Protein AF-A0A1G5HVB2-F1 (afdb_monomer)

Organism: NCBI:txid419481

Secondary structure (DSSP, 8-state):
-HHHHHHHHHHHHHHHHHHHHHHHHHHHHHHHHHHHHHHHHHHHHHHHHHHHHTT------------------THHHHHHHHHHHHHHHHHHHHHHHHHHHHHHHHHHHHHHH--TT-TTHHHHHHHHHHHHHHHHHHHHTTTS-TT-GGGHHHHHHHHHHHHHHGGGS-TTBSHHHHHHIIIIIHHHHTTTPPPSTTTT--S--HHHHHHHHHHHHHHHHHHHSB-S-HHIIIIIIIHHHHHHHHHHHHHGGGGGT--SS-HHHHTT-HHHHHHHHHHHHHHHHHHHHHHH-HHHHHHHHH-THHHHHHHHHHHHHHHHHHHHHHHTT---TTSHHHHHHHHHHHHHHH-TT-HHHH---HHHHHHHHHHHHSHHHHHHHTTSSHHHHH-PPPPHHHHHHHHHHHHHHHHHHHHHHTTT-

Foldseek 3Di:
DVVVVVVVVVVVVVVVVVVVVLVLLVVVVVVVVVVVVVVVVVVVVVVVVVVVVVPDPDDDDDDDDDDDDDDDDPVVVVVVVVVVVVVCVVNVVVVVVLVVLLVVQLVVQCVVQPDPPHPLNQLSNLVSNLVSLLVVLLVCCVPDPNPPPSCVVSLVVSVVSLVVSCVSPDPQALLNLLSLCSRPQVSCLVPVDDDVQLVDDPFLDPVLLVSLVSLLVSLCSNQRGDHPDPCCNLVRPLQCVLSSLLSSLVRVLSVVRDPDDCLPVSLVDPVSLVSLVVLLVVLVVSVVVLVVDPSSVVVCLVPLVSVLSSLLSNLSSLVSVQVSCVVVVNHDCPDPSNVSNVVSVCQQQVNCPHSLVSPPDPVVSLVSVCSSCPVVNCCVQVDHDCCPRPVDDRDVSSVVCCVVSVVVVVVVVVVVVVVVD

Structure (mmCIF, N/CA/C/O backbone):
data_AF-A0A1G5HVB2-F1
#
_entry.id   AF-A0A1G5HVB2-F1
#
loop_
_atom_site.group_PDB
_atom_site.id
_atom_site.type_symbol
_atom_site.label_atom_id
_atom_site.label_alt_id
_atom_site.label_comp_id
_atom_site.label_asym_id
_atom_site.label_entity_id
_atom_site.label_seq_id
_atom_site.pdbx_PDB_ins_code
_atom_site.Cartn_x
_atom_site.Cartn_y
_atom_site.Cartn_z
_atom_site.occupancy
_atom_site.B_iso_or_equiv
_atom_site.auth_seq_id
_atom_site.auth_comp_id
_atom_site.auth_asym_id
_atom_site.auth_atom_id
_atom_site.pdbx_PDB_model_num
ATOM 1 N N . MET A 1 1 ? 0.121 48.148 -3.373 1.00 43.88 1 MET A N 1
ATOM 2 C CA . MET A 1 1 ? -0.102 47.829 -4.805 1.00 43.88 1 MET A CA 1
ATOM 3 C C . MET A 1 1 ? 1.101 47.177 -5.497 1.00 43.88 1 MET A C 1
ATOM 5 O O . MET A 1 1 ? 0.890 46.213 -6.218 1.00 43.88 1 MET A O 1
ATOM 9 N N . HIS A 1 2 ? 2.351 47.596 -5.259 1.00 36.81 2 HIS A N 1
ATOM 10 C CA . HIS A 1 2 ? 3.519 47.035 -5.970 1.00 36.81 2 HIS A CA 1
ATOM 11 C C . HIS A 1 2 ? 3.866 45.558 -5.664 1.00 36.81 2 HIS A C 1
ATOM 13 O O . HIS A 1 2 ? 4.388 44.875 -6.540 1.00 36.81 2 HIS A O 1
ATOM 19 N N . LEU A 1 3 ? 3.501 45.013 -4.493 1.00 35.56 3 LEU A N 1
ATOM 20 C CA . LEU A 1 3 ? 3.734 43.590 -4.168 1.00 35.56 3 LEU A CA 1
ATOM 21 C C . LEU A 1 3 ? 2.814 42.611 -4.928 1.00 35.56 3 LEU A C 1
ATOM 23 O O . LEU A 1 3 ? 3.213 41.486 -5.218 1.00 35.56 3 LEU A O 1
ATOM 27 N N . LEU A 1 4 ? 1.602 43.041 -5.296 1.00 40.16 4 LEU A N 1
ATOM 28 C CA . LEU A 1 4 ? 0.638 42.209 -6.030 1.00 40.16 4 LEU A CA 1
ATOM 29 C C . LEU A 1 4 ? 1.004 42.072 -7.517 1.00 40.16 4 LEU A C 1
ATOM 31 O O . LEU A 1 4 ? 0.774 41.020 -8.109 1.00 40.16 4 LEU A O 1
ATOM 35 N N . CYS A 1 5 ? 1.654 43.086 -8.097 1.00 39.06 5 CYS A N 1
ATOM 36 C CA . CYS A 1 5 ? 2.127 43.048 -9.484 1.00 39.06 5 CYS A CA 1
ATOM 37 C C . CYS A 1 5 ? 3.338 42.102 -9.653 1.00 39.06 5 CYS A C 1
ATOM 39 O O . CYS A 1 5 ? 3.418 41.34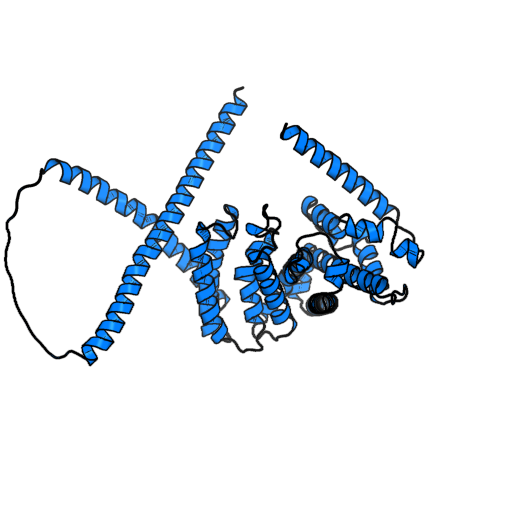6 -10.619 1.00 39.06 5 CYS A O 1
ATOM 41 N N . GLY A 1 6 ? 4.234 42.051 -8.656 1.00 43.34 6 GLY A N 1
ATOM 42 C CA . GLY A 1 6 ? 5.381 41.133 -8.648 1.00 43.34 6 GLY A CA 1
ATOM 43 C C . GLY A 1 6 ? 4.989 39.653 -8.538 1.00 43.34 6 GLY A C 1
ATOM 44 O O . GLY A 1 6 ? 5.556 38.810 -9.231 1.00 43.34 6 GLY A O 1
ATOM 45 N N . MET A 1 7 ? 3.971 39.327 -7.732 1.00 42.47 7 MET A N 1
ATOM 46 C CA . MET A 1 7 ? 3.463 37.953 -7.630 1.00 42.47 7 MET A CA 1
ATOM 47 C C . MET A 1 7 ? 2.747 37.484 -8.905 1.00 42.47 7 MET A C 1
ATOM 49 O O . MET A 1 7 ? 2.910 36.328 -9.293 1.00 42.47 7 MET A O 1
ATOM 53 N N . PHE A 1 8 ? 2.020 38.364 -9.603 1.00 48.19 8 PHE A N 1
ATOM 54 C CA . PHE A 1 8 ? 1.364 38.015 -10.870 1.00 48.19 8 PHE A CA 1
ATOM 55 C C . PHE A 1 8 ? 2.367 37.711 -11.999 1.00 48.19 8 PHE A C 1
ATOM 57 O O . PHE A 1 8 ? 2.144 36.787 -12.786 1.00 48.19 8 PHE A O 1
ATOM 64 N N . CYS A 1 9 ? 3.512 38.402 -12.048 1.00 47.22 9 CYS A N 1
ATOM 65 C CA . CYS A 1 9 ? 4.585 38.100 -13.007 1.00 47.22 9 CYS A CA 1
ATOM 66 C C . CYS A 1 9 ? 5.286 36.761 -12.718 1.00 47.22 9 CYS A C 1
ATOM 68 O O . CYS A 1 9 ? 5.574 36.003 -13.640 1.00 47.22 9 CYS A O 1
ATOM 70 N N . VAL A 1 10 ? 5.517 36.413 -11.449 1.00 50.91 10 VAL A N 1
ATOM 71 C CA . VAL A 1 10 ? 6.164 35.132 -11.104 1.00 50.91 10 VAL A CA 1
ATOM 72 C C . VAL A 1 10 ? 5.221 33.948 -11.346 1.00 50.91 10 VAL A C 1
ATOM 74 O O . VAL A 1 10 ? 5.641 32.923 -11.883 1.00 50.91 10 VAL A O 1
ATOM 77 N N . VAL A 1 11 ? 3.931 34.094 -11.031 1.00 53.88 11 VAL A N 1
ATOM 78 C CA . VAL A 1 11 ? 2.931 33.042 -11.276 1.00 53.88 11 VAL A CA 1
ATOM 79 C C . VAL A 1 11 ? 2.697 32.830 -12.773 1.00 53.88 11 VAL A C 1
ATOM 81 O O . VAL A 1 11 ? 2.615 31.683 -13.205 1.00 53.88 11 VAL A O 1
ATOM 84 N N . SER A 1 12 ? 2.665 33.889 -13.588 1.00 52.12 12 SER A N 1
ATOM 85 C CA . SER A 1 12 ? 2.487 33.763 -15.044 1.00 52.12 12 SER A CA 1
ATOM 86 C C . SER A 1 12 ? 3.691 33.123 -15.742 1.00 52.12 12 SER A C 1
ATOM 88 O O . SER A 1 12 ? 3.496 32.266 -16.602 1.00 52.12 12 SER A O 1
ATOM 90 N N . VAL A 1 13 ? 4.927 33.434 -15.332 1.00 56.81 13 VAL A N 1
ATOM 91 C CA . VAL A 1 13 ? 6.138 32.787 -15.877 1.00 56.81 13 VAL A CA 1
ATOM 92 C C . VAL A 1 13 ? 6.196 31.306 -15.502 1.00 56.81 13 VAL A C 1
ATOM 94 O O . VAL A 1 13 ? 6.447 30.463 -16.363 1.00 56.81 13 VAL A O 1
ATOM 97 N N . ILE A 1 14 ? 5.879 30.966 -14.248 1.00 55.44 14 ILE A N 1
ATOM 98 C CA . ILE A 1 14 ? 5.794 29.569 -13.806 1.00 55.44 14 ILE A CA 1
ATOM 99 C C . ILE A 1 14 ? 4.692 28.842 -14.590 1.00 55.44 14 ILE A C 1
ATOM 101 O O . ILE A 1 14 ? 4.931 27.754 -15.106 1.00 55.44 14 ILE A O 1
ATOM 105 N N . PHE A 1 15 ? 3.519 29.450 -14.769 1.00 55.16 15 PHE A N 1
ATOM 106 C CA . PHE A 1 15 ? 2.399 28.851 -15.500 1.00 55.16 15 PHE A CA 1
ATOM 107 C C . PHE A 1 15 ? 2.704 28.631 -16.992 1.00 55.16 15 PHE A C 1
ATOM 109 O O . PHE A 1 15 ? 2.406 27.564 -17.528 1.00 55.16 15 PHE A O 1
ATOM 116 N N . ILE A 1 16 ? 3.377 29.578 -17.653 1.00 62.47 16 ILE A N 1
ATOM 117 C CA . ILE A 1 16 ? 3.831 29.438 -19.047 1.00 62.47 16 ILE A CA 1
ATOM 118 C C . ILE A 1 16 ? 4.882 28.327 -19.168 1.00 62.47 16 ILE A C 1
ATOM 120 O O . ILE A 1 16 ? 4.819 27.519 -20.095 1.00 62.47 16 ILE A O 1
ATOM 124 N N . GLN A 1 17 ? 5.808 28.222 -18.213 1.00 60.09 17 GLN A N 1
ATOM 125 C CA . GLN A 1 17 ? 6.822 27.166 -18.196 1.00 60.09 17 GLN A CA 1
ATOM 126 C C . GLN A 1 17 ? 6.209 25.780 -17.928 1.00 60.09 17 GLN A C 1
ATOM 128 O O . GLN A 1 17 ? 6.627 24.791 -18.531 1.00 60.09 17 GLN A O 1
ATOM 133 N N . TRP A 1 18 ? 5.156 25.714 -17.109 1.00 61.66 18 TRP A N 1
ATOM 134 C CA . TRP A 1 18 ? 4.343 24.515 -16.892 1.00 61.66 18 TRP A CA 1
ATOM 135 C C . TRP A 1 18 ? 3.583 24.084 -18.145 1.00 61.66 18 TRP A C 1
ATOM 137 O O . TRP A 1 18 ? 3.641 22.912 -18.518 1.00 61.66 18 TRP A O 1
ATOM 147 N N . ILE A 1 19 ? 2.926 25.020 -18.834 1.00 62.97 19 ILE A N 1
ATOM 148 C CA . ILE A 1 19 ? 2.249 24.752 -20.109 1.00 62.97 19 ILE A CA 1
ATOM 149 C C . ILE A 1 19 ? 3.264 24.287 -21.155 1.00 62.97 19 ILE A C 1
ATOM 151 O O . ILE A 1 19 ? 3.003 23.317 -21.860 1.00 62.97 19 ILE A O 1
ATOM 155 N N . TYR A 1 20 ? 4.445 24.903 -21.219 1.00 64.44 20 TYR A N 1
ATOM 156 C CA . TYR A 1 20 ? 5.492 24.516 -22.162 1.00 64.44 20 TYR A CA 1
ATOM 157 C C . TYR A 1 20 ? 6.020 23.101 -21.893 1.00 64.44 20 TYR A C 1
ATOM 159 O O . TYR A 1 20 ? 6.136 22.304 -22.819 1.00 64.44 20 TYR A O 1
ATOM 167 N N . LEU A 1 21 ? 6.274 22.738 -20.632 1.00 62.38 21 LEU A N 1
ATOM 168 C CA . LEU A 1 21 ? 6.696 21.382 -20.259 1.00 62.38 21 LEU A CA 1
ATOM 169 C C . LEU A 1 21 ? 5.602 20.336 -20.506 1.00 62.38 21 LEU A C 1
ATOM 171 O O . LEU A 1 21 ? 5.906 19.211 -20.898 1.00 62.38 21 LEU A O 1
ATOM 175 N N . LEU A 1 22 ? 4.335 20.704 -20.327 1.00 59.03 22 LEU A N 1
ATOM 176 C CA . LEU A 1 22 ? 3.191 19.824 -20.554 1.00 59.03 22 LEU A CA 1
ATOM 177 C C . LEU A 1 22 ? 2.926 19.622 -22.055 1.00 59.03 22 LEU A C 1
ATOM 179 O O . LEU A 1 22 ? 2.712 18.492 -22.488 1.00 59.03 22 LEU A O 1
ATOM 183 N N . VAL A 1 23 ? 3.036 20.681 -22.863 1.00 68.31 23 VAL A N 1
ATOM 184 C CA . VAL A 1 23 ? 2.957 20.626 -24.332 1.00 68.31 23 VAL A CA 1
ATOM 185 C C . VAL A 1 23 ? 4.150 19.868 -24.914 1.00 68.31 23 VAL A C 1
ATOM 187 O O . VAL A 1 23 ? 3.959 19.022 -25.781 1.00 68.31 23 VAL A O 1
ATOM 190 N N . MET A 1 24 ? 5.365 20.077 -24.399 1.00 69.69 24 MET A N 1
ATOM 191 C CA . MET A 1 24 ? 6.548 19.313 -24.813 1.00 69.69 24 MET A CA 1
ATOM 192 C C . MET A 1 24 ? 6.468 17.851 -24.370 1.00 69.69 24 MET A C 1
ATOM 194 O O . MET A 1 24 ? 6.832 16.972 -25.140 1.00 69.69 24 MET A O 1
ATOM 198 N N . GLY A 1 25 ? 5.927 17.556 -23.186 1.00 70.06 25 GLY A N 1
ATOM 199 C CA . GLY A 1 25 ? 5.663 16.187 -22.737 1.00 70.06 25 GLY A CA 1
ATOM 200 C C . GLY A 1 25 ? 4.611 15.473 -23.593 1.00 70.06 25 GLY A C 1
ATOM 201 O O . GLY A 1 25 ? 4.799 14.312 -23.950 1.00 70.06 25 GLY A O 1
ATOM 202 N N . LEU A 1 26 ? 3.543 16.176 -23.991 1.00 61.84 26 LEU A N 1
ATOM 203 C CA . LEU A 1 26 ? 2.542 15.690 -24.948 1.00 61.84 26 LEU A CA 1
ATOM 204 C C . LEU A 1 26 ? 3.142 15.451 -26.329 1.00 61.84 26 LEU A C 1
ATOM 206 O O . LEU A 1 26 ? 2.884 14.416 -26.933 1.00 61.84 26 LEU A O 1
ATOM 210 N N . LEU A 1 27 ? 3.955 16.385 -26.820 1.00 65.31 27 LEU A N 1
ATOM 211 C CA . LEU A 1 27 ? 4.612 16.280 -28.117 1.00 65.31 27 LEU A CA 1
ATOM 212 C C . LEU A 1 27 ? 5.657 15.169 -28.128 1.00 65.31 27 LEU A C 1
ATOM 214 O O . LEU A 1 27 ? 5.726 14.452 -29.114 1.00 65.31 27 LEU A O 1
ATOM 218 N N . VAL A 1 28 ? 6.409 14.967 -27.043 1.00 68.12 28 VAL A N 1
ATOM 219 C CA . VAL A 1 28 ? 7.346 13.844 -26.879 1.00 68.12 28 VAL A CA 1
ATOM 220 C C . VAL A 1 28 ? 6.591 12.525 -26.743 1.00 68.12 28 VAL A C 1
ATOM 222 O O . VAL A 1 28 ? 6.996 11.547 -27.353 1.00 68.12 28 VAL A O 1
ATOM 225 N N . GLY A 1 29 ? 5.462 12.483 -26.033 1.00 66.75 29 GLY A N 1
ATOM 226 C CA . GLY A 1 29 ? 4.589 11.307 -25.992 1.00 66.75 29 GLY A CA 1
ATOM 227 C C . GLY A 1 29 ? 4.021 10.955 -27.371 1.00 66.75 29 GLY A C 1
ATOM 228 O O . GLY A 1 29 ? 4.097 9.804 -27.794 1.00 66.75 29 GLY A O 1
ATOM 229 N N . LEU A 1 30 ? 3.533 11.953 -28.111 1.00 63.62 30 LEU A N 1
ATOM 230 C CA . LEU A 1 30 ? 3.063 11.809 -29.491 1.00 63.62 30 LEU A CA 1
ATOM 231 C C . LEU A 1 30 ? 4.201 11.449 -30.452 1.00 63.62 30 LEU A C 1
ATOM 233 O O . LEU A 1 30 ? 3.974 10.658 -31.359 1.00 63.62 30 LEU A O 1
ATOM 237 N N . LEU A 1 31 ? 5.424 11.949 -30.240 1.00 57.78 31 LEU A N 1
ATOM 238 C CA . LEU A 1 31 ? 6.615 11.566 -31.005 1.00 57.78 31 LEU A CA 1
ATOM 239 C C . LEU A 1 31 ? 7.064 10.144 -30.681 1.00 57.78 31 LEU A C 1
ATOM 241 O O . LEU A 1 31 ? 7.406 9.408 -31.592 1.00 57.78 31 LEU A O 1
ATOM 245 N N . CYS A 1 32 ? 7.028 9.724 -29.419 1.00 63.19 32 CYS A N 1
ATOM 246 C CA . CYS A 1 32 ? 7.303 8.347 -29.031 1.00 63.19 32 CYS A CA 1
ATOM 247 C C . CYS A 1 32 ? 6.277 7.413 -29.673 1.00 63.19 32 CYS A C 1
ATOM 249 O O . CYS A 1 32 ? 6.676 6.426 -30.277 1.00 63.19 32 CYS A O 1
ATOM 251 N N . VAL A 1 33 ? 4.985 7.757 -29.668 1.00 61.28 33 VAL A N 1
ATOM 252 C CA . VAL A 1 33 ? 3.952 7.009 -30.405 1.00 61.28 33 VAL A CA 1
ATOM 253 C C . VAL A 1 33 ? 4.205 7.053 -31.917 1.00 61.28 33 VAL A C 1
ATOM 255 O O . VAL A 1 33 ? 4.123 6.020 -32.569 1.00 61.28 33 VAL A O 1
ATOM 258 N N . ALA A 1 34 ? 4.584 8.197 -32.487 1.00 57.34 34 ALA A N 1
ATOM 259 C CA . ALA A 1 34 ? 4.852 8.358 -33.918 1.00 57.34 34 ALA A CA 1
ATOM 260 C C . ALA A 1 34 ? 6.193 7.764 -34.387 1.00 57.34 34 ALA A C 1
ATOM 262 O O . ALA A 1 34 ? 6.358 7.566 -35.583 1.00 57.34 34 ALA A O 1
ATOM 263 N N . ILE A 1 35 ? 7.133 7.462 -33.486 1.00 61.34 35 ILE A N 1
ATOM 264 C CA . ILE A 1 35 ? 8.391 6.741 -33.753 1.00 61.34 35 ILE A CA 1
ATOM 265 C C . ILE A 1 35 ? 8.192 5.236 -33.517 1.00 61.34 35 ILE A C 1
ATOM 267 O O . ILE A 1 35 ? 8.650 4.415 -34.315 1.00 61.34 35 ILE A O 1
ATOM 271 N N . PHE A 1 36 ? 7.445 4.852 -32.478 1.00 56.25 36 PHE A N 1
ATOM 272 C CA . PHE A 1 36 ? 7.100 3.455 -32.219 1.00 56.25 36 PHE A CA 1
ATOM 273 C C . PHE A 1 36 ? 6.068 2.905 -33.207 1.00 56.25 36 PHE A C 1
ATOM 275 O O . PHE A 1 36 ? 6.139 1.727 -33.525 1.00 56.25 36 PHE A O 1
ATOM 282 N N . MET A 1 37 ? 5.160 3.713 -33.763 1.00 52.31 37 MET A N 1
ATOM 283 C CA . MET A 1 37 ? 4.204 3.283 -34.799 1.00 52.31 37 MET A CA 1
ATOM 284 C C . MET A 1 37 ? 4.869 2.834 -36.112 1.00 52.31 37 MET A C 1
ATOM 286 O O . MET A 1 37 ? 4.488 1.782 -36.613 1.00 52.31 37 MET A O 1
ATOM 290 N N . PRO A 1 38 ? 5.882 3.521 -36.678 1.00 53.88 38 PRO A N 1
ATOM 291 C CA . PRO A 1 38 ? 6.655 3.011 -37.806 1.00 53.88 38 PRO A CA 1
ATOM 292 C C . PRO A 1 38 ? 7.531 1.814 -37.429 1.00 53.88 38 PRO A C 1
ATOM 294 O O . PRO A 1 38 ? 7.773 0.968 -38.285 1.00 53.88 38 PRO A O 1
ATOM 297 N N . PHE A 1 39 ? 7.965 1.688 -36.168 1.00 52.66 39 PHE A N 1
ATOM 298 C CA . PHE A 1 39 ? 8.652 0.485 -35.682 1.00 52.66 39 PHE A CA 1
ATOM 299 C C . PHE A 1 39 ? 7.690 -0.710 -35.571 1.00 52.66 39 PHE A C 1
ATOM 301 O O . PHE A 1 39 ? 8.005 -1.800 -36.033 1.00 52.66 39 PHE A O 1
ATOM 308 N N . TYR A 1 40 ? 6.468 -0.492 -35.083 1.00 56.56 40 TYR A N 1
ATOM 309 C CA . TYR A 1 40 ? 5.373 -1.462 -35.052 1.00 56.56 40 TYR A CA 1
ATOM 310 C C . TYR A 1 40 ? 4.885 -1.810 -36.464 1.00 56.56 40 TYR A C 1
ATOM 312 O O . TYR A 1 40 ? 4.652 -2.975 -36.765 1.00 56.56 40 TYR A O 1
ATOM 320 N N . ALA A 1 41 ? 4.817 -0.834 -37.373 1.00 55.84 41 ALA A N 1
ATOM 321 C CA . ALA A 1 41 ? 4.514 -1.046 -38.785 1.00 55.84 41 ALA A CA 1
ATOM 322 C C . ALA A 1 41 ? 5.652 -1.774 -39.514 1.00 55.84 41 ALA A C 1
ATOM 324 O O . ALA A 1 41 ? 5.369 -2.556 -40.415 1.00 55.84 41 ALA A O 1
ATOM 325 N N . ARG A 1 42 ? 6.919 -1.576 -39.113 1.00 60.56 42 ARG A N 1
ATOM 326 C CA . ARG A 1 42 ? 8.066 -2.375 -39.572 1.00 60.56 42 ARG A CA 1
ATOM 327 C C . ARG A 1 42 ? 8.031 -3.787 -39.013 1.00 60.56 42 ARG A C 1
ATOM 329 O O . ARG A 1 42 ? 8.258 -4.695 -39.785 1.00 60.56 42 ARG A O 1
ATOM 336 N N . ILE A 1 43 ? 7.679 -3.997 -37.746 1.00 60.12 43 ILE A N 1
ATOM 337 C CA . ILE A 1 43 ? 7.489 -5.340 -37.174 1.00 60.12 43 ILE A CA 1
ATOM 338 C C . ILE A 1 43 ? 6.319 -6.046 -37.870 1.00 60.12 43 ILE A C 1
ATOM 340 O O . ILE A 1 43 ? 6.464 -7.187 -38.290 1.00 60.12 43 ILE A O 1
ATOM 344 N N . LYS A 1 44 ? 5.197 -5.353 -38.101 1.00 63.69 44 LYS A N 1
ATOM 345 C CA . LYS A 1 44 ? 4.057 -5.868 -38.872 1.00 63.69 44 LYS A CA 1
ATOM 346 C C . LYS A 1 44 ? 4.441 -6.151 -40.327 1.00 63.69 44 LYS A C 1
ATOM 348 O O . LYS A 1 44 ? 4.082 -7.206 -40.825 1.00 63.69 44 LYS A O 1
ATOM 353 N N . ARG A 1 45 ? 5.216 -5.278 -40.990 1.00 61.41 45 ARG A N 1
ATOM 354 C CA . ARG A 1 45 ? 5.781 -5.534 -42.330 1.00 61.41 45 ARG A CA 1
ATOM 355 C C . ARG A 1 45 ? 6.774 -6.682 -42.330 1.00 61.41 45 ARG A C 1
ATOM 357 O O . ARG A 1 45 ? 6.738 -7.444 -43.269 1.00 61.41 45 ARG A O 1
ATOM 364 N N . SER A 1 46 ? 7.621 -6.840 -41.322 1.00 62.50 46 SER A N 1
ATOM 365 C CA . SER A 1 46 ? 8.572 -7.951 -41.241 1.00 62.50 46 SER A CA 1
ATOM 366 C C . SER A 1 46 ? 7.853 -9.274 -40.986 1.00 62.50 46 SER A C 1
ATOM 368 O O . SER A 1 46 ? 8.224 -10.274 -41.582 1.00 62.50 46 SER A O 1
ATOM 370 N N . ILE A 1 47 ? 6.774 -9.278 -40.194 1.00 62.00 47 ILE A N 1
ATOM 371 C CA . ILE A 1 47 ? 5.892 -10.441 -40.009 1.00 62.00 47 ILE A CA 1
ATOM 372 C C . ILE A 1 47 ? 5.107 -10.731 -41.298 1.00 62.00 47 ILE A C 1
ATOM 374 O O . ILE A 1 47 ? 5.061 -11.876 -41.734 1.00 62.00 47 ILE A O 1
ATOM 378 N N . SER A 1 48 ? 4.549 -9.715 -41.967 1.00 65.31 48 SER A N 1
ATOM 379 C CA . SER A 1 48 ? 3.879 -9.880 -43.263 1.00 65.31 48 SER A CA 1
ATOM 380 C C . SER A 1 48 ? 4.846 -10.290 -44.373 1.00 65.31 48 SER A C 1
ATOM 382 O O . SER A 1 48 ? 4.481 -11.124 -45.180 1.00 65.31 48 SER A O 1
ATOM 384 N N . CYS A 1 49 ? 6.078 -9.784 -44.411 1.00 57.56 49 CYS A N 1
ATOM 385 C CA . CYS A 1 49 ? 7.103 -10.176 -45.379 1.00 57.56 49 CYS A CA 1
ATOM 386 C C . CYS A 1 49 ? 7.678 -11.559 -45.070 1.00 57.56 49 CYS A C 1
ATOM 388 O O . CYS A 1 49 ? 8.016 -12.269 -46.003 1.00 57.56 49 CYS A O 1
ATOM 390 N N . ALA A 1 50 ? 7.741 -11.987 -43.806 1.00 60.22 50 ALA A N 1
ATOM 391 C CA . ALA A 1 50 ? 8.054 -13.374 -43.462 1.00 60.22 50 ALA A CA 1
ATOM 392 C C . ALA A 1 50 ? 6.922 -14.330 -43.890 1.00 60.22 50 ALA A C 1
ATOM 394 O O . ALA A 1 50 ? 7.191 -15.417 -44.390 1.00 60.22 50 ALA A O 1
ATOM 395 N N . LEU A 1 51 ? 5.658 -13.903 -43.776 1.00 55.97 51 LEU A N 1
ATOM 396 C CA . LEU A 1 51 ? 4.494 -14.656 -44.263 1.00 55.97 51 LEU A CA 1
ATOM 397 C C . LEU A 1 51 ? 4.370 -14.640 -45.801 1.00 55.97 51 LEU A C 1
ATOM 399 O O . LEU A 1 51 ? 3.954 -15.634 -46.385 1.00 55.97 51 LEU A O 1
ATOM 403 N N . ILE A 1 52 ? 4.761 -13.545 -46.464 1.00 55.03 52 ILE A N 1
ATOM 404 C CA . ILE A 1 52 ? 4.705 -13.368 -47.926 1.00 55.03 52 ILE A CA 1
ATOM 405 C C . ILE A 1 52 ? 5.925 -13.982 -48.620 1.00 55.03 52 ILE A C 1
ATOM 407 O O . ILE A 1 52 ? 5.754 -14.578 -49.673 1.00 55.03 52 ILE A O 1
ATOM 411 N N . ASN A 1 53 ? 7.133 -13.938 -48.054 1.00 53.59 53 ASN A N 1
ATOM 412 C CA . ASN A 1 53 ? 8.294 -14.623 -48.644 1.00 53.59 53 ASN A CA 1
ATOM 413 C C . ASN A 1 53 ? 8.200 -16.149 -48.518 1.00 53.59 53 ASN A C 1
ATOM 415 O O . ASN A 1 53 ? 8.769 -16.852 -49.345 1.00 53.59 53 ASN A O 1
ATOM 419 N N . ASN A 1 54 ? 7.408 -16.660 -47.570 1.00 50.78 54 ASN A N 1
ATOM 420 C CA . ASN A 1 54 ? 6.986 -18.062 -47.577 1.00 50.78 54 ASN A CA 1
ATOM 421 C C . ASN A 1 54 ? 5.840 -18.347 -48.575 1.00 50.78 54 ASN A C 1
ATOM 423 O O . ASN A 1 54 ? 5.532 -19.510 -48.812 1.00 50.78 54 ASN A O 1
ATOM 427 N N . GLY A 1 55 ? 5.205 -17.325 -49.166 1.00 52.91 55 GLY A N 1
ATOM 428 C CA . GLY A 1 55 ? 4.014 -17.471 -50.017 1.00 52.91 55 GLY A CA 1
ATOM 429 C C . GLY A 1 55 ? 4.120 -16.958 -51.462 1.00 52.91 55 GLY A C 1
ATOM 430 O O . GLY A 1 55 ? 3.279 -17.315 -52.282 1.00 52.91 55 GLY A O 1
ATOM 431 N N . VAL A 1 56 ? 5.103 -16.120 -51.811 1.00 44.91 56 VAL A N 1
ATOM 432 C CA . VAL A 1 56 ? 5.106 -15.344 -53.068 1.00 44.91 56 VAL A CA 1
ATOM 433 C C . VAL A 1 56 ? 6.525 -15.177 -53.627 1.00 44.91 56 VAL A C 1
ATOM 435 O O . VAL A 1 56 ? 6.962 -14.095 -54.000 1.00 44.91 56 VAL A O 1
ATOM 438 N N . ALA A 1 57 ? 7.232 -16.292 -53.800 1.00 48.53 57 ALA A N 1
ATOM 439 C CA . ALA A 1 57 ? 8.191 -16.437 -54.899 1.00 48.53 57 ALA A CA 1
ATOM 440 C C . ALA A 1 57 ? 7.434 -16.720 -56.220 1.00 48.53 57 ALA A C 1
ATOM 442 O O . ALA A 1 57 ? 7.684 -17.706 -56.910 1.00 48.53 57 ALA A O 1
ATOM 443 N N . ARG A 1 58 ? 6.436 -15.886 -56.550 1.00 47.31 58 ARG A N 1
ATOM 444 C CA . ARG A 1 58 ? 5.699 -15.911 -57.823 1.00 47.31 58 ARG A CA 1
ATOM 445 C C . ARG A 1 58 ? 5.356 -14.481 -58.253 1.00 47.31 58 ARG A C 1
ATOM 447 O O . ARG A 1 58 ? 4.518 -13.855 -57.615 1.00 47.31 58 ARG A O 1
ATOM 454 N N . ARG A 1 59 ? 5.917 -14.090 -59.408 1.00 41.16 59 ARG A N 1
ATOM 455 C CA . ARG A 1 59 ? 5.570 -12.953 -60.300 1.00 41.16 59 ARG A CA 1
ATOM 456 C C . ARG A 1 59 ? 6.091 -11.578 -59.857 1.00 41.16 59 ARG A C 1
ATOM 458 O O . ARG A 1 59 ? 5.696 -11.078 -58.813 1.00 41.16 59 ARG A O 1
ATOM 465 N N . SER A 1 60 ? 7.134 -11.036 -60.499 1.00 36.06 60 SER A N 1
ATOM 466 C CA . SER A 1 60 ? 7.209 -10.423 -61.855 1.00 36.06 60 SER A CA 1
ATOM 467 C C . SER A 1 60 ? 6.441 -9.087 -61.913 1.00 36.06 60 SER A C 1
ATOM 469 O O . SER A 1 60 ? 5.237 -9.060 -61.694 1.00 36.06 60 SER A O 1
ATOM 471 N N . GLU A 1 61 ? 7.131 -7.942 -61.969 1.00 39.22 61 GLU A N 1
ATOM 472 C CA . GLU A 1 61 ? 7.621 -7.293 -63.207 1.00 39.22 61 GLU A CA 1
ATOM 473 C C . GLU A 1 61 ? 6.508 -6.479 -63.893 1.00 39.22 61 GLU A C 1
ATOM 475 O O . GLU A 1 61 ? 5.609 -7.078 -64.470 1.00 39.22 61 GLU A O 1
ATOM 480 N N . TYR A 1 62 ? 6.551 -5.137 -63.797 1.00 39.03 62 TYR A N 1
ATOM 481 C CA . TYR A 1 62 ? 6.395 -4.213 -64.940 1.00 39.03 62 TYR A CA 1
ATOM 482 C C . TYR A 1 62 ? 6.534 -2.723 -64.561 1.00 39.03 62 TYR A C 1
ATOM 484 O O . TYR A 1 62 ? 6.273 -2.309 -63.433 1.00 39.03 62 TYR A O 1
ATOM 492 N N . GLN A 1 63 ? 6.977 -1.965 -65.563 1.00 37.34 63 GLN A N 1
ATOM 493 C CA . GLN A 1 63 ? 7.572 -0.627 -65.599 1.00 37.34 63 GLN A CA 1
ATOM 494 C C . GLN A 1 63 ? 6.613 0.578 -65.698 1.00 37.34 63 GLN A C 1
ATOM 496 O O . GLN A 1 63 ? 5.475 0.443 -66.133 1.00 37.34 63 GLN A O 1
ATOM 501 N N . ASP A 1 64 ? 7.195 1.741 -65.355 1.00 39.34 64 ASP A N 1
ATOM 502 C CA . ASP A 1 64 ? 7.149 3.098 -65.950 1.00 39.34 64 ASP A CA 1
ATOM 503 C C . ASP A 1 64 ? 5.834 3.752 -66.436 1.00 39.34 64 ASP A C 1
ATOM 505 O O . ASP A 1 64 ? 5.038 3.168 -67.160 1.00 39.34 64 ASP A O 1
ATOM 509 N N . ILE A 1 65 ? 5.690 5.065 -66.158 1.00 39.94 65 ILE A N 1
ATOM 510 C CA . ILE A 1 65 ? 5.823 6.160 -67.157 1.00 39.94 65 ILE A CA 1
ATOM 511 C C . ILE A 1 65 ? 5.542 7.557 -66.532 1.00 39.94 65 ILE A C 1
ATOM 513 O O . ILE A 1 65 ? 4.506 7.823 -65.926 1.00 39.94 65 ILE A O 1
ATOM 517 N N . ASN A 1 66 ? 6.520 8.445 -66.752 1.00 39.88 66 ASN A N 1
ATOM 518 C CA . ASN A 1 66 ? 6.589 9.920 -66.825 1.00 39.88 66 ASN A CA 1
ATOM 519 C C . ASN A 1 66 ? 5.333 10.812 -66.671 1.00 39.88 66 ASN A C 1
ATOM 521 O O . ASN A 1 66 ? 4.383 10.674 -67.438 1.00 39.88 66 ASN A O 1
ATOM 525 N N . LYS A 1 67 ? 5.451 11.900 -65.872 1.00 35.28 67 LYS A N 1
ATOM 526 C CA . LYS A 1 67 ? 4.778 13.210 -66.100 1.00 35.28 67 LYS A CA 1
ATOM 527 C C . LYS A 1 67 ? 5.595 14.432 -65.599 1.00 35.28 67 LYS A C 1
ATOM 529 O O . LYS A 1 67 ? 6.393 14.280 -64.675 1.00 35.28 67 LYS A O 1
ATOM 534 N N . PRO A 1 68 ? 5.412 15.629 -66.209 1.00 41.91 68 PRO A N 1
ATOM 535 C CA . PRO A 1 68 ? 6.369 16.741 -66.180 1.00 41.91 68 PRO A CA 1
ATOM 536 C C . PRO A 1 68 ? 6.184 17.753 -65.033 1.00 41.91 68 PRO A C 1
ATOM 538 O O . PRO A 1 68 ? 5.126 17.877 -64.418 1.00 41.91 68 PRO A O 1
ATOM 541 N N . SER A 1 69 ? 7.272 18.491 -64.793 1.00 38.69 69 SER A N 1
ATOM 542 C CA . SER A 1 69 ? 7.535 19.443 -63.708 1.00 38.69 69 SER A CA 1
ATOM 543 C C . SER A 1 69 ? 7.042 20.862 -64.032 1.00 38.69 69 SER A C 1
ATOM 545 O O . SER A 1 69 ? 7.471 21.445 -65.025 1.00 38.69 69 SER A O 1
ATOM 547 N N . TYR A 1 70 ? 6.201 21.440 -63.166 1.00 41.38 70 TYR A N 1
ATOM 548 C CA . TYR A 1 70 ? 5.854 22.868 -63.169 1.00 41.38 70 TYR A CA 1
ATOM 549 C C . TYR A 1 70 ? 6.502 23.589 -61.979 1.00 41.38 70 TYR A C 1
ATOM 551 O O . TYR A 1 70 ? 6.466 23.121 -60.836 1.00 41.38 70 TYR A O 1
ATOM 559 N N . GLY A 1 71 ? 7.111 24.739 -62.278 1.00 49.72 71 GLY A N 1
ATOM 560 C CA . GLY A 1 71 ? 7.926 25.543 -61.373 1.00 49.72 71 GLY A CA 1
ATOM 561 C C . GLY A 1 71 ? 7.177 26.074 -60.149 1.00 49.72 71 GLY A C 1
ATOM 562 O O . GLY A 1 71 ? 6.036 26.524 -60.225 1.00 49.72 71 GLY A O 1
ATOM 563 N N . ARG A 1 72 ? 7.866 26.043 -59.003 1.00 49.50 72 ARG A N 1
ATOM 564 C CA . ARG A 1 72 ? 7.439 26.649 -57.734 1.00 49.50 72 ARG A CA 1
ATOM 565 C C . ARG A 1 72 ? 8.418 27.743 -57.288 1.00 49.50 72 ARG A C 1
ATOM 567 O O . ARG A 1 72 ? 9.615 27.625 -57.554 1.00 49.50 72 ARG A O 1
ATOM 574 N N . PRO A 1 73 ? 7.928 28.762 -56.559 1.00 47.56 73 PRO A N 1
ATOM 575 C CA . PRO A 1 73 ? 8.662 29.983 -56.243 1.00 47.56 73 PRO A CA 1
ATOM 576 C C . PRO A 1 73 ? 9.825 29.717 -55.280 1.00 47.56 73 PRO A C 1
ATOM 578 O O . PRO A 1 73 ? 9.675 29.083 -54.235 1.00 47.56 73 PRO A O 1
ATOM 581 N N . ILE A 1 74 ? 11.002 30.225 -55.642 1.00 55.03 74 ILE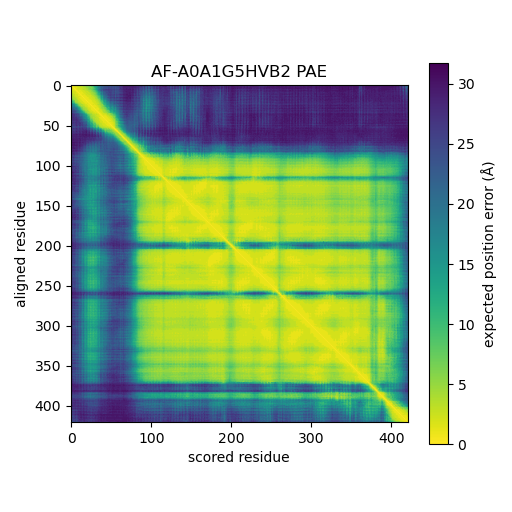 A N 1
ATOM 582 C CA . ILE A 1 74 ? 12.292 29.939 -54.997 1.00 55.03 74 ILE A CA 1
ATOM 583 C C . ILE A 1 74 ? 12.475 30.689 -53.657 1.00 55.03 74 ILE A C 1
ATOM 585 O O . ILE A 1 74 ? 13.310 30.299 -52.845 1.00 55.03 74 ILE A O 1
ATOM 589 N N . ILE A 1 75 ? 11.631 31.676 -53.333 1.00 50.97 75 ILE A N 1
ATOM 590 C CA . ILE A 1 75 ? 11.836 32.562 -52.167 1.00 50.97 75 ILE A CA 1
ATOM 591 C C . ILE A 1 75 ? 11.284 31.978 -50.843 1.00 50.97 75 ILE A C 1
ATOM 593 O O . ILE A 1 75 ? 11.770 32.309 -49.766 1.00 50.97 75 ILE A O 1
ATOM 597 N N . LEU A 1 76 ? 10.375 30.995 -50.884 1.00 48.06 76 LEU A N 1
ATOM 598 C CA . LEU A 1 76 ? 9.898 30.284 -49.679 1.00 48.06 76 LEU A CA 1
ATOM 599 C C . LEU A 1 76 ? 10.841 29.159 -49.210 1.00 48.06 76 LEU A C 1
ATOM 601 O O . LEU A 1 76 ? 10.752 28.711 -48.067 1.00 48.06 76 LEU A O 1
ATOM 605 N N . LYS A 1 77 ? 11.769 28.695 -50.062 1.00 48.25 77 LYS A N 1
ATOM 606 C CA . LYS A 1 77 ? 12.644 27.553 -49.741 1.00 48.25 77 LYS A CA 1
ATOM 607 C C . LYS A 1 77 ? 13.742 27.901 -48.735 1.00 48.25 77 LYS A C 1
ATOM 609 O O . LYS A 1 77 ? 14.047 27.072 -47.885 1.00 48.25 77 LYS A O 1
ATOM 614 N N . GLN A 1 78 ? 14.311 29.105 -48.768 1.00 51.97 78 GLN A N 1
ATOM 615 C CA . GLN A 1 78 ? 15.443 29.440 -47.892 1.00 51.97 78 GLN A CA 1
ATOM 616 C C . GLN A 1 78 ? 15.017 29.712 -46.434 1.00 51.97 78 GLN A C 1
ATOM 618 O O . GLN A 1 78 ? 15.684 29.241 -45.512 1.00 51.97 78 GLN A O 1
ATOM 623 N N . GLY A 1 79 ? 13.851 30.333 -46.205 1.00 48.22 79 GLY A N 1
ATOM 624 C CA . GLY A 1 79 ? 13.286 30.511 -44.856 1.00 48.22 79 GLY A CA 1
ATOM 625 C C . GLY A 1 79 ? 12.832 29.199 -44.193 1.00 48.22 79 GLY A C 1
ATOM 626 O O . GLY A 1 79 ? 13.065 28.985 -43.002 1.00 48.22 79 GLY A O 1
ATOM 627 N N . LEU A 1 80 ? 12.262 28.268 -44.970 1.00 46.34 80 LEU A N 1
ATOM 628 C CA . LEU A 1 80 ? 11.861 26.934 -44.493 1.00 46.34 80 LEU A CA 1
ATOM 629 C C . LEU A 1 80 ? 13.061 26.036 -44.146 1.00 46.34 80 LEU A C 1
ATOM 631 O O . LEU A 1 80 ? 12.992 25.277 -43.179 1.00 46.34 80 LEU A O 1
ATOM 635 N N . ILE A 1 81 ? 14.177 26.144 -44.875 1.00 52.78 81 ILE A N 1
ATOM 636 C CA . ILE A 1 81 ? 15.397 25.362 -44.606 1.00 52.78 81 ILE A CA 1
ATOM 637 C C . ILE A 1 81 ? 16.128 25.875 -43.351 1.00 52.78 81 ILE A C 1
ATOM 639 O O . ILE A 1 81 ? 16.653 25.071 -42.576 1.00 52.78 81 ILE A O 1
ATOM 643 N N . PHE A 1 82 ? 16.119 27.187 -43.091 1.00 46.16 82 PHE A N 1
ATOM 644 C CA . PHE A 1 82 ? 16.747 27.753 -41.890 1.00 46.16 82 PHE A CA 1
ATOM 645 C C . PHE A 1 82 ? 15.937 27.462 -40.614 1.00 46.16 82 PHE A C 1
ATOM 647 O O . PHE A 1 82 ? 16.498 27.031 -39.604 1.00 46.16 82 PHE A O 1
ATOM 654 N N . LEU A 1 83 ? 14.602 27.570 -40.679 1.00 47.72 83 LEU A N 1
ATOM 655 C CA . LEU A 1 83 ? 13.717 27.152 -39.583 1.00 47.72 83 LEU A CA 1
ATOM 656 C C . LEU A 1 83 ? 13.761 25.629 -39.347 1.00 47.72 83 LEU A C 1
ATOM 658 O O . LEU A 1 83 ? 13.607 25.187 -38.211 1.00 47.72 83 LEU A O 1
ATOM 662 N N . SER A 1 84 ? 14.017 24.821 -40.381 1.00 56.44 84 SER A N 1
ATOM 663 C CA . SER A 1 84 ? 14.162 23.359 -40.285 1.00 56.44 84 SER A CA 1
ATOM 664 C C . SER A 1 84 ? 15.406 22.929 -39.492 1.00 56.44 84 SER A C 1
ATOM 666 O O . SER A 1 84 ? 15.294 22.091 -38.594 1.00 56.44 84 SER A O 1
ATOM 668 N N . LYS A 1 85 ? 16.579 23.532 -39.743 1.00 60.69 85 LYS A N 1
ATOM 669 C CA . LYS A 1 85 ? 17.837 23.117 -39.090 1.00 60.69 85 LYS A CA 1
ATOM 670 C C . LYS A 1 85 ? 17.854 23.375 -37.576 1.00 60.69 85 LYS A C 1
ATOM 672 O O . LYS A 1 85 ? 18.356 22.537 -36.828 1.00 60.69 85 LYS A O 1
ATOM 677 N N . ASN A 1 86 ? 17.264 24.479 -37.108 1.00 63.75 86 ASN A N 1
ATOM 678 C CA . ASN A 1 86 ? 17.186 24.779 -35.670 1.00 63.75 86 ASN A CA 1
ATOM 679 C C . ASN A 1 86 ? 16.034 24.044 -34.961 1.00 63.75 86 ASN A C 1
ATOM 681 O O . ASN A 1 86 ? 16.202 23.634 -33.813 1.00 63.75 86 ASN A O 1
ATOM 685 N N . LYS A 1 87 ? 14.908 23.772 -35.641 1.00 67.62 87 LYS A N 1
ATOM 686 C CA . LYS A 1 87 ? 13.812 22.960 -35.075 1.00 67.62 87 LYS A CA 1
ATOM 687 C C . LYS A 1 87 ? 14.214 21.503 -34.844 1.00 67.62 87 LYS A C 1
ATOM 689 O O . LYS A 1 87 ? 13.823 20.930 -33.832 1.00 67.62 87 LYS A O 1
ATOM 694 N N . ILE A 1 88 ? 15.044 20.924 -35.719 1.00 69.88 88 ILE A N 1
ATOM 695 C CA . ILE A 1 88 ? 15.586 19.573 -35.502 1.00 69.88 88 ILE A CA 1
ATOM 696 C C . ILE A 1 88 ? 16.432 19.545 -34.228 1.00 69.88 88 ILE A C 1
ATOM 698 O O . ILE A 1 88 ? 16.220 18.676 -33.393 1.00 69.88 88 ILE A O 1
ATOM 702 N N . LYS A 1 89 ? 17.318 20.530 -34.017 1.00 71.06 89 LYS A N 1
ATOM 703 C CA . LYS A 1 89 ? 18.113 20.626 -32.780 1.00 71.06 89 LYS A CA 1
ATOM 704 C C . LYS A 1 89 ? 17.234 20.799 -31.534 1.00 71.06 89 LYS A C 1
ATOM 706 O O . LYS A 1 89 ? 17.516 20.171 -30.517 1.00 71.06 89 LYS A O 1
ATOM 711 N N . MET A 1 90 ? 16.159 21.588 -31.623 1.00 72.06 90 MET A N 1
ATOM 712 C CA . MET A 1 90 ? 15.213 21.800 -30.518 1.00 72.06 90 MET A CA 1
ATOM 713 C C . MET A 1 90 ? 14.402 20.557 -30.133 1.00 72.06 90 MET A C 1
ATOM 715 O O . MET A 1 90 ? 14.022 20.444 -28.975 1.00 72.06 90 MET A O 1
ATOM 719 N N . VAL A 1 91 ? 14.120 19.641 -31.063 1.00 73.75 91 VAL A N 1
ATOM 720 C CA . VAL A 1 91 ? 13.401 18.383 -30.768 1.00 73.75 91 VAL A CA 1
ATOM 721 C C . VAL A 1 91 ? 14.373 17.259 -30.408 1.00 73.75 91 VAL A C 1
ATOM 723 O O . VAL A 1 91 ? 14.108 16.466 -29.506 1.00 73.75 91 VAL A O 1
ATOM 726 N N . PHE A 1 92 ? 15.520 17.213 -31.084 1.00 78.31 92 PHE A N 1
ATOM 727 C CA . PHE A 1 92 ? 16.534 16.186 -30.891 1.00 78.31 92 PHE A CA 1
ATOM 728 C C . PHE A 1 92 ? 17.144 16.240 -29.491 1.00 78.31 92 PHE A C 1
ATOM 730 O O . PHE A 1 92 ? 17.240 15.207 -28.840 1.00 78.31 92 PHE A O 1
ATOM 737 N N . TRP A 1 93 ? 17.492 17.430 -28.986 1.00 80.94 93 TRP A N 1
ATOM 738 C CA . TRP A 1 93 ? 18.108 17.553 -27.661 1.00 80.94 93 TRP A CA 1
ATOM 739 C C . TRP A 1 93 ? 17.224 17.030 -26.520 1.00 80.94 93 TRP A C 1
ATOM 741 O O . TRP A 1 93 ? 17.700 16.186 -25.762 1.00 80.94 93 TRP A O 1
ATOM 751 N N . PRO A 1 94 ? 15.948 17.440 -26.392 1.00 80.44 94 PRO A N 1
ATOM 752 C CA . PRO A 1 94 ? 15.046 16.874 -25.394 1.00 80.44 94 PRO A CA 1
ATOM 753 C C . PRO A 1 94 ? 14.873 15.363 -25.537 1.00 80.44 94 PRO A C 1
ATOM 755 O O . PRO A 1 94 ? 14.865 14.665 -24.529 1.00 80.44 94 PRO A O 1
ATOM 758 N N . LEU A 1 95 ? 14.790 14.842 -26.768 1.00 78.12 95 LEU A N 1
ATOM 759 C CA . LEU A 1 95 ? 14.702 13.400 -27.000 1.00 78.12 95 LEU A CA 1
ATOM 760 C C . LEU A 1 95 ? 15.965 12.681 -26.508 1.00 78.12 95 LEU A C 1
ATOM 762 O O . LEU A 1 95 ? 15.858 11.689 -25.796 1.00 78.12 95 LEU A O 1
ATOM 766 N N . CYS A 1 96 ? 17.153 13.204 -26.820 1.00 81.62 96 CYS A N 1
ATOM 767 C CA . CYS A 1 96 ? 18.419 12.677 -26.317 1.00 81.62 96 CYS A CA 1
ATOM 768 C C . CYS A 1 96 ? 18.480 12.711 -24.791 1.00 81.62 96 CYS A C 1
ATOM 770 O O . CYS A 1 96 ? 18.856 11.712 -24.187 1.00 81.62 96 CYS A O 1
ATOM 772 N N . VAL A 1 97 ? 18.063 13.813 -24.162 1.00 84.44 97 VAL A N 1
ATOM 773 C CA . VAL A 1 97 ? 18.004 13.921 -22.697 1.00 84.44 97 VAL A CA 1
ATOM 774 C C . VAL A 1 97 ? 17.056 12.872 -22.121 1.00 84.44 97 VAL A C 1
ATOM 776 O O . VAL A 1 97 ? 17.435 12.155 -21.200 1.00 84.44 97 VAL A O 1
ATOM 779 N N . VAL A 1 98 ? 15.856 12.715 -22.686 1.00 82.75 98 VAL A N 1
ATOM 780 C CA . VAL A 1 98 ? 14.896 11.691 -22.253 1.00 82.75 98 VAL A CA 1
ATOM 781 C C . VAL A 1 98 ? 15.487 10.289 -22.419 1.00 82.75 98 VAL A C 1
ATOM 783 O O . VAL A 1 98 ? 15.408 9.496 -21.484 1.00 82.75 98 VAL A O 1
ATOM 786 N N . CYS A 1 99 ? 16.124 9.981 -23.550 1.00 83.31 99 CYS A N 1
ATOM 787 C CA . CYS A 1 99 ? 16.792 8.698 -23.777 1.00 83.31 99 CYS A CA 1
ATOM 788 C C . CYS A 1 99 ? 17.901 8.442 -22.749 1.00 83.31 99 CYS A C 1
ATOM 790 O O . CYS A 1 99 ? 17.933 7.372 -22.147 1.00 83.31 99 CYS A O 1
ATOM 792 N N . VAL A 1 100 ? 18.771 9.424 -22.497 1.00 88.56 100 VAL A N 1
ATOM 793 C CA . VAL A 1 100 ? 19.852 9.318 -21.506 1.00 88.56 100 VAL A CA 1
ATOM 794 C C . VAL A 1 100 ? 19.282 9.085 -20.107 1.00 88.56 100 VAL A C 1
ATOM 796 O O . VAL A 1 100 ? 19.726 8.174 -19.415 1.00 88.56 100 VAL A O 1
ATOM 799 N N . VAL A 1 101 ? 18.250 9.833 -19.705 1.00 87.50 101 VAL A N 1
ATOM 800 C CA . VAL A 1 101 ? 17.584 9.644 -18.406 1.00 87.50 101 VAL A CA 1
ATOM 801 C C . VAL A 1 101 ? 16.963 8.247 -18.300 1.00 87.50 101 VAL A C 1
ATOM 803 O O . VAL A 1 101 ? 17.128 7.593 -17.273 1.00 87.50 101 VAL A O 1
ATOM 806 N N . ASN A 1 102 ? 16.308 7.748 -19.355 1.00 87.50 102 ASN A N 1
ATOM 807 C CA . ASN A 1 102 ? 15.764 6.385 -19.382 1.00 87.50 102 ASN A CA 1
ATOM 808 C C . ASN A 1 102 ? 16.866 5.333 -19.211 1.00 87.50 102 ASN A C 1
ATOM 810 O O . ASN A 1 102 ? 16.709 4.426 -18.399 1.00 87.50 102 ASN A O 1
ATOM 814 N N . VAL A 1 103 ? 17.986 5.474 -19.927 1.00 88.75 103 VAL A N 1
ATOM 815 C CA . VAL A 1 103 ? 19.133 4.558 -19.828 1.00 88.75 103 VAL A CA 1
ATOM 816 C C . VAL A 1 103 ? 19.730 4.576 -18.421 1.00 88.75 103 VAL A C 1
ATOM 818 O O . VAL A 1 103 ? 20.012 3.516 -17.868 1.00 88.75 103 VAL A O 1
ATOM 821 N N . ILE A 1 104 ? 19.879 5.754 -17.807 1.00 94.38 104 ILE A N 1
ATOM 822 C CA . ILE A 1 104 ? 20.403 5.885 -16.439 1.00 94.38 104 ILE A CA 1
ATOM 823 C C . ILE A 1 104 ? 19.470 5.205 -15.430 1.00 94.38 104 ILE A C 1
ATOM 825 O O . ILE A 1 104 ? 19.938 4.401 -14.623 1.00 94.38 104 ILE A O 1
ATOM 829 N N . ILE A 1 105 ? 18.162 5.487 -15.479 1.00 92.50 105 ILE A N 1
ATOM 830 C CA . ILE A 1 105 ? 17.186 4.880 -14.559 1.00 92.50 105 ILE A CA 1
ATOM 831 C C . ILE A 1 105 ? 17.135 3.364 -14.772 1.00 92.50 105 ILE A C 1
ATOM 833 O O . ILE A 1 105 ? 17.183 2.618 -13.796 1.00 92.50 105 ILE A O 1
ATOM 837 N N . TYR A 1 106 ? 17.090 2.905 -16.026 1.00 93.88 106 TYR A N 1
ATOM 838 C CA . TYR A 1 106 ? 17.076 1.482 -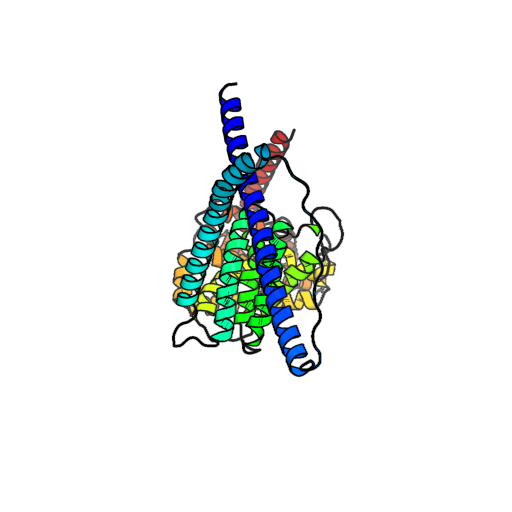16.356 1.00 93.88 106 TYR A CA 1
ATOM 839 C C . TYR A 1 106 ? 18.326 0.780 -15.830 1.00 93.88 106 TYR A C 1
ATOM 841 O O . TYR A 1 106 ? 18.199 -0.202 -15.113 1.00 93.88 106 TYR A O 1
ATOM 849 N N . ASN A 1 107 ? 19.526 1.302 -16.102 1.00 95.44 107 ASN A N 1
ATOM 850 C CA . ASN A 1 107 ? 20.772 0.696 -15.629 1.00 95.44 107 ASN A CA 1
ATOM 851 C C . ASN A 1 107 ? 20.871 0.702 -14.101 1.00 95.44 107 ASN A C 1
ATOM 853 O O . ASN A 1 107 ? 21.300 -0.288 -13.513 1.00 95.44 107 ASN A O 1
ATOM 857 N N . SER A 1 108 ? 20.437 1.781 -13.445 1.00 95.69 108 SER A N 1
ATOM 858 C CA . SER A 1 108 ? 20.380 1.848 -11.983 1.00 95.69 108 SER A CA 1
ATOM 859 C C . SER A 1 108 ? 19.456 0.771 -11.409 1.00 95.69 108 SER A C 1
ATOM 861 O O . SER A 1 108 ? 19.878 0.017 -10.535 1.00 95.69 108 SER A O 1
ATOM 863 N N . GLN A 1 109 ? 18.237 0.642 -11.941 1.00 94.56 109 GLN A N 1
ATOM 864 C CA . GLN A 1 109 ? 17.278 -0.377 -11.514 1.00 94.56 109 GLN A CA 1
ATOM 865 C C . GLN A 1 109 ? 17.747 -1.793 -11.875 1.00 94.56 109 GLN A C 1
ATOM 867 O O . GLN A 1 109 ? 17.620 -2.716 -11.077 1.00 94.56 109 GLN A O 1
ATOM 872 N N . ARG A 1 110 ? 18.358 -1.984 -13.043 1.00 94.44 110 ARG A N 1
ATOM 873 C CA . ARG A 1 110 ? 18.908 -3.271 -13.470 1.00 94.44 110 ARG A CA 1
ATOM 874 C C . ARG A 1 110 ? 20.015 -3.744 -12.538 1.00 94.44 110 ARG A C 1
ATOM 876 O O . ARG A 1 110 ? 19.956 -4.871 -12.064 1.00 94.44 110 ARG A O 1
ATOM 883 N N . ASN A 1 111 ? 20.971 -2.875 -12.216 1.00 94.00 111 ASN A N 1
ATOM 884 C CA . ASN A 1 111 ? 22.048 -3.181 -11.270 1.00 94.00 111 ASN A CA 1
ATOM 885 C C . ASN A 1 111 ? 21.514 -3.463 -9.857 1.00 94.00 111 ASN A C 1
ATOM 887 O O . ASN A 1 111 ? 22.119 -4.210 -9.084 1.00 94.00 111 ASN A O 1
ATOM 891 N N . GLU A 1 112 ? 20.379 -2.859 -9.510 1.00 92.50 112 GLU A N 1
ATOM 892 C CA . GLU A 1 112 ? 19.719 -3.064 -8.230 1.00 92.50 112 GLU A CA 1
ATOM 893 C C . GLU A 1 112 ? 19.022 -4.432 -8.125 1.00 92.50 112 GLU A C 1
ATOM 895 O O . GLU A 1 112 ? 19.079 -5.049 -7.056 1.00 92.50 112 GLU A O 1
ATOM 900 N N . TRP A 1 113 ? 18.383 -4.896 -9.206 1.00 91.94 113 TRP A N 1
ATOM 901 C CA . TRP A 1 113 ? 17.458 -6.040 -9.191 1.00 91.94 113 TRP A CA 1
ATOM 902 C C . TRP A 1 113 ? 17.944 -7.289 -9.920 1.00 91.94 113 TRP A C 1
ATOM 904 O O . TRP A 1 113 ? 17.427 -8.372 -9.661 1.00 91.94 113 TRP A O 1
ATOM 914 N N . ILE A 1 114 ? 18.914 -7.159 -10.821 1.00 91.81 114 ILE A N 1
ATOM 915 C CA . ILE A 1 114 ? 19.409 -8.245 -11.668 1.00 91.81 114 ILE A CA 1
ATOM 916 C C . ILE A 1 114 ? 20.892 -8.435 -11.371 1.00 91.81 114 ILE A C 1
ATOM 918 O O . ILE A 1 114 ? 21.774 -7.877 -12.025 1.00 91.81 114 ILE A O 1
ATOM 922 N N . ARG A 1 115 ? 21.153 -9.218 -10.324 1.00 86.50 115 ARG A N 1
ATOM 923 C CA . ARG A 1 115 ? 22.484 -9.708 -9.950 1.00 86.50 115 ARG A CA 1
ATOM 924 C C . ARG A 1 115 ? 22.679 -11.133 -10.471 1.00 86.50 115 ARG A C 1
ATOM 926 O O . ARG A 1 115 ? 21.734 -11.752 -10.952 1.00 86.50 115 ARG A O 1
ATOM 933 N N . LYS A 1 116 ? 23.910 -11.652 -10.399 1.00 79.75 116 LYS A N 1
ATOM 934 C CA . LYS A 1 116 ? 24.246 -13.003 -10.897 1.00 79.75 116 LYS A CA 1
ATOM 935 C C . LYS A 1 116 ? 23.436 -14.117 -10.215 1.00 79.75 116 LYS A C 1
ATOM 937 O O . LYS A 1 116 ? 23.231 -15.160 -10.816 1.00 79.75 116 LYS A O 1
ATOM 942 N N . ASP A 1 117 ? 22.975 -13.870 -8.997 1.00 79.62 117 ASP A N 1
ATOM 943 C CA . ASP A 1 117 ? 22.187 -14.744 -8.128 1.00 79.62 117 ASP A CA 1
ATOM 944 C C . ASP A 1 117 ? 20.686 -14.398 -8.111 1.00 79.62 117 ASP A C 1
ATOM 946 O O . ASP A 1 117 ? 19.928 -14.953 -7.321 1.00 79.62 117 ASP A O 1
ATOM 950 N N . ALA A 1 118 ? 20.226 -13.470 -8.958 1.00 84.50 118 ALA A N 1
ATOM 951 C CA . ALA A 1 118 ? 18.826 -13.064 -8.952 1.00 84.50 118 ALA A CA 1
ATOM 952 C C . ALA A 1 118 ? 17.913 -14.182 -9.477 1.00 84.50 118 ALA A C 1
ATOM 954 O O . ALA A 1 118 ? 18.033 -14.627 -10.620 1.00 84.50 118 ALA A O 1
ATOM 955 N N . HIS A 1 119 ? 16.938 -14.575 -8.662 1.00 87.38 119 HIS A N 1
ATOM 956 C CA . HIS A 1 119 ? 15.843 -15.438 -9.087 1.00 87.38 119 HIS A CA 1
ATOM 957 C C . HIS A 1 119 ? 14.943 -14.716 -10.104 1.00 87.38 119 HIS A C 1
ATOM 959 O O . HIS A 1 119 ? 14.821 -13.488 -10.104 1.00 87.38 119 HIS A O 1
ATOM 965 N N . HIS A 1 120 ? 14.315 -15.490 -10.993 1.00 91.25 120 HIS A N 1
ATOM 966 C CA . HIS A 1 120 ? 13.355 -15.000 -11.993 1.00 91.25 120 HIS A CA 1
ATOM 967 C C . HIS A 1 120 ? 13.877 -13.833 -12.850 1.00 91.25 120 HIS A C 1
ATOM 969 O O . HIS A 1 120 ? 13.165 -12.857 -13.092 1.00 91.25 120 HIS A O 1
ATOM 975 N N . THR A 1 121 ? 15.116 -13.932 -13.345 1.00 93.69 121 THR A N 1
ATOM 976 C CA . THR A 1 121 ? 15.795 -12.872 -14.120 1.00 93.69 121 THR A CA 1
ATOM 977 C C . THR A 1 121 ? 14.933 -12.278 -15.238 1.00 93.69 121 THR A C 1
ATOM 979 O O . THR A 1 121 ? 14.874 -11.060 -15.379 1.00 93.69 121 THR A O 1
ATOM 982 N N . ILE A 1 122 ? 14.195 -13.110 -15.983 1.00 95.31 122 ILE A N 1
ATOM 983 C CA . ILE A 1 122 ? 13.288 -12.651 -17.047 1.00 95.31 122 ILE A CA 1
ATOM 984 C C . ILE A 1 122 ? 12.163 -11.778 -16.476 1.00 95.31 122 ILE A C 1
ATOM 986 O O . ILE A 1 122 ? 11.923 -10.684 -16.985 1.00 95.31 122 ILE A O 1
ATOM 990 N N . ALA A 1 123 ? 11.492 -12.218 -15.406 1.00 96.50 123 ALA A N 1
ATOM 991 C CA . ALA A 1 123 ? 10.470 -11.414 -14.733 1.00 96.50 123 ALA A CA 1
ATOM 992 C C . ALA A 1 123 ? 11.067 -10.089 -14.230 1.00 96.50 123 ALA A C 1
ATOM 994 O O . ALA A 1 123 ? 10.465 -9.027 -14.391 1.00 96.50 123 ALA A O 1
ATOM 995 N N . ARG A 1 124 ? 12.288 -10.129 -13.687 1.00 94.94 124 ARG A N 1
ATOM 996 C CA . ARG A 1 124 ? 12.993 -8.943 -13.193 1.00 94.94 124 ARG A CA 1
ATOM 997 C C . ARG A 1 124 ? 13.354 -7.947 -14.290 1.00 94.94 124 ARG A C 1
ATOM 999 O O . ARG A 1 124 ? 13.270 -6.753 -14.028 1.00 94.94 124 ARG A O 1
ATOM 1006 N N . GLU A 1 125 ? 13.653 -8.380 -15.512 1.00 96.19 125 GLU A N 1
ATOM 1007 C CA . GLU A 1 125 ? 13.831 -7.449 -16.639 1.00 96.19 125 GLU A CA 1
ATOM 1008 C C . GLU A 1 125 ? 12.534 -6.668 -16.930 1.00 96.19 125 GLU A C 1
ATOM 1010 O O . GLU A 1 125 ? 12.566 -5.445 -17.097 1.00 96.19 125 GLU A O 1
ATOM 1015 N N . TYR A 1 126 ? 11.369 -7.330 -16.887 1.00 97.69 126 TYR A N 1
ATOM 1016 C CA . TYR A 1 126 ? 10.077 -6.636 -16.984 1.00 97.69 126 TYR A CA 1
ATOM 1017 C C . TYR A 1 126 ? 9.827 -5.715 -15.789 1.00 97.69 126 TYR A C 1
ATOM 1019 O O . TYR A 1 126 ? 9.331 -4.603 -15.970 1.00 97.69 126 TYR A O 1
ATOM 1027 N N . PHE A 1 127 ? 10.195 -6.135 -14.576 1.00 96.69 127 PHE A N 1
ATOM 1028 C CA . PHE A 1 127 ? 10.097 -5.280 -13.395 1.00 96.69 127 PHE A CA 1
ATOM 1029 C C . PHE A 1 127 ? 10.915 -3.998 -13.553 1.00 96.69 127 PHE A C 1
ATOM 1031 O O . PHE A 1 127 ? 10.398 -2.903 -13.342 1.00 96.69 127 PHE A O 1
ATOM 1038 N N . VAL A 1 128 ? 12.173 -4.124 -13.974 1.00 96.56 128 VAL A N 1
ATOM 1039 C CA . VAL A 1 128 ? 13.088 -3.003 -14.209 1.00 96.56 128 VAL A CA 1
ATOM 1040 C C . VAL A 1 128 ? 12.520 -2.066 -15.276 1.00 96.56 128 VAL A C 1
ATOM 1042 O O . VAL A 1 128 ? 12.438 -0.860 -15.040 1.00 96.56 128 VAL A O 1
ATOM 1045 N N . ALA A 1 129 ? 12.045 -2.600 -16.406 1.00 95.25 129 ALA A N 1
ATOM 1046 C CA . ALA A 1 129 ? 11.383 -1.800 -17.438 1.00 95.25 129 ALA A CA 1
ATOM 1047 C C . ALA A 1 129 ? 10.147 -1.061 -16.887 1.00 95.25 129 ALA A C 1
ATOM 1049 O O . ALA A 1 129 ? 9.958 0.129 -17.142 1.00 95.25 129 ALA A O 1
ATOM 1050 N N . GLY A 1 130 ? 9.339 -1.736 -16.066 1.00 96.12 130 GLY A N 1
ATOM 1051 C CA . GLY A 1 130 ? 8.189 -1.141 -15.391 1.00 96.12 130 GLY A CA 1
ATOM 1052 C C . GLY A 1 130 ? 8.573 -0.035 -14.403 1.00 96.12 130 GLY A C 1
ATOM 1053 O O . GLY A 1 130 ? 7.881 0.979 -14.333 1.00 96.12 130 GLY A O 1
ATOM 1054 N N . GLN A 1 131 ? 9.684 -0.162 -13.669 1.00 96.19 131 GLN A N 1
ATOM 1055 C CA . GLN A 1 131 ? 10.155 0.896 -12.764 1.00 96.19 131 GLN A CA 1
ATOM 1056 C C . GLN A 1 131 ? 10.521 2.180 -13.511 1.00 96.19 131 GLN A C 1
ATOM 1058 O O . GLN A 1 131 ? 10.226 3.268 -13.017 1.00 96.19 131 GLN A O 1
ATOM 1063 N N . VAL A 1 132 ? 11.088 2.071 -14.718 1.00 94.69 132 VAL A N 1
ATOM 1064 C CA . VAL A 1 132 ? 11.374 3.237 -15.567 1.00 94.69 132 VAL A CA 1
ATOM 1065 C C . VAL A 1 132 ? 10.077 3.974 -15.905 1.00 94.69 132 VAL A C 1
ATOM 1067 O O . VAL A 1 132 ? 9.959 5.168 -15.629 1.00 94.69 132 VAL A O 1
ATOM 1070 N N . VAL A 1 133 ? 9.065 3.263 -16.416 1.00 94.75 133 VAL A N 1
ATOM 1071 C CA . VAL A 1 133 ? 7.750 3.847 -16.751 1.00 94.75 133 VAL A CA 1
ATOM 1072 C C . VAL A 1 133 ? 7.088 4.462 -15.512 1.00 94.75 133 VAL A C 1
ATOM 1074 O O . VAL A 1 133 ? 6.602 5.597 -15.556 1.00 94.75 133 VAL A O 1
ATOM 1077 N N . ASN A 1 134 ? 7.143 3.761 -14.378 1.00 95.44 134 ASN A N 1
ATOM 1078 C CA . ASN A 1 134 ? 6.572 4.219 -13.116 1.00 95.44 134 ASN A CA 1
ATOM 1079 C C . ASN A 1 134 ? 7.265 5.479 -12.578 1.00 95.44 134 ASN A C 1
ATOM 1081 O O . ASN A 1 134 ? 6.605 6.325 -11.973 1.00 95.44 134 ASN A O 1
ATOM 1085 N N . ALA A 1 135 ? 8.575 5.634 -12.794 1.00 93.19 135 ALA A N 1
ATOM 1086 C CA . ALA A 1 135 ? 9.319 6.822 -12.387 1.00 93.19 135 ALA A CA 1
ATOM 1087 C C . ALA A 1 135 ? 8.817 8.072 -13.125 1.00 93.19 135 ALA A C 1
ATOM 1089 O O . ALA A 1 135 ? 8.504 9.079 -12.481 1.00 93.19 135 ALA A O 1
ATOM 1090 N N . PHE A 1 136 ? 8.649 7.989 -14.450 1.00 90.31 136 PHE A N 1
ATOM 1091 C CA . PHE A 1 136 ? 8.078 9.082 -15.244 1.00 90.31 136 PHE A CA 1
ATOM 1092 C C . PHE A 1 136 ? 6.632 9.366 -14.847 1.00 90.31 136 PHE A C 1
ATOM 1094 O O . PHE A 1 136 ? 6.296 10.512 -14.551 1.00 90.31 136 PHE A O 1
ATOM 1101 N N . ARG A 1 137 ? 5.797 8.326 -14.724 1.00 92.38 137 ARG A N 1
ATOM 1102 C CA . ARG A 1 137 ? 4.413 8.481 -14.260 1.00 92.38 137 ARG A CA 1
ATOM 1103 C C . ARG A 1 137 ? 4.349 9.164 -12.893 1.00 92.38 137 ARG A C 1
ATOM 1105 O O . ARG A 1 137 ? 3.603 10.123 -12.719 1.00 92.38 137 ARG A O 1
ATOM 1112 N N . SER A 1 138 ? 5.151 8.712 -11.931 1.00 91.56 138 SER A N 1
ATOM 1113 C CA . SER A 1 138 ? 5.210 9.280 -10.578 1.00 91.56 138 SER A CA 1
ATOM 1114 C C . SER A 1 138 ? 5.669 10.739 -10.574 1.00 91.56 138 SER A C 1
ATOM 1116 O O . SER A 1 138 ? 5.227 11.514 -9.726 1.00 91.56 138 SER A O 1
ATOM 1118 N N . MET A 1 139 ? 6.543 11.129 -11.505 1.00 90.31 139 MET A N 1
ATOM 1119 C CA . MET A 1 139 ? 6.944 12.521 -11.688 1.00 90.31 139 MET A CA 1
ATOM 1120 C C . MET A 1 139 ? 5.785 13.356 -12.236 1.00 90.31 139 MET A C 1
ATOM 1122 O O . MET A 1 139 ? 5.479 14.403 -11.675 1.00 90.31 139 MET A O 1
ATOM 1126 N N . THR A 1 140 ? 5.098 12.877 -13.274 1.00 88.12 140 THR A N 1
ATOM 1127 C CA . THR A 1 140 ? 3.980 13.588 -13.905 1.00 88.12 140 THR A CA 1
ATOM 1128 C C . THR A 1 140 ? 2.776 13.737 -12.969 1.00 88.12 140 THR A C 1
ATOM 1130 O O . THR A 1 140 ? 2.151 14.795 -12.946 1.00 88.12 140 THR A O 1
ATOM 1133 N N . VAL A 1 141 ? 2.491 12.739 -12.124 1.00 91.25 141 VAL A N 1
ATOM 1134 C CA . VAL A 1 141 ? 1.388 12.776 -11.139 1.00 91.25 141 VAL A CA 1
ATOM 1135 C C . VAL A 1 141 ? 1.542 13.891 -10.099 1.00 91.25 141 VAL A C 1
ATOM 1137 O O . VAL A 1 141 ? 0.563 14.326 -9.501 1.00 91.25 141 VAL A O 1
ATOM 1140 N N . ARG A 1 142 ? 2.751 14.433 -9.902 1.00 89.94 142 ARG A N 1
ATOM 1141 C CA . ARG A 1 142 ? 2.933 15.618 -9.044 1.00 89.94 142 ARG A CA 1
ATOM 1142 C C . ARG A 1 142 ? 2.192 16.848 -9.572 1.00 89.94 142 ARG A C 1
ATOM 1144 O O . ARG A 1 142 ? 1.950 17.774 -8.806 1.00 89.94 142 ARG A O 1
ATOM 1151 N N . PHE A 1 143 ? 1.855 16.852 -10.859 1.00 89.50 143 PHE A N 1
ATOM 1152 C CA . PHE A 1 143 ? 1.302 18.003 -11.568 1.00 89.50 143 PHE A CA 1
ATOM 1153 C C . PHE A 1 143 ? -0.103 17.748 -12.099 1.00 89.50 143 PHE A C 1
ATOM 1155 O O . PHE A 1 143 ? -0.844 18.690 -12.363 1.00 89.50 143 PHE A O 1
ATOM 1162 N N . VAL A 1 144 ? -0.487 16.481 -12.254 1.00 90.00 144 VAL A N 1
ATOM 1163 C CA . VAL A 1 144 ? -1.805 16.096 -12.755 1.00 90.00 144 VAL A CA 1
ATOM 1164 C C . VAL A 1 144 ? -2.375 14.933 -11.957 1.00 90.00 144 VAL A C 1
ATOM 1166 O O . VAL A 1 144 ? -1.644 14.096 -11.440 1.00 90.00 144 VAL A O 1
ATOM 1169 N N . HIS A 1 145 ? -3.702 14.847 -11.906 1.00 90.50 145 HIS A N 1
ATOM 1170 C CA . HIS A 1 145 ? -4.390 13.705 -11.307 1.00 90.50 145 HIS A CA 1
ATOM 1171 C C . HIS A 1 145 ? -3.920 12.367 -11.925 1.00 90.50 145 HIS A C 1
ATOM 1173 O O . HIS A 1 145 ? -3.713 12.339 -13.142 1.00 90.50 145 HIS A O 1
ATOM 1179 N N . PRO A 1 146 ? -3.822 11.257 -11.162 1.00 91.56 146 PRO A N 1
ATOM 1180 C CA . PRO A 1 146 ? -3.425 9.935 -11.677 1.00 91.56 146 PRO A CA 1
ATOM 1181 C C . PRO A 1 146 ? -4.221 9.409 -12.883 1.00 91.56 146 PRO A C 1
ATOM 1183 O O . PRO A 1 146 ? -3.710 8.602 -13.657 1.00 91.56 146 PRO A O 1
ATOM 1186 N N . GLU A 1 147 ? -5.441 9.907 -13.064 1.00 89.31 147 GLU A N 1
ATOM 1187 C CA . GLU A 1 147 ? -6.356 9.561 -14.165 1.00 89.31 147 GLU A CA 1
ATOM 1188 C C . GLU A 1 147 ? -6.422 10.626 -15.262 1.00 89.31 147 GLU A C 1
ATOM 1190 O O . GLU A 1 147 ? -7.332 10.659 -16.092 1.00 89.31 147 GLU A O 1
ATOM 1195 N N . ASN A 1 148 ? -5.490 11.575 -15.262 1.00 89.69 148 ASN A N 1
ATOM 1196 C CA . ASN A 1 148 ? -5.398 12.510 -16.366 1.00 89.69 148 ASN A CA 1
ATOM 1197 C C . ASN A 1 148 ? -5.129 11.735 -17.671 1.00 89.69 148 ASN A C 1
ATOM 1199 O O . ASN A 1 148 ? -4.271 10.857 -17.701 1.00 89.69 148 ASN A O 1
ATOM 1203 N N . LYS A 1 149 ? -5.823 12.091 -18.763 1.00 89.62 149 LYS A N 1
ATOM 1204 C CA . LYS A 1 149 ? -5.645 11.483 -20.097 1.00 89.62 149 LYS A CA 1
ATOM 1205 C C . LYS A 1 149 ? -4.181 11.486 -20.557 1.00 89.62 149 LYS A C 1
ATOM 1207 O O . LYS A 1 149 ? -3.762 10.571 -21.255 1.00 89.62 149 LYS A O 1
ATOM 1212 N N . LEU A 1 150 ? -3.391 12.462 -20.104 1.00 86.50 150 LEU A N 1
ATOM 1213 C CA . LEU A 1 150 ? -1.939 12.534 -20.312 1.00 86.50 150 LEU A CA 1
ATOM 1214 C C . LEU A 1 150 ? -1.177 11.297 -19.813 1.00 86.50 150 LEU A C 1
ATOM 1216 O O . LEU A 1 150 ? -0.135 10.952 -20.361 1.00 86.50 150 LEU A O 1
ATOM 1220 N N . LEU A 1 151 ? -1.681 10.642 -18.766 1.00 89.44 151 LEU A N 1
ATOM 1221 C CA . LEU A 1 151 ? -1.066 9.469 -18.149 1.00 89.44 151 LEU A CA 1
ATOM 1222 C C . LEU A 1 151 ? -1.509 8.149 -18.786 1.00 89.44 151 LEU A C 1
ATOM 1224 O O . LEU A 1 151 ? -0.897 7.118 -18.516 1.00 89.44 151 LEU A O 1
ATOM 1228 N N . TYR A 1 152 ? -2.529 8.165 -19.651 1.00 91.25 152 TYR A N 1
ATOM 1229 C CA . TYR A 1 152 ? -3.074 6.954 -20.267 1.00 91.25 152 TYR A CA 1
ATOM 1230 C C . TYR A 1 152 ? -2.015 6.105 -20.995 1.00 91.25 152 TYR A C 1
ATOM 1232 O O . TYR A 1 152 ? -1.973 4.899 -20.745 1.00 91.25 152 TYR A O 1
ATOM 1240 N N . PRO A 1 153 ? -1.096 6.680 -21.804 1.00 90.25 153 PRO A N 1
ATOM 1241 C CA . PRO A 1 153 ? -0.055 5.887 -22.459 1.00 90.25 153 PRO A CA 1
ATOM 1242 C C . PRO A 1 153 ? 0.877 5.182 -21.465 1.00 90.25 153 PRO A C 1
ATOM 1244 O O . PRO A 1 153 ? 1.261 4.036 -21.690 1.00 90.25 153 PRO A O 1
ATOM 1247 N N . TYR A 1 154 ? 1.206 5.838 -20.346 1.00 90.88 154 TYR A N 1
ATOM 1248 C CA . TYR A 1 154 ? 2.033 5.246 -19.294 1.00 90.88 154 TYR A CA 1
ATOM 1249 C C . TYR A 1 154 ? 1.298 4.105 -18.595 1.00 90.88 154 TYR A C 1
ATOM 1251 O O . TYR A 1 154 ? 1.882 3.045 -18.403 1.00 90.88 154 TYR A O 1
ATOM 1259 N N . ASN A 1 155 ? 0.016 4.293 -18.263 1.00 91.88 155 ASN A N 1
ATOM 1260 C CA . ASN A 1 155 ? -0.803 3.263 -17.622 1.00 91.88 155 ASN A CA 1
ATOM 1261 C C . ASN A 1 155 ? -0.921 2.017 -18.508 1.00 91.88 155 ASN A C 1
ATOM 1263 O O . ASN A 1 155 ? -0.651 0.914 -18.040 1.00 91.88 155 ASN A O 1
ATOM 1267 N N . LEU A 1 156 ? -1.234 2.198 -19.795 1.00 94.25 156 LEU A N 1
ATOM 1268 C CA . LEU A 1 156 ? -1.350 1.098 -20.751 1.00 94.25 156 LEU A CA 1
ATOM 1269 C C . LEU A 1 156 ? -0.023 0.343 -20.917 1.00 94.25 156 LEU A C 1
ATOM 1271 O O . LEU A 1 156 ? 0.004 -0.886 -20.882 1.00 94.25 156 LEU A O 1
ATOM 1275 N N . LEU A 1 157 ? 1.092 1.065 -21.065 1.00 93.00 157 LEU A N 1
ATOM 1276 C CA . LEU A 1 157 ? 2.410 0.439 -21.178 1.00 93.00 157 LEU A CA 1
ATOM 1277 C C . LEU A 1 157 ? 2.772 -0.341 -19.904 1.00 93.00 157 LEU A C 1
ATOM 1279 O O . LEU A 1 157 ? 3.251 -1.471 -19.992 1.00 93.00 157 LEU A O 1
ATOM 1283 N N . GLN A 1 158 ? 2.501 0.232 -18.730 1.00 95.69 158 GLN A N 1
ATOM 1284 C CA . GLN A 1 158 ? 2.723 -0.406 -17.432 1.00 95.69 158 GLN A CA 1
ATOM 1285 C C . GLN A 1 158 ? 1.897 -1.694 -17.282 1.00 95.69 158 GLN A C 1
ATOM 1287 O O . GLN A 1 158 ? 2.424 -2.702 -16.817 1.00 95.69 158 GLN A O 1
ATOM 1292 N N . GLU A 1 159 ? 0.629 -1.688 -17.707 1.00 96.19 159 GLU A N 1
ATOM 1293 C CA . GLU A 1 159 ? -0.244 -2.871 -17.712 1.00 96.19 159 GLU A CA 1
ATOM 1294 C C . GLU A 1 159 ? 0.275 -3.964 -18.653 1.00 96.19 159 GLU A C 1
ATOM 1296 O O . GLU A 1 159 ? 0.306 -5.136 -18.279 1.00 96.19 159 GLU A O 1
ATOM 1301 N N . ILE A 1 160 ? 0.737 -3.604 -19.856 1.00 97.44 160 ILE A N 1
ATOM 1302 C CA . ILE A 1 160 ? 1.321 -4.564 -20.806 1.00 97.44 160 ILE A CA 1
ATOM 1303 C C . ILE A 1 160 ? 2.588 -5.200 -20.222 1.00 97.44 160 ILE A C 1
ATOM 1305 O O . ILE A 1 160 ? 2.732 -6.425 -20.267 1.00 97.44 160 ILE A O 1
ATOM 1309 N N . ILE A 1 161 ? 3.489 -4.387 -19.658 1.00 95.69 161 ILE A N 1
ATOM 1310 C CA . ILE A 1 161 ? 4.721 -4.858 -19.009 1.00 95.69 161 ILE A CA 1
ATOM 1311 C C . ILE A 1 161 ? 4.381 -5.784 -17.841 1.00 95.69 161 ILE A C 1
ATOM 1313 O O . ILE A 1 161 ? 4.937 -6.876 -17.755 1.00 95.69 161 ILE A O 1
ATOM 1317 N N . PHE A 1 162 ? 3.436 -5.388 -16.985 1.00 97.81 162 PHE A N 1
ATOM 1318 C CA . PHE A 1 162 ? 2.971 -6.198 -15.862 1.00 97.81 162 PHE A CA 1
ATOM 1319 C C . PHE A 1 162 ? 2.433 -7.548 -16.325 1.00 97.81 162 PHE A C 1
ATOM 1321 O O . PHE A 1 162 ? 2.965 -8.581 -15.928 1.00 97.81 162 PHE A O 1
ATOM 1328 N N . ASN A 1 163 ? 1.456 -7.550 -17.233 1.00 97.69 163 ASN A N 1
ATOM 1329 C CA . ASN A 1 163 ? 0.803 -8.764 -17.723 1.00 97.69 163 ASN A CA 1
ATOM 1330 C C . ASN A 1 163 ? 1.763 -9.724 -18.436 1.00 97.69 163 ASN A C 1
ATOM 1332 O O . ASN A 1 163 ? 1.494 -10.925 -18.495 1.00 97.69 163 ASN A O 1
ATOM 1336 N N . ARG A 1 164 ? 2.860 -9.214 -19.010 1.00 97.69 164 ARG A N 1
ATOM 1337 C CA . ARG A 1 164 ? 3.932 -10.031 -19.592 1.00 97.69 164 ARG A CA 1
ATOM 1338 C C . ARG A 1 164 ? 4.890 -10.546 -18.523 1.00 97.69 164 ARG A C 1
ATOM 1340 O O . ARG A 1 164 ? 5.177 -11.737 -18.518 1.00 97.69 164 ARG A O 1
ATOM 1347 N N . GLY A 1 165 ? 5.348 -9.679 -17.625 1.00 96.69 165 GLY A N 1
ATOM 1348 C CA . GLY A 1 165 ? 6.354 -10.009 -16.621 1.00 96.69 165 GLY A CA 1
ATOM 1349 C C . GLY A 1 165 ? 5.869 -11.006 -15.573 1.00 96.69 165 GLY A C 1
ATOM 1350 O O . GLY A 1 165 ? 6.583 -11.959 -15.280 1.00 96.69 165 GLY A O 1
ATOM 1351 N N . VAL A 1 166 ? 4.636 -10.864 -15.072 1.00 97.06 166 VAL A N 1
ATOM 1352 C CA . VAL A 1 166 ? 4.112 -11.762 -14.024 1.00 97.06 166 VAL A CA 1
ATOM 1353 C C . VAL A 1 166 ? 3.912 -13.203 -14.490 1.00 97.06 166 VAL A C 1
ATOM 1355 O O . VAL A 1 166 ? 3.854 -14.100 -13.661 1.00 97.06 166 VAL A O 1
ATOM 1358 N N . ARG A 1 167 ? 3.862 -13.460 -15.805 1.00 97.69 167 ARG A N 1
ATOM 1359 C CA . ARG A 1 167 ? 3.816 -14.829 -16.357 1.00 97.69 167 ARG A CA 1
ATOM 1360 C C . ARG A 1 167 ? 5.110 -15.607 -16.126 1.00 97.69 167 ARG A C 1
ATOM 1362 O O . ARG A 1 167 ? 5.107 -16.824 -16.249 1.00 97.69 167 ARG A O 1
ATOM 1369 N N . TYR A 1 168 ? 6.201 -14.901 -15.837 1.00 97.50 168 TYR A N 1
ATOM 1370 C CA . TYR A 1 168 ? 7.503 -15.485 -15.528 1.00 97.50 168 TYR A CA 1
ATOM 1371 C C . TYR A 1 168 ? 7.750 -15.616 -14.017 1.00 97.50 168 TYR A C 1
ATOM 1373 O O . TYR A 1 168 ? 8.837 -16.038 -13.626 1.00 97.50 168 TYR A O 1
ATOM 1381 N N . LEU A 1 169 ? 6.773 -15.250 -13.177 1.00 96.69 169 LEU A N 1
ATOM 1382 C CA . LEU A 1 169 ? 6.809 -15.475 -11.733 1.00 96.69 169 LEU A CA 1
ATOM 1383 C C . LEU A 1 169 ? 6.048 -16.763 -11.373 1.00 96.69 169 LEU A C 1
ATOM 1385 O O . LEU A 1 169 ? 5.035 -17.069 -12.012 1.00 96.69 169 LEU A O 1
ATOM 1389 N N . PRO A 1 170 ? 6.476 -17.502 -10.336 1.00 96.38 170 PRO A N 1
ATOM 1390 C CA . PRO A 1 170 ? 5.685 -18.586 -9.763 1.00 96.38 170 PRO A CA 1
ATOM 1391 C C . PRO A 1 170 ? 4.316 -18.092 -9.272 1.00 96.38 170 PRO A C 1
ATOM 1393 O O . PRO A 1 170 ? 4.175 -16.982 -8.757 1.00 96.38 170 PRO A O 1
ATOM 1396 N N . ALA A 1 171 ? 3.279 -18.927 -9.379 1.00 94.75 171 ALA A N 1
ATOM 1397 C CA . ALA A 1 171 ? 1.917 -18.541 -8.985 1.00 94.75 171 ALA A CA 1
ATOM 1398 C C . ALA A 1 171 ? 1.786 -18.217 -7.477 1.00 94.75 171 ALA A C 1
ATOM 1400 O O . ALA A 1 171 ? 0.928 -17.421 -7.061 1.00 94.75 171 ALA A O 1
ATOM 1401 N N . ASN A 1 172 ? 2.645 -18.840 -6.668 1.00 96.06 172 ASN A N 1
ATOM 1402 C CA . ASN A 1 172 ? 2.766 -18.699 -5.221 1.00 96.06 172 ASN A CA 1
ATOM 1403 C C . ASN A 1 172 ? 3.814 -17.659 -4.793 1.00 96.06 172 ASN A C 1
ATOM 1405 O O . ASN A 1 172 ? 4.143 -17.618 -3.615 1.00 96.06 172 ASN A O 1
ATOM 1409 N N . ASP A 1 173 ? 4.307 -16.820 -5.705 1.00 96.56 173 ASP A N 1
ATOM 1410 C CA . ASP A 1 173 ? 5.221 -15.727 -5.372 1.00 96.56 173 ASP A CA 1
ATOM 1411 C C . ASP A 1 173 ? 4.433 -14.465 -4.959 1.00 96.56 173 ASP A C 1
ATOM 1413 O O . ASP A 1 173 ? 3.422 -14.100 -5.578 1.00 96.56 173 ASP A O 1
ATOM 1417 N N . GLY A 1 174 ? 4.849 -13.824 -3.865 1.00 97.06 174 GLY A N 1
ATOM 1418 C CA . GLY A 1 174 ? 4.305 -12.559 -3.370 1.00 97.06 174 GLY A CA 1
ATOM 1419 C C . GLY A 1 174 ? 4.733 -11.341 -4.198 1.00 97.06 174 GLY A C 1
ATOM 1420 O O . GLY A 1 174 ? 4.076 -10.297 -4.143 1.00 97.06 174 GLY A O 1
ATOM 1421 N N . GLU A 1 175 ? 5.782 -11.455 -5.022 1.00 97.19 175 GLU A N 1
ATOM 1422 C CA . GLU A 1 175 ? 6.339 -10.350 -5.812 1.00 97.19 175 GLU A CA 1
ATOM 1423 C C . GLU A 1 175 ? 5.315 -9.698 -6.748 1.00 97.19 175 GLU A C 1
ATOM 1425 O O . GLU A 1 175 ? 5.287 -8.471 -6.875 1.00 97.19 175 GLU A O 1
ATOM 1430 N N . ALA A 1 176 ? 4.411 -10.481 -7.342 1.00 97.75 176 ALA A N 1
ATOM 1431 C CA . ALA A 1 176 ? 3.351 -9.944 -8.194 1.00 97.75 176 ALA A CA 1
ATOM 1432 C C . ALA A 1 176 ? 2.448 -8.950 -7.439 1.00 97.75 176 ALA A C 1
ATOM 1434 O O . ALA A 1 176 ? 2.006 -7.951 -8.012 1.00 97.75 176 ALA A O 1
ATOM 1435 N N . GLY A 1 177 ? 2.204 -9.187 -6.145 1.00 98.19 177 GLY A N 1
ATOM 1436 C CA . GLY A 1 177 ? 1.468 -8.263 -5.285 1.00 98.19 177 GLY A CA 1
ATOM 1437 C C . GLY A 1 177 ? 2.218 -6.943 -5.104 1.00 98.19 177 GLY A C 1
ATOM 1438 O O . GLY A 1 177 ? 1.621 -5.874 -5.243 1.00 98.19 177 GLY A O 1
ATOM 1439 N N . VAL A 1 178 ? 3.536 -6.998 -4.902 1.00 97.88 178 VAL A N 1
ATOM 1440 C CA . VAL A 1 178 ? 4.389 -5.804 -4.774 1.00 97.88 178 VAL A CA 1
ATOM 1441 C C . VAL A 1 178 ? 4.378 -4.969 -6.047 1.00 97.88 178 VAL A C 1
ATOM 1443 O O . VAL A 1 178 ? 4.301 -3.744 -5.979 1.00 97.88 178 VAL A O 1
ATOM 1446 N N . TRP A 1 179 ? 4.416 -5.605 -7.218 1.00 97.88 179 TRP A N 1
ATOM 1447 C CA . TRP A 1 179 ? 4.374 -4.883 -8.490 1.00 97.88 179 TRP A CA 1
ATOM 1448 C C . TRP A 1 179 ? 3.054 -4.122 -8.644 1.00 97.88 179 TRP A C 1
ATOM 1450 O O . TRP A 1 179 ? 3.066 -2.957 -9.045 1.00 97.88 179 TRP A O 1
ATOM 1460 N N . VAL A 1 180 ? 1.928 -4.736 -8.252 1.00 98.12 180 VAL A N 1
ATOM 1461 C CA . VAL A 1 180 ? 0.621 -4.062 -8.267 1.00 98.12 180 VAL A CA 1
ATOM 1462 C C . VAL A 1 180 ? 0.603 -2.840 -7.352 1.00 98.12 180 VAL A C 1
ATOM 1464 O O . VAL A 1 180 ? 0.110 -1.782 -7.759 1.00 98.12 180 VAL A O 1
ATOM 1467 N N . ASP A 1 181 ? 1.177 -2.943 -6.150 1.00 97.62 181 ASP A N 1
ATOM 1468 C CA . ASP A 1 181 ? 1.293 -1.785 -5.264 1.00 97.62 181 ASP A CA 1
ATOM 1469 C C . ASP A 1 181 ? 2.166 -0.697 -5.882 1.00 97.62 181 ASP A C 1
ATOM 1471 O O . ASP A 1 181 ? 1.747 0.451 -5.994 1.00 97.62 181 ASP A O 1
ATOM 1475 N N . LEU A 1 182 ? 3.378 -1.030 -6.318 1.00 96.38 182 LEU A N 1
ATOM 1476 C CA . LEU A 1 182 ? 4.324 -0.023 -6.790 1.00 96.38 182 LEU A CA 1
ATOM 1477 C C . LEU A 1 182 ? 3.823 0.725 -8.024 1.00 96.38 182 LEU A C 1
ATOM 1479 O O . LEU A 1 182 ? 4.132 1.912 -8.166 1.00 96.38 182 LEU A O 1
ATOM 1483 N N . TRP A 1 183 ? 3.090 0.044 -8.904 1.00 96.44 183 TRP A N 1
ATOM 1484 C CA . TRP A 1 183 ? 2.746 0.560 -10.224 1.00 96.44 183 TRP A CA 1
ATOM 1485 C C . TRP A 1 183 ? 1.312 1.049 -10.350 1.00 96.44 183 TRP A C 1
ATOM 1487 O O . TRP A 1 183 ? 1.074 1.976 -11.116 1.00 96.44 183 TRP A O 1
ATOM 1497 N N . PHE A 1 184 ? 0.346 0.470 -9.636 1.00 96.31 184 PHE A N 1
ATOM 1498 C CA . PHE A 1 184 ? -1.067 0.817 -9.827 1.00 96.31 184 PHE A CA 1
ATOM 1499 C C . PHE A 1 184 ? -1.661 1.484 -8.593 1.00 96.31 184 PHE A C 1
ATOM 1501 O O . PHE A 1 184 ? -2.170 2.598 -8.697 1.00 96.31 184 PHE A O 1
ATOM 1508 N N . VAL A 1 185 ? -1.538 0.861 -7.422 1.00 96.50 185 VAL A N 1
ATOM 1509 C CA . VAL A 1 185 ? -2.156 1.362 -6.179 1.00 96.50 185 VAL A CA 1
ATOM 1510 C C . VAL A 1 185 ? -1.346 2.512 -5.584 1.00 96.50 185 VAL A C 1
ATOM 1512 O O . VAL A 1 185 ? -1.884 3.471 -5.027 1.00 96.50 185 VAL A O 1
ATOM 1515 N N . GLY A 1 186 ? -0.026 2.447 -5.719 1.00 94.69 186 GLY A N 1
ATOM 1516 C CA . GLY A 1 186 ? 0.900 3.268 -4.965 1.00 94.69 186 GLY A CA 1
ATOM 1517 C C . GLY A 1 186 ? 0.830 4.752 -5.301 1.00 94.69 186 GLY A C 1
ATOM 1518 O O . GLY A 1 186 ? 1.065 5.597 -4.432 1.00 94.69 186 GLY A O 1
ATOM 1519 N N . THR A 1 187 ? 0.468 5.064 -6.541 1.00 93.56 187 THR A N 1
ATOM 1520 C CA . THR A 1 187 ? 0.210 6.422 -7.016 1.00 93.56 187 THR A CA 1
ATOM 1521 C C . THR A 1 187 ? -0.964 7.068 -6.276 1.00 93.56 187 THR A C 1
ATOM 1523 O O . THR A 1 187 ? -0.894 8.250 -5.947 1.00 93.56 187 THR A O 1
ATOM 1526 N N . TYR A 1 188 ? -2.001 6.293 -5.951 1.00 93.44 188 TYR A N 1
ATOM 1527 C CA . TYR A 1 188 ? -3.177 6.772 -5.225 1.00 93.44 188 TYR A CA 1
ATOM 1528 C C . TYR A 1 188 ? -2.936 6.782 -3.717 1.00 93.44 188 TYR A C 1
ATOM 1530 O O . TYR A 1 188 ? -3.161 7.795 -3.055 1.00 93.44 188 TYR A O 1
ATOM 1538 N N . SER A 1 189 ? -2.384 5.697 -3.170 1.00 92.50 189 SER A N 1
ATOM 1539 C CA . SER A 1 189 ? -2.244 5.524 -1.720 1.00 92.50 189 SER A CA 1
ATOM 1540 C C . SER A 1 189 ? -1.204 6.436 -1.062 1.00 92.50 189 SER A C 1
ATOM 1542 O O . SER A 1 189 ? -1.282 6.684 0.138 1.00 92.50 189 SER A O 1
ATOM 1544 N N . ARG A 1 190 ? -0.233 6.982 -1.812 1.00 88.81 190 ARG A N 1
ATOM 1545 C CA . ARG A 1 190 ? 0.730 7.978 -1.283 1.00 88.81 190 ARG A CA 1
ATOM 1546 C C . ARG A 1 190 ? 0.076 9.310 -0.930 1.00 88.81 190 ARG A C 1
ATOM 1548 O O . ARG A 1 190 ? 0.460 9.921 0.067 1.00 88.81 190 ARG A O 1
ATOM 1555 N N . SER A 1 191 ? -0.875 9.741 -1.750 1.00 85.44 191 SER A N 1
ATOM 1556 C CA . SER A 1 191 ? -1.522 11.052 -1.641 1.00 85.44 191 SER A CA 1
ATOM 1557 C C . SER A 1 191 ? -2.985 10.964 -1.211 1.00 85.44 191 SER A C 1
ATOM 1559 O O . SER A 1 191 ? -3.612 12.004 -1.044 1.00 85.44 191 SER A O 1
ATOM 1561 N N . PHE A 1 192 ? -3.512 9.751 -1.009 1.00 84.38 192 PHE A N 1
ATOM 1562 C CA . PHE A 1 192 ? -4.931 9.487 -0.750 1.00 84.38 192 PHE A CA 1
ATOM 1563 C C . PHE A 1 192 ? -5.843 10.060 -1.842 1.00 84.38 192 PHE A C 1
ATOM 1565 O O . PHE A 1 192 ? -6.875 10.655 -1.548 1.00 84.38 192 PHE A O 1
ATOM 1572 N N . TYR A 1 193 ? -5.441 9.906 -3.109 1.00 82.44 193 TYR A N 1
ATOM 1573 C CA . TYR A 1 193 ? -6.301 10.286 -4.227 1.00 82.44 193 TYR A CA 1
ATOM 1574 C C . TYR A 1 193 ? -7.531 9.373 -4.280 1.00 82.44 193 TYR A C 1
ATOM 1576 O O . TYR A 1 193 ? -7.407 8.149 -4.158 1.00 82.44 193 TYR A O 1
ATOM 1584 N N . LEU A 1 194 ? -8.691 9.991 -4.485 1.00 85.00 194 LEU A N 1
ATOM 1585 C CA . LEU A 1 194 ? -9.880 9.336 -5.021 1.00 85.00 194 LEU A CA 1
ATOM 1586 C C . LEU A 1 194 ? -9.770 9.283 -6.548 1.00 85.00 194 LEU A C 1
ATOM 1588 O O . LEU A 1 194 ? -8.972 10.010 -7.141 1.00 85.00 194 LEU A O 1
ATOM 1592 N N . THR A 1 195 ? -10.559 8.431 -7.183 1.00 83.50 195 THR A N 1
ATOM 1593 C CA . THR A 1 195 ? -10.752 8.448 -8.636 1.00 83.50 195 THR A CA 1
ATOM 1594 C C . THR A 1 195 ? -11.602 9.666 -9.047 1.00 83.50 195 THR A C 1
ATOM 1596 O O . THR A 1 195 ? -12.206 10.333 -8.207 1.00 83.50 195 THR A O 1
ATOM 1599 N N . ARG A 1 196 ? -11.602 10.063 -10.324 1.00 79.31 196 ARG A N 1
ATOM 1600 C CA . ARG A 1 196 ? -12.324 11.257 -10.815 1.00 79.31 196 ARG A CA 1
ATOM 1601 C C . ARG A 1 196 ? -13.830 11.046 -10.895 1.00 79.31 196 ARG A C 1
ATOM 1603 O O . ARG A 1 196 ? -14.577 12.010 -10.806 1.00 79.31 196 ARG A O 1
ATOM 1610 N N . ASP A 1 197 ? -14.283 9.817 -11.089 1.00 72.38 197 ASP A N 1
ATOM 1611 C CA . ASP A 1 197 ? -15.703 9.456 -11.142 1.00 72.38 197 ASP A CA 1
ATOM 1612 C C . ASP A 1 197 ? -16.430 9.667 -9.795 1.00 72.38 197 ASP A C 1
ATOM 1614 O O . ASP A 1 197 ? -17.632 9.952 -9.786 1.00 72.38 197 ASP A O 1
ATOM 1618 N N . GLU A 1 198 ? -15.690 9.683 -8.681 1.00 64.38 198 GLU A N 1
ATOM 1619 C CA . GLU A 1 198 ? -16.156 10.133 -7.359 1.00 64.38 198 GLU A CA 1
ATOM 1620 C C . GLU A 1 198 ? -16.500 11.628 -7.293 1.00 64.38 198 GLU A C 1
ATOM 1622 O O . GLU A 1 198 ? -17.306 12.048 -6.462 1.00 64.38 198 GLU A O 1
ATOM 1627 N N . SER A 1 199 ? -15.913 12.471 -8.150 1.00 58.94 199 SER A N 1
ATOM 1628 C CA . SER A 1 199 ? -15.995 13.928 -8.004 1.00 58.94 199 SER A CA 1
ATOM 1629 C C . SER A 1 199 ? -17.292 14.538 -8.560 1.00 58.94 199 SER A C 1
ATOM 1631 O O . SER A 1 199 ? -17.238 15.542 -9.271 1.00 58.94 199 SER A O 1
ATOM 1633 N N . GLY A 1 200 ? -18.457 13.956 -8.241 1.00 57.12 200 GLY A N 1
ATOM 1634 C CA . GLY A 1 200 ? -19.747 14.646 -8.395 1.00 57.12 200 GLY A CA 1
ATOM 1635 C C . GLY A 1 200 ? -20.893 13.892 -9.072 1.00 57.12 200 GLY A C 1
ATOM 1636 O O . GLY A 1 200 ? -21.861 14.540 -9.457 1.00 57.12 200 GLY A O 1
ATOM 1637 N N . THR A 1 201 ? -20.829 12.566 -9.244 1.00 59.00 201 THR A N 1
ATOM 1638 C CA . THR A 1 201 ? -21.875 11.835 -9.996 1.00 59.00 201 THR A CA 1
ATOM 1639 C C . THR A 1 201 ? -22.893 11.083 -9.135 1.00 59.00 201 THR A C 1
ATOM 1641 O O . THR A 1 201 ? -23.929 10.675 -9.658 1.00 59.00 201 THR A O 1
ATOM 1644 N N . GLY A 1 202 ? -22.620 10.872 -7.839 1.00 61.44 202 GLY A N 1
ATOM 1645 C CA . GLY A 1 202 ? -23.475 10.082 -6.937 1.00 61.44 202 GLY A CA 1
ATOM 1646 C C . GLY A 1 202 ? -23.622 8.601 -7.324 1.00 61.44 202 GLY A C 1
ATOM 1647 O O . GLY A 1 202 ? -24.346 7.866 -6.658 1.00 61.44 202 GLY A O 1
ATOM 1648 N N . LYS A 1 203 ? -22.950 8.159 -8.395 1.00 66.88 203 LYS A N 1
ATOM 1649 C CA . LYS A 1 203 ? -22.923 6.776 -8.875 1.00 66.88 203 LYS A CA 1
ATOM 1650 C C . LYS A 1 203 ? -21.696 6.070 -8.341 1.00 66.88 203 LYS A C 1
ATOM 1652 O O . LYS A 1 203 ? -20.653 6.692 -8.163 1.00 66.88 203 LYS A O 1
ATOM 1657 N N . THR A 1 204 ? -21.821 4.762 -8.134 1.00 68.19 204 THR A N 1
ATOM 1658 C CA . THR A 1 204 ? -20.702 3.944 -7.687 1.00 68.19 204 THR A CA 1
ATOM 1659 C C . THR A 1 204 ? -19.566 4.049 -8.708 1.00 68.19 204 THR A C 1
ATOM 1661 O O . THR A 1 204 ? -19.772 3.692 -9.873 1.00 68.19 204 THR A O 1
ATOM 1664 N N . PRO A 1 205 ? -18.382 4.532 -8.313 1.00 80.19 205 PRO A N 1
ATOM 1665 C CA . PRO A 1 205 ? -17.301 4.783 -9.247 1.00 80.19 205 PRO A CA 1
ATOM 1666 C C . PRO A 1 205 ? -16.600 3.477 -9.567 1.00 80.19 205 PRO A C 1
ATOM 1668 O O . PRO A 1 205 ? -15.901 2.910 -8.725 1.00 80.19 205 PRO A O 1
ATOM 1671 N N . HIS A 1 206 ? -16.810 2.978 -10.782 1.00 86.12 206 HIS A N 1
ATOM 1672 C CA . HIS A 1 206 ? -16.227 1.728 -11.258 1.00 86.12 206 HIS A CA 1
ATOM 1673 C C . HIS A 1 206 ? -14.701 1.713 -11.094 1.00 86.12 206 HIS A C 1
ATOM 1675 O O . HIS A 1 206 ? -14.127 0.695 -10.693 1.00 86.12 206 HIS A O 1
ATOM 1681 N N . ASP A 1 207 ? -14.041 2.844 -11.353 1.00 89.38 207 ASP A N 1
ATOM 1682 C CA . ASP A 1 207 ? -12.587 2.926 -11.251 1.00 89.38 207 ASP A CA 1
ATOM 1683 C C . ASP A 1 207 ? -12.127 2.846 -9.792 1.00 89.38 207 ASP A C 1
ATOM 1685 O O . ASP A 1 207 ? -11.096 2.228 -9.503 1.00 89.38 207 ASP A O 1
ATOM 1689 N N . MET A 1 208 ? -12.932 3.358 -8.855 1.00 90.31 208 MET A N 1
ATOM 1690 C CA . MET A 1 208 ? -12.675 3.209 -7.426 1.00 90.31 208 MET A CA 1
ATOM 1691 C C . MET A 1 208 ? -12.830 1.756 -6.972 1.00 90.31 208 MET A C 1
ATOM 1693 O O . MET A 1 208 ? -11.962 1.257 -6.254 1.00 90.31 208 MET A O 1
ATOM 1697 N N . ILE A 1 209 ? -13.876 1.045 -7.419 1.00 91.94 209 ILE A N 1
ATOM 1698 C CA . ILE A 1 209 ? -14.041 -0.393 -7.121 1.00 91.94 209 ILE A CA 1
ATOM 1699 C C . ILE A 1 209 ? -12.800 -1.156 -7.593 1.00 91.94 209 ILE A C 1
ATOM 1701 O O . ILE A 1 209 ? -12.146 -1.840 -6.803 1.00 91.94 209 ILE A O 1
ATOM 1705 N N . ARG A 1 210 ? -12.420 -0.963 -8.864 1.00 93.81 210 ARG A N 1
ATOM 1706 C CA . ARG A 1 210 ? -11.248 -1.606 -9.468 1.00 93.81 210 ARG A CA 1
ATOM 1707 C C . ARG A 1 210 ? -9.975 -1.310 -8.678 1.00 93.81 210 ARG A C 1
ATOM 1709 O O . ARG A 1 210 ? -9.169 -2.210 -8.448 1.00 93.81 210 ARG A O 1
ATOM 1716 N N . LEU A 1 211 ? -9.767 -0.060 -8.270 1.00 94.94 211 LEU A N 1
ATOM 1717 C CA . LEU A 1 211 ? -8.589 0.345 -7.509 1.00 94.94 211 LEU A CA 1
ATOM 1718 C C . LEU A 1 211 ? -8.537 -0.318 -6.125 1.00 94.94 211 LEU A C 1
ATOM 1720 O O . LEU A 1 211 ? -7.468 -0.752 -5.686 1.00 94.94 211 LEU A O 1
ATOM 1724 N N . ILE A 1 212 ? -9.680 -0.434 -5.450 1.00 95.25 212 ILE A N 1
ATOM 1725 C CA . ILE A 1 212 ? -9.782 -1.094 -4.146 1.00 95.25 212 ILE A CA 1
ATOM 1726 C C . ILE A 1 212 ? -9.593 -2.604 -4.257 1.00 95.25 212 ILE A C 1
ATOM 1728 O O . ILE A 1 212 ? -8.906 -3.181 -3.411 1.00 95.25 212 ILE A O 1
ATOM 1732 N N . ASP A 1 213 ? -10.076 -3.235 -5.323 1.00 95.88 213 ASP A N 1
ATOM 1733 C CA . ASP A 1 213 ? -9.807 -4.649 -5.584 1.00 95.88 213 ASP A CA 1
ATOM 1734 C C . ASP A 1 213 ? -8.347 -4.913 -5.961 1.00 95.88 213 ASP A C 1
ATOM 1736 O O . ASP A 1 213 ? -7.768 -5.888 -5.486 1.00 95.88 213 ASP A O 1
ATOM 1740 N N . LEU A 1 214 ? -7.698 -4.021 -6.719 1.00 96.75 214 LEU A N 1
ATOM 1741 C CA . LEU A 1 214 ? -6.250 -4.092 -6.948 1.00 96.75 214 LEU A CA 1
ATOM 1742 C C . LEU A 1 214 ? -5.467 -3.940 -5.639 1.00 96.75 214 LEU A C 1
ATOM 1744 O O . LEU A 1 214 ? -4.485 -4.654 -5.419 1.00 96.75 214 LEU A O 1
ATOM 1748 N N . SER A 1 215 ? -5.909 -3.046 -4.748 1.00 97.44 215 SER A N 1
ATOM 1749 C CA . SER A 1 215 ? -5.307 -2.910 -3.421 1.00 97.44 215 SER A CA 1
ATOM 1750 C C . SER A 1 215 ? -5.481 -4.182 -2.597 1.00 97.44 215 SER A C 1
ATOM 1752 O O . SER A 1 215 ? -4.512 -4.632 -1.987 1.00 97.44 215 SER A O 1
ATOM 1754 N N . TRP A 1 216 ? -6.676 -4.778 -2.585 1.00 97.94 216 TRP A N 1
ATOM 1755 C CA . TRP A 1 216 ? -6.925 -6.045 -1.898 1.00 97.94 216 TRP A CA 1
ATOM 1756 C C . TRP A 1 216 ? -6.082 -7.180 -2.481 1.00 97.94 216 TRP A C 1
ATOM 1758 O O . TRP A 1 216 ? -5.418 -7.885 -1.726 1.00 97.94 216 TRP A O 1
ATOM 1768 N N . TYR A 1 217 ? -6.053 -7.328 -3.809 1.00 97.88 217 TYR A N 1
ATOM 1769 C CA . TYR A 1 217 ? -5.239 -8.325 -4.504 1.00 97.88 217 TYR A CA 1
ATOM 1770 C C . TYR A 1 217 ? -3.771 -8.223 -4.091 1.00 97.88 217 TYR A C 1
ATOM 1772 O O . TYR A 1 217 ? -3.158 -9.228 -3.739 1.00 97.88 217 TYR A O 1
ATOM 1780 N N . SER A 1 218 ? -3.227 -7.004 -4.090 1.00 98.12 218 SER A N 1
ATOM 1781 C CA . SER A 1 218 ? -1.844 -6.737 -3.712 1.00 98.12 218 SER A CA 1
ATOM 1782 C C . SER A 1 218 ? -1.565 -7.103 -2.250 1.00 98.12 218 SER A C 1
ATOM 1784 O O . SER A 1 218 ? -0.631 -7.856 -1.985 1.00 98.12 218 SER A O 1
ATOM 1786 N N . ILE A 1 219 ? -2.413 -6.655 -1.312 1.00 98.38 219 ILE A N 1
ATOM 1787 C CA . ILE A 1 219 ? -2.307 -7.004 0.116 1.00 98.38 219 ILE A CA 1
ATOM 1788 C C . ILE A 1 219 ? -2.365 -8.525 0.291 1.00 98.38 219 ILE A C 1
ATOM 1790 O O . ILE A 1 219 ? -1.476 -9.104 0.908 1.00 98.38 219 ILE A O 1
ATOM 1794 N N . ASN A 1 220 ? -3.393 -9.171 -0.263 1.00 98.31 220 ASN A N 1
ATOM 1795 C CA . ASN A 1 220 ? -3.611 -10.601 -0.108 1.00 98.31 220 ASN A CA 1
ATOM 1796 C C . ASN A 1 220 ? -2.440 -11.401 -0.679 1.00 98.31 220 ASN A C 1
ATOM 1798 O O . ASN A 1 220 ? -1.906 -12.249 0.023 1.00 98.31 220 ASN A O 1
ATOM 1802 N N . LYS A 1 221 ? -1.990 -11.091 -1.904 1.00 98.06 221 LYS A N 1
ATOM 1803 C CA . LYS A 1 221 ? -0.839 -11.772 -2.507 1.00 98.06 221 LYS A CA 1
ATOM 1804 C C . LYS A 1 221 ? 0.405 -11.649 -1.642 1.00 98.06 221 LYS A C 1
ATOM 1806 O O . LYS A 1 221 ? 1.025 -12.665 -1.371 1.00 98.06 221 LYS A O 1
ATOM 1811 N N . CYS A 1 222 ? 0.745 -10.454 -1.173 1.00 97.88 222 CYS A N 1
ATOM 1812 C CA . CYS A 1 222 ? 1.942 -10.281 -0.357 1.00 97.88 222 CYS A CA 1
ATOM 1813 C C . CYS A 1 222 ? 1.832 -10.929 1.034 1.00 97.88 222 CYS A C 1
ATOM 1815 O O . CYS A 1 222 ? 2.837 -11.367 1.575 1.00 97.88 222 CYS A O 1
ATOM 1817 N N . MET A 1 223 ? 0.637 -10.988 1.631 1.00 97.88 223 MET A N 1
ATOM 1818 C CA . MET A 1 223 ? 0.453 -11.562 2.970 1.00 97.88 223 MET A CA 1
ATOM 1819 C C . MET A 1 223 ? 0.351 -13.095 2.976 1.00 97.88 223 MET A C 1
ATOM 1821 O O . MET A 1 223 ? 0.565 -13.699 4.024 1.00 97.88 223 MET A O 1
ATOM 1825 N N . THR A 1 224 ? -0.039 -13.732 1.865 1.00 97.56 224 THR A N 1
ATOM 1826 C CA . THR A 1 224 ? -0.267 -15.192 1.819 1.00 97.56 224 THR A CA 1
ATOM 1827 C C . THR A 1 224 ? 0.826 -15.979 1.113 1.00 97.56 224 THR A C 1
ATOM 1829 O O . THR A 1 224 ? 0.873 -17.196 1.264 1.00 97.56 224 THR A O 1
ATOM 1832 N N . ASN A 1 225 ? 1.659 -15.316 0.316 1.00 97.56 225 ASN A N 1
ATOM 1833 C CA . ASN A 1 225 ? 2.659 -15.962 -0.519 1.00 97.56 225 ASN A CA 1
ATOM 1834 C C . ASN A 1 225 ? 4.072 -15.711 0.011 1.00 97.56 225 ASN A C 1
ATOM 1836 O O . ASN A 1 225 ? 4.337 -14.686 0.636 1.00 97.56 225 ASN A O 1
ATOM 1840 N N . SER A 1 226 ? 4.984 -16.636 -0.278 1.00 95.94 226 SER A N 1
ATOM 1841 C CA . SER A 1 226 ? 6.405 -16.470 0.016 1.00 95.94 226 SER A CA 1
ATOM 1842 C C . SER A 1 226 ? 7.064 -15.500 -0.963 1.00 95.94 226 SER A C 1
ATOM 1844 O O . SER A 1 226 ? 6.607 -15.329 -2.095 1.00 95.94 226 SER A O 1
ATOM 1846 N N . PHE A 1 227 ? 8.171 -14.902 -0.533 1.00 95.62 227 PHE A N 1
ATOM 1847 C CA . PHE A 1 227 ? 9.045 -14.101 -1.381 1.00 95.62 227 PHE A CA 1
ATOM 1848 C C . PHE A 1 227 ? 10.369 -14.830 -1.578 1.00 95.62 227 PHE A C 1
ATOM 1850 O O . PHE A 1 227 ? 11.020 -15.196 -0.604 1.00 95.62 227 PHE A O 1
ATOM 1857 N N . GLU A 1 228 ? 10.800 -14.978 -2.827 1.00 92.62 228 GLU A N 1
ATOM 1858 C CA . GLU A 1 228 ? 12.161 -15.445 -3.132 1.00 92.62 228 GLU A CA 1
ATOM 1859 C C . GLU A 1 228 ? 13.189 -14.345 -2.823 1.00 92.62 228 GLU A C 1
ATOM 1861 O O . GLU A 1 228 ? 14.278 -14.578 -2.299 1.00 92.62 228 GLU A O 1
ATOM 1866 N N . SER A 1 229 ? 12.834 -13.087 -3.102 1.00 92.19 229 SER A N 1
ATOM 1867 C CA . SER A 1 229 ? 13.697 -11.944 -2.825 1.00 92.19 229 SER A CA 1
ATOM 1868 C C . SER A 1 229 ? 13.395 -11.307 -1.472 1.00 92.19 229 SER A C 1
ATOM 1870 O O . SER A 1 229 ? 12.488 -10.479 -1.352 1.00 92.19 229 SER A O 1
ATOM 1872 N N . LYS A 1 230 ? 14.264 -11.564 -0.485 1.00 92.25 230 LYS A N 1
ATOM 1873 C CA . LYS A 1 230 ? 14.236 -10.883 0.825 1.00 92.25 230 LYS A CA 1
ATOM 1874 C C . LYS A 1 230 ? 14.213 -9.357 0.700 1.00 92.25 230 LYS A C 1
ATOM 1876 O O . LYS A 1 230 ? 13.517 -8.668 1.436 1.00 92.25 230 LYS A O 1
ATOM 1881 N N . LYS A 1 231 ? 14.933 -8.806 -0.283 1.00 92.31 231 LYS A N 1
ATOM 1882 C CA . LYS A 1 231 ? 14.920 -7.362 -0.545 1.00 92.31 231 LYS A CA 1
ATOM 1883 C C . LYS A 1 231 ? 13.539 -6.872 -0.989 1.00 92.31 231 LYS A C 1
ATOM 1885 O O . LYS A 1 231 ? 13.125 -5.795 -0.567 1.00 92.31 231 LYS A O 1
ATOM 1890 N N . MET A 1 232 ? 12.836 -7.622 -1.840 1.00 94.38 232 MET A N 1
ATOM 1891 C CA . MET A 1 232 ? 11.480 -7.248 -2.249 1.00 94.38 232 MET A CA 1
ATOM 1892 C C . MET A 1 232 ? 10.524 -7.277 -1.053 1.00 94.38 232 MET A C 1
ATOM 1894 O O . MET A 1 232 ? 9.750 -6.336 -0.861 1.00 94.38 232 MET A O 1
ATOM 1898 N N . GLU A 1 233 ? 10.630 -8.321 -0.234 1.00 95.75 233 GLU A N 1
ATOM 1899 C CA . GLU A 1 233 ? 9.841 -8.478 0.982 1.00 95.75 233 GLU A CA 1
ATOM 1900 C C . GLU A 1 233 ? 10.086 -7.325 1.966 1.00 95.75 233 GLU A C 1
ATOM 1902 O O . GLU A 1 233 ? 9.164 -6.591 2.309 1.00 95.75 233 GLU A O 1
ATOM 1907 N N . GLU A 1 234 ? 11.328 -7.094 2.384 1.00 93.19 234 GLU A N 1
ATOM 1908 C CA . GLU A 1 234 ? 11.631 -6.125 3.441 1.00 93.19 234 GLU A CA 1
ATOM 1909 C C . GLU A 1 234 ? 11.500 -4.669 2.959 1.00 93.19 234 GLU A C 1
ATOM 1911 O O . GLU A 1 234 ? 10.851 -3.837 3.601 1.00 93.19 234 GLU A O 1
ATOM 1916 N N . VAL A 1 235 ? 12.086 -4.338 1.803 1.00 92.25 235 VAL A N 1
ATOM 1917 C CA . VAL A 1 235 ? 12.204 -2.942 1.345 1.00 92.25 235 VAL A CA 1
ATOM 1918 C C . VAL A 1 235 ? 10.924 -2.444 0.682 1.00 92.25 235 VAL A C 1
ATOM 1920 O O . VAL A 1 235 ? 10.562 -1.276 0.861 1.00 92.25 235 VAL A O 1
ATOM 1923 N N . HIS A 1 236 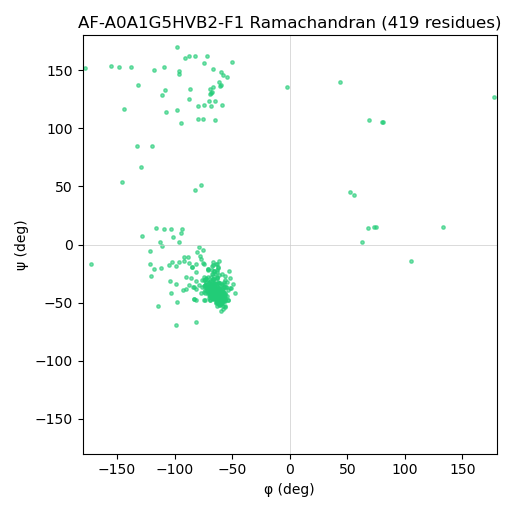? 10.236 -3.291 -0.090 1.00 93.62 236 HIS A N 1
ATOM 1924 C CA . HIS A 1 236 ? 9.045 -2.870 -0.827 1.00 93.62 236 HIS A CA 1
ATOM 1925 C C . HIS A 1 236 ? 7.746 -3.317 -0.188 1.00 93.62 236 HIS A C 1
ATOM 1927 O O . HIS A 1 236 ? 6.824 -2.507 -0.147 1.00 93.62 236 HIS A O 1
ATOM 1933 N N . PHE A 1 237 ? 7.646 -4.539 0.320 1.00 96.44 237 PHE A N 1
ATOM 1934 C CA . PHE A 1 237 ? 6.406 -4.988 0.935 1.00 96.44 237 PHE A CA 1
ATOM 1935 C C . PHE A 1 237 ? 6.278 -4.504 2.384 1.00 96.44 237 PHE A C 1
ATOM 1937 O O . PHE A 1 237 ? 5.449 -3.635 2.658 1.00 96.44 237 PHE A O 1
ATOM 1944 N N . MET A 1 238 ? 7.124 -4.981 3.300 1.00 96.56 238 MET A N 1
ATOM 1945 C CA . MET A 1 238 ? 7.006 -4.738 4.746 1.00 96.56 238 MET A CA 1
ATOM 1946 C C . MET A 1 238 ? 7.047 -3.255 5.109 1.00 96.56 238 MET A C 1
ATOM 1948 O O . MET A 1 238 ? 6.344 -2.808 6.015 1.00 96.56 238 MET A O 1
ATOM 1952 N N . ARG A 1 239 ? 7.820 -2.461 4.368 1.00 95.38 239 ARG A N 1
ATOM 1953 C CA . ARG A 1 239 ? 7.855 -1.007 4.533 1.00 95.38 239 ARG A CA 1
ATOM 1954 C C . ARG A 1 239 ? 6.587 -0.305 4.032 1.00 95.38 239 ARG A C 1
ATOM 1956 O O . ARG A 1 239 ? 6.176 0.689 4.629 1.00 95.38 239 ARG A O 1
ATOM 1963 N N . ASN A 1 240 ? 5.982 -0.755 2.930 1.00 95.62 240 ASN A N 1
ATOM 1964 C CA . ASN A 1 240 ? 4.850 -0.053 2.305 1.00 95.62 240 ASN A CA 1
ATOM 1965 C C . ASN A 1 240 ? 3.479 -0.600 2.719 1.00 95.62 240 ASN A C 1
ATOM 1967 O O . ASN A 1 240 ? 2.481 0.106 2.531 1.00 95.62 240 ASN A O 1
ATOM 1971 N N . ILE A 1 241 ? 3.413 -1.794 3.318 1.00 97.06 241 ILE A N 1
ATOM 1972 C CA . ILE A 1 241 ? 2.154 -2.442 3.688 1.00 97.06 241 ILE A CA 1
ATOM 1973 C C . ILE A 1 241 ? 1.26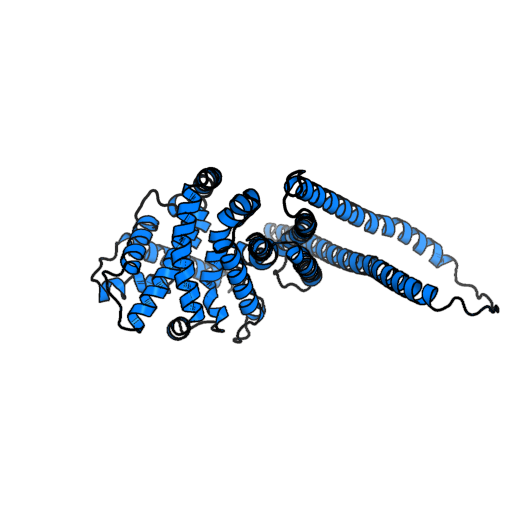7 -1.597 4.617 1.00 97.06 241 ILE A C 1
ATOM 1975 O O . ILE A 1 241 ? 0.064 -1.551 4.350 1.00 97.06 241 ILE A O 1
ATOM 1979 N N . PRO A 1 242 ? 1.770 -0.807 5.597 1.00 96.62 242 PRO A N 1
ATOM 1980 C CA . PRO A 1 242 ? 0.887 0.025 6.419 1.00 96.62 242 PRO A CA 1
ATOM 1981 C C . PRO A 1 242 ? 0.115 1.049 5.586 1.00 96.62 242 PRO A C 1
ATOM 1983 O O . PRO A 1 242 ? -1.067 1.276 5.815 1.00 96.62 242 PRO A O 1
ATOM 1986 N N . ARG A 1 243 ? 0.760 1.643 4.574 1.00 95.25 243 ARG A N 1
ATOM 1987 C CA . ARG A 1 243 ? 0.120 2.601 3.663 1.00 95.25 243 ARG A CA 1
ATOM 1988 C C . ARG A 1 243 ? -0.956 1.923 2.816 1.00 95.25 243 ARG A C 1
ATOM 1990 O O . ARG A 1 243 ? -2.023 2.503 2.642 1.00 95.25 243 ARG A O 1
ATOM 1997 N N . MET A 1 244 ? -0.676 0.734 2.284 1.00 95.75 244 MET A N 1
ATOM 1998 C CA . MET A 1 244 ? -1.635 -0.016 1.465 1.00 95.75 244 MET A CA 1
ATOM 1999 C C . MET A 1 244 ? -2.861 -0.418 2.279 1.00 95.75 244 MET A C 1
ATOM 2001 O O . MET A 1 244 ? -3.986 -0.124 1.881 1.00 95.75 244 MET A O 1
ATOM 2005 N N . LEU A 1 245 ? -2.638 -1.023 3.450 1.00 97.25 245 LEU A N 1
ATOM 2006 C CA . LEU A 1 245 ? -3.706 -1.398 4.369 1.00 97.25 245 LEU A CA 1
ATOM 2007 C C . LEU A 1 245 ? -4.534 -0.184 4.779 1.00 97.25 245 LEU A C 1
ATOM 2009 O O . LEU A 1 245 ? -5.758 -0.264 4.836 1.00 97.25 245 LEU A O 1
ATOM 2013 N N . PHE A 1 246 ? -3.881 0.947 5.037 1.00 94.56 246 PHE A N 1
ATOM 2014 C CA . PHE A 1 246 ? -4.563 2.175 5.415 1.00 94.56 246 PHE A CA 1
ATOM 2015 C C . PHE A 1 246 ? -5.423 2.732 4.288 1.00 94.56 246 PHE A C 1
ATOM 2017 O O . PHE A 1 246 ? -6.590 3.033 4.519 1.00 94.56 246 PHE A O 1
ATOM 2024 N N . TYR A 1 247 ? -4.896 2.790 3.065 1.00 94.06 247 TYR A N 1
ATOM 2025 C CA . TYR A 1 247 ? -5.674 3.206 1.900 1.00 94.06 247 TYR A CA 1
ATOM 2026 C C . TYR A 1 247 ? -6.892 2.301 1.678 1.00 94.06 247 TYR A C 1
ATOM 2028 O O . TYR A 1 247 ? -8.009 2.803 1.592 1.00 94.06 247 TYR A O 1
ATOM 2036 N N . TYR A 1 248 ? -6.701 0.977 1.686 1.00 95.44 248 TYR A N 1
ATOM 2037 C CA . TYR A 1 248 ? -7.809 0.026 1.594 1.00 95.44 248 TYR A CA 1
ATOM 2038 C C . TYR A 1 248 ? -8.833 0.249 2.715 1.00 95.44 248 TYR A C 1
ATOM 2040 O O . TYR A 1 248 ? -10.024 0.357 2.457 1.00 95.44 248 TYR A O 1
ATOM 2048 N N . SER A 1 249 ? -8.385 0.405 3.962 1.00 92.88 249 SER A N 1
ATOM 2049 C CA . SER A 1 249 ? -9.269 0.569 5.126 1.00 92.88 249 SER A CA 1
ATOM 2050 C C . SER A 1 249 ? -10.149 1.814 5.062 1.00 92.88 249 SER A C 1
ATOM 2052 O O . SER A 1 249 ? -11.272 1.781 5.560 1.00 92.88 249 SER A O 1
ATOM 2054 N N . LEU A 1 250 ? -9.654 2.899 4.462 1.00 87.69 250 LEU A N 1
ATOM 2055 C CA . LEU A 1 250 ? -10.417 4.136 4.285 1.00 87.69 250 LEU A CA 1
ATOM 2056 C C . LEU A 1 250 ? -11.536 3.997 3.247 1.00 87.69 250 LEU A C 1
ATOM 2058 O O . LEU A 1 250 ? -12.541 4.694 3.346 1.00 87.69 250 LEU A O 1
ATOM 2062 N N . TYR A 1 251 ? -11.358 3.106 2.275 1.00 89.38 251 TYR A N 1
ATOM 2063 C CA . TYR A 1 251 ? -12.146 3.074 1.045 1.00 89.38 251 TYR A CA 1
ATOM 2064 C C . TYR A 1 251 ? -12.751 1.695 0.732 1.00 89.38 251 TYR A C 1
ATOM 2066 O O . TYR A 1 251 ? -13.352 1.492 -0.316 1.00 89.38 251 TYR A O 1
ATOM 2074 N N . LYS A 1 252 ? -12.639 0.726 1.641 1.00 91.31 252 LYS A N 1
ATOM 2075 C CA . LYS A 1 252 ? -13.098 -0.658 1.443 1.00 91.31 252 LYS A CA 1
ATOM 2076 C C . LYS A 1 252 ? -14.581 -0.785 1.086 1.00 91.31 252 LYS A C 1
ATOM 2078 O O . LYS A 1 252 ? -14.941 -1.716 0.374 1.00 91.31 252 LYS A O 1
ATOM 2083 N N . ASN A 1 253 ? -15.420 0.163 1.498 1.00 88.25 253 ASN A N 1
ATOM 2084 C CA . ASN A 1 253 ? -16.852 0.165 1.182 1.00 88.25 253 ASN A CA 1
ATOM 2085 C C . ASN A 1 253 ? -17.131 0.283 -0.328 1.00 88.25 253 ASN A C 1
ATOM 2087 O O . ASN A 1 253 ? -18.152 -0.214 -0.799 1.00 88.25 253 ASN A O 1
ATOM 2091 N N . TYR A 1 254 ? -16.198 0.836 -1.111 1.00 88.31 254 TYR A N 1
ATOM 2092 C CA . TYR A 1 254 ? -16.316 0.837 -2.569 1.00 88.31 254 TYR A CA 1
ATOM 2093 C C . TYR A 1 254 ? -16.313 -0.570 -3.163 1.00 88.31 254 TYR A C 1
ATOM 2095 O O . TYR A 1 254 ? -16.966 -0.784 -4.176 1.00 88.31 254 TYR A O 1
ATOM 2103 N N . SER A 1 255 ? -15.657 -1.550 -2.528 1.00 88.38 255 SER A N 1
ATOM 2104 C CA . SER A 1 255 ? -15.623 -2.931 -3.048 1.00 88.38 255 SER A CA 1
ATOM 2105 C C . SER A 1 255 ? -16.996 -3.609 -3.115 1.00 88.38 255 SER A C 1
ATOM 2107 O O . SER A 1 255 ? -17.156 -4.583 -3.838 1.00 88.38 255 SER A O 1
ATOM 2109 N N . ILE A 1 256 ? -17.990 -3.064 -2.410 1.00 87.81 256 ILE A N 1
ATOM 2110 C CA . ILE A 1 256 ? -19.387 -3.528 -2.403 1.00 87.81 256 ILE A CA 1
ATOM 2111 C C . ILE A 1 256 ? -20.342 -2.471 -2.980 1.00 87.81 256 ILE A C 1
ATOM 2113 O O . ILE A 1 256 ? -21.552 -2.514 -2.789 1.00 87.81 256 ILE A O 1
ATOM 2117 N N . GLY A 1 257 ? -19.778 -1.470 -3.652 1.00 82.00 257 GLY A N 1
ATOM 2118 C CA . GLY A 1 257 ? -20.502 -0.418 -4.342 1.00 82.00 257 GLY A CA 1
ATOM 2119 C C . GLY A 1 257 ? -21.137 0.669 -3.473 1.00 82.00 257 GLY A C 1
ATOM 2120 O O . GLY A 1 257 ? -21.946 1.445 -3.983 1.00 82.00 257 GLY A O 1
ATOM 2121 N N . ILE A 1 258 ? -20.757 0.774 -2.196 1.00 78.44 258 ILE A N 1
ATOM 2122 C CA . ILE A 1 258 ? -21.299 1.764 -1.256 1.00 78.44 258 ILE A CA 1
ATOM 2123 C C . ILE A 1 258 ? -20.350 2.964 -1.146 1.00 78.44 258 ILE A C 1
ATOM 2125 O O . ILE A 1 258 ? -19.231 2.842 -0.650 1.00 78.44 258 ILE A O 1
ATOM 2129 N N . ILE A 1 259 ? -20.833 4.136 -1.569 1.00 65.38 259 ILE A N 1
ATOM 2130 C CA . ILE A 1 259 ? -20.072 5.397 -1.628 1.00 65.38 259 ILE A CA 1
ATOM 2131 C C . ILE A 1 259 ? -20.055 6.091 -0.255 1.00 65.38 259 ILE A C 1
ATOM 2133 O O . ILE A 1 259 ? -18.999 6.459 0.249 1.00 65.38 259 ILE A O 1
ATOM 2137 N N . PHE A 1 260 ? -21.220 6.197 0.400 1.00 59.91 260 PHE A N 1
ATOM 2138 C CA . PHE A 1 260 ? -21.400 6.734 1.755 1.00 59.91 260 PHE A CA 1
ATOM 2139 C C . PHE A 1 260 ? -22.679 6.163 2.402 1.00 59.91 260 PHE A C 1
ATOM 2141 O O . PHE A 1 260 ? -23.632 5.833 1.704 1.00 59.91 260 PHE A O 1
ATOM 2148 N N . GLY A 1 261 ? -22.734 6.099 3.739 1.00 50.47 261 GLY A N 1
ATOM 2149 C CA . GLY A 1 261 ? -24.012 6.229 4.460 1.00 50.47 261 GLY A CA 1
ATOM 2150 C C . GLY A 1 261 ? -24.672 4.991 5.076 1.00 50.47 261 GLY A C 1
ATOM 2151 O O . GLY A 1 261 ? -25.511 5.178 5.945 1.00 50.47 261 GLY A O 1
ATOM 2152 N N . SER A 1 262 ? -24.282 3.754 4.764 1.00 60.03 262 SER A N 1
ATOM 2153 C CA . SER A 1 262 ? -24.807 2.593 5.507 1.00 60.03 262 SER A CA 1
ATOM 2154 C C . SER A 1 262 ? -23.689 1.648 5.924 1.00 60.03 262 SER A C 1
ATOM 2156 O O . SER A 1 262 ? -23.370 0.669 5.248 1.00 60.03 262 SER A O 1
ATOM 2158 N N . ARG A 1 263 ? -23.065 1.962 7.068 1.00 70.31 263 ARG A N 1
ATOM 2159 C CA . ARG A 1 263 ? -22.144 1.035 7.744 1.00 70.31 263 ARG A CA 1
ATOM 2160 C C . ARG A 1 263 ? -22.843 -0.300 8.008 1.00 70.31 263 ARG A C 1
ATOM 2162 O O . ARG A 1 263 ? -22.210 -1.335 7.870 1.00 70.31 263 ARG A O 1
ATOM 2169 N N . GLU A 1 264 ? -24.132 -0.279 8.328 1.00 71.81 264 GLU A N 1
ATOM 2170 C CA . GLU A 1 264 ? -24.921 -1.490 8.553 1.00 71.81 264 GLU A CA 1
ATOM 2171 C C . GLU A 1 264 ? -24.987 -2.377 7.311 1.00 71.81 264 GLU A C 1
ATOM 2173 O O . GLU A 1 264 ? -24.666 -3.557 7.411 1.00 71.81 264 GLU A O 1
ATOM 2178 N N . SER A 1 265 ? -25.306 -1.813 6.141 1.00 73.44 265 SER A N 1
ATOM 2179 C CA . SER A 1 265 ? -25.317 -2.556 4.875 1.00 73.44 265 SER A CA 1
ATOM 2180 C C . SER A 1 265 ? -23.922 -3.053 4.512 1.00 73.44 265 SER A C 1
ATOM 2182 O O . SER A 1 265 ? -23.775 -4.187 4.069 1.00 73.44 265 SER A O 1
ATOM 2184 N N . ALA A 1 266 ? -22.884 -2.245 4.756 1.00 79.31 266 ALA A N 1
ATOM 2185 C CA . ALA A 1 266 ? -21.513 -2.655 4.481 1.00 79.31 266 ALA A CA 1
ATOM 2186 C C . ALA A 1 266 ? -21.063 -3.837 5.348 1.00 79.31 266 ALA A C 1
ATOM 2188 O O . ALA A 1 266 ? -20.463 -4.785 4.854 1.00 79.31 266 ALA A O 1
ATOM 2189 N N . LEU A 1 267 ? -21.403 -3.818 6.635 1.00 82.50 267 LEU A N 1
ATOM 2190 C CA . LEU A 1 267 ? -21.091 -4.903 7.564 1.00 82.50 267 LEU A CA 1
ATOM 2191 C C . LEU A 1 267 ? -21.990 -6.131 7.369 1.00 82.50 267 LEU A C 1
ATOM 2193 O O . LEU A 1 267 ? -21.826 -7.132 8.071 1.00 82.50 267 LEU A O 1
ATOM 2197 N N . SER A 1 268 ? -22.991 -6.080 6.489 1.00 87.00 268 SER A N 1
ATOM 2198 C CA . SER A 1 268 ? -23.781 -7.260 6.111 1.00 87.00 268 SER A CA 1
ATOM 2199 C C . SER A 1 268 ? -23.116 -8.060 4.996 1.00 87.00 268 SER A C 1
ATOM 2201 O O . SER A 1 268 ? -23.407 -9.241 4.860 1.00 87.00 268 SER A O 1
ATOM 2203 N N . ASP A 1 269 ? -22.193 -7.459 4.243 1.00 92.75 269 ASP A N 1
ATOM 2204 C CA . ASP A 1 269 ? -21.477 -8.153 3.178 1.00 92.75 269 ASP A CA 1
ATOM 2205 C C . ASP A 1 269 ? -20.416 -9.113 3.747 1.00 92.75 269 ASP A C 1
ATOM 2207 O O . ASP A 1 269 ? -19.497 -8.723 4.478 1.00 92.75 269 ASP A O 1
ATOM 2211 N N . GLU A 1 270 ? -20.546 -10.401 3.434 1.00 93.69 270 GLU A N 1
ATOM 2212 C CA . GLU A 1 270 ? -19.660 -11.446 3.957 1.00 93.69 270 GLU A CA 1
ATOM 2213 C C . GLU A 1 270 ? -18.228 -11.321 3.430 1.00 93.69 270 GLU A C 1
ATOM 2215 O O . GLU A 1 270 ? -17.270 -11.552 4.175 1.00 93.69 270 GLU A O 1
ATOM 2220 N N . VAL A 1 271 ? -18.061 -10.905 2.171 1.00 93.50 271 VAL A N 1
ATOM 2221 C CA . VAL A 1 271 ? -16.743 -10.749 1.547 1.00 93.50 271 VAL A CA 1
ATOM 2222 C C . VAL A 1 271 ? -15.984 -9.617 2.228 1.00 93.50 271 VAL A C 1
ATOM 2224 O O . VAL A 1 271 ? -14.825 -9.793 2.614 1.00 93.50 271 VAL A O 1
ATOM 2227 N N . LEU A 1 272 ? -16.624 -8.469 2.436 1.00 93.94 272 LEU A N 1
ATOM 2228 C CA . LEU A 1 272 ? -16.032 -7.334 3.126 1.00 93.94 272 LEU A CA 1
ATOM 2229 C C . LEU A 1 272 ? -15.686 -7.692 4.574 1.00 93.94 272 LEU A C 1
ATOM 2231 O O . LEU A 1 272 ? -14.569 -7.420 5.016 1.00 93.94 272 LEU A O 1
ATOM 2235 N N . ASN A 1 273 ? -16.582 -8.371 5.293 1.00 94.62 273 ASN A N 1
ATOM 2236 C CA . ASN A 1 273 ? -16.309 -8.840 6.653 1.00 94.62 273 ASN A CA 1
ATOM 2237 C C . ASN A 1 273 ? -15.118 -9.801 6.718 1.00 94.62 273 ASN A C 1
ATOM 2239 O O . ASN A 1 273 ? -14.270 -9.677 7.606 1.00 94.62 273 ASN A O 1
ATOM 2243 N N . TYR A 1 274 ? -15.011 -10.736 5.773 1.00 96.56 274 TYR A N 1
ATOM 2244 C CA . TYR A 1 274 ? -13.850 -11.616 5.662 1.00 96.56 274 TYR A CA 1
ATOM 2245 C C . TYR A 1 274 ? -12.556 -10.808 5.481 1.00 96.56 274 TYR A C 1
ATOM 2247 O O . TYR A 1 274 ? -11.573 -11.041 6.192 1.00 96.56 274 TYR A O 1
ATOM 2255 N N . ARG A 1 275 ? -12.560 -9.811 4.584 1.00 96.94 275 ARG A N 1
ATOM 2256 C CA . ARG A 1 275 ? -11.404 -8.932 4.334 1.00 96.94 275 ARG A CA 1
ATOM 2257 C C . ARG A 1 275 ? -11.022 -8.124 5.583 1.00 96.94 275 ARG A C 1
ATOM 2259 O O . ARG A 1 275 ? -9.838 -8.049 5.911 1.00 96.94 275 ARG A O 1
ATOM 2266 N N . ILE A 1 276 ? -12.000 -7.580 6.313 1.00 95.88 276 ILE A N 1
ATOM 2267 C CA . ILE A 1 276 ? -11.791 -6.836 7.570 1.00 95.88 276 ILE A CA 1
ATOM 2268 C C . ILE A 1 276 ? -11.101 -7.716 8.621 1.00 95.88 276 ILE A C 1
ATOM 2270 O O . ILE A 1 276 ? -10.064 -7.329 9.164 1.00 95.88 276 ILE A O 1
ATOM 2274 N N . ASN A 1 277 ? -11.626 -8.921 8.861 1.00 97.19 277 ASN A N 1
ATOM 2275 C CA . ASN A 1 277 ? -11.052 -9.866 9.822 1.00 97.19 277 ASN A CA 1
ATOM 2276 C C . ASN A 1 277 ? -9.635 -10.304 9.426 1.00 97.19 277 ASN A C 1
ATOM 2278 O O . ASN A 1 277 ? -8.738 -10.385 10.269 1.00 97.19 277 ASN A O 1
ATOM 2282 N N . LYS A 1 278 ? -9.397 -10.546 8.130 1.00 98.06 278 LYS A N 1
ATOM 2283 C CA . LYS A 1 278 ? -8.061 -10.882 7.619 1.00 98.06 278 LYS A CA 1
ATOM 2284 C C . LYS A 1 278 ? -7.061 -9.764 7.864 1.00 98.06 278 LYS A C 1
ATOM 2286 O O . LYS A 1 278 ? -5.973 -10.045 8.356 1.00 98.06 278 LYS A O 1
ATOM 2291 N N . ILE A 1 279 ? -7.431 -8.513 7.590 1.00 98.00 279 ILE A N 1
ATOM 2292 C CA . ILE A 1 279 ? -6.553 -7.366 7.841 1.00 98.00 279 ILE A CA 1
ATOM 2293 C C . ILE A 1 279 ? -6.255 -7.222 9.335 1.00 98.00 279 ILE A C 1
ATOM 2295 O O . ILE A 1 279 ? -5.090 -7.052 9.682 1.00 98.00 279 ILE A O 1
ATOM 2299 N N . ALA A 1 280 ? -7.258 -7.350 10.211 1.00 97.19 280 ALA A N 1
ATOM 2300 C CA . ALA A 1 280 ? -7.053 -7.297 11.662 1.00 97.19 280 ALA A CA 1
ATOM 2301 C C . ALA A 1 280 ? -6.075 -8.381 12.154 1.00 97.19 280 ALA A C 1
ATOM 2303 O O . ALA A 1 280 ? -5.228 -8.131 13.004 1.00 97.19 280 ALA A O 1
ATOM 2304 N N . LYS A 1 281 ? -6.129 -9.588 11.580 1.00 97.62 281 LYS A N 1
ATOM 2305 C CA . LYS A 1 281 ? -5.153 -10.645 11.880 1.00 97.62 281 LYS A CA 1
ATOM 2306 C C . LYS A 1 281 ? -3.762 -10.321 11.324 1.00 97.62 281 LYS A C 1
ATOM 2308 O O . LYS A 1 281 ? -2.747 -10.566 11.980 1.00 97.62 281 LYS A O 1
ATOM 2313 N N . TRP A 1 282 ? -3.700 -9.791 10.106 1.00 98.31 282 TRP A N 1
ATOM 2314 C CA . TRP A 1 282 ? -2.446 -9.481 9.424 1.00 98.31 282 TRP A CA 1
ATOM 2315 C C . TRP A 1 282 ? -1.658 -8.354 10.087 1.00 98.31 282 TRP A C 1
ATOM 2317 O O . TRP A 1 282 ? -0.432 -8.408 10.056 1.00 98.31 282 TRP A O 1
ATOM 2327 N N . THR A 1 283 ? -2.297 -7.388 10.753 1.00 97.75 283 THR A N 1
ATOM 2328 C CA . THR A 1 283 ? -1.565 -6.353 11.508 1.00 97.75 283 THR A CA 1
ATOM 2329 C C . THR A 1 283 ? -0.682 -6.962 12.599 1.00 97.75 283 THR A C 1
ATOM 2331 O O . THR A 1 283 ? 0.473 -6.558 12.734 1.00 97.75 283 THR A O 1
ATOM 2334 N N . GLY A 1 284 ? -1.161 -7.986 13.313 1.00 97.00 284 GLY A N 1
ATOM 2335 C CA . GLY A 1 284 ? -0.356 -8.724 14.292 1.00 97.00 284 GLY A CA 1
ATOM 2336 C C . GLY A 1 284 ? 0.818 -9.475 13.654 1.00 97.00 284 GLY A C 1
ATOM 2337 O O . GLY A 1 284 ? 1.947 -9.390 14.135 1.00 97.00 284 GLY A O 1
ATOM 2338 N N . GLN A 1 285 ? 0.581 -10.147 12.524 1.00 97.44 285 GLN A N 1
ATOM 2339 C CA . GLN A 1 285 ? 1.634 -10.861 11.786 1.00 97.44 285 GLN A CA 1
ATOM 2340 C C . GLN A 1 285 ? 2.722 -9.917 11.263 1.00 97.44 285 GLN A C 1
ATOM 2342 O O . GLN A 1 285 ? 3.904 -10.231 11.365 1.00 97.44 285 GLN A O 1
ATOM 2347 N N . ILE A 1 286 ? 2.335 -8.737 10.769 1.00 97.69 286 ILE A N 1
ATOM 2348 C CA . ILE A 1 286 ? 3.269 -7.705 10.308 1.00 97.69 286 ILE A CA 1
ATOM 2349 C C . ILE A 1 286 ? 4.165 -7.238 11.459 1.00 97.69 286 ILE A C 1
ATOM 2351 O O . ILE A 1 286 ? 5.372 -7.129 11.272 1.00 97.69 286 ILE A O 1
ATOM 2355 N N . ARG A 1 287 ? 3.619 -7.015 12.663 1.00 97.06 287 ARG A N 1
ATOM 2356 C CA . ARG A 1 287 ? 4.431 -6.631 13.834 1.00 97.06 287 ARG A CA 1
ATOM 2357 C C . ARG A 1 287 ? 5.439 -7.714 14.217 1.00 97.06 287 ARG A C 1
ATOM 2359 O O . ARG A 1 287 ? 6.586 -7.395 14.513 1.00 97.06 287 ARG A O 1
ATOM 2366 N N . ILE A 1 288 ? 5.035 -8.985 14.175 1.00 96.94 288 ILE A N 1
ATOM 2367 C CA . ILE A 1 288 ? 5.941 -10.115 14.430 1.00 96.94 288 ILE A CA 1
ATOM 2368 C C . ILE A 1 288 ? 7.055 -10.146 13.375 1.00 96.94 288 ILE A C 1
ATOM 2370 O O . ILE A 1 288 ? 8.230 -10.218 13.727 1.00 96.94 288 ILE A O 1
ATOM 2374 N N . ALA A 1 289 ? 6.706 -10.019 12.091 1.00 96.00 289 ALA A N 1
ATOM 2375 C CA . ALA A 1 289 ? 7.680 -9.972 11.002 1.00 96.00 289 ALA A CA 1
ATOM 2376 C C . ALA A 1 289 ? 8.652 -8.787 11.144 1.00 96.00 289 ALA A C 1
ATOM 2378 O O . ALA A 1 289 ? 9.858 -8.949 10.968 1.00 96.00 289 ALA A O 1
ATOM 2379 N N . TRP A 1 290 ? 8.157 -7.610 11.534 1.00 96.94 290 TRP A N 1
ATOM 2380 C CA . TRP A 1 290 ? 8.990 -6.441 11.812 1.00 96.94 290 TRP A CA 1
ATOM 2381 C C . TRP A 1 290 ? 9.959 -6.671 12.973 1.00 96.94 290 TRP A C 1
ATOM 2383 O O . TRP A 1 290 ? 11.130 -6.323 12.858 1.00 96.94 290 TRP A O 1
ATOM 2393 N N . ASN A 1 291 ? 9.515 -7.312 14.056 1.00 96.25 291 ASN A N 1
ATOM 2394 C CA . ASN A 1 291 ? 10.375 -7.644 15.195 1.00 96.25 291 ASN A CA 1
ATOM 2395 C C . ASN A 1 291 ? 11.439 -8.703 14.864 1.00 96.25 291 ASN A C 1
ATOM 2397 O O . ASN A 1 291 ? 12.473 -8.763 15.531 1.00 96.25 291 ASN A O 1
ATOM 2401 N N . ASN A 1 292 ? 11.220 -9.507 13.825 1.00 95.88 292 ASN A N 1
ATOM 2402 C CA . ASN A 1 292 ? 12.170 -10.520 13.370 1.00 95.88 292 ASN A CA 1
ATOM 2403 C C . ASN A 1 292 ? 13.132 -10.004 12.284 1.00 95.88 292 ASN A C 1
ATOM 2405 O O . ASN A 1 292 ? 14.117 -10.673 11.979 1.00 95.88 292 ASN A O 1
ATOM 2409 N N . SER A 1 293 ? 12.886 -8.819 11.713 1.00 95.56 293 SER A N 1
ATOM 2410 C CA . SER A 1 293 ? 13.740 -8.203 10.692 1.00 95.56 293 SER A CA 1
ATOM 2411 C C . SER A 1 293 ? 14.513 -7.017 11.267 1.00 95.56 293 SER A C 1
ATOM 2413 O O . SER A 1 293 ? 13.945 -5.975 11.593 1.00 95.56 293 SER A O 1
ATOM 2415 N N . GLU A 1 294 ? 15.839 -7.147 11.339 1.00 95.62 294 GLU A N 1
ATOM 2416 C CA . GLU A 1 294 ? 16.718 -6.074 11.823 1.00 95.62 294 GLU A CA 1
ATOM 2417 C C . GLU A 1 294 ? 16.608 -4.807 10.961 1.00 95.62 294 GLU A C 1
ATOM 2419 O O . GLU A 1 294 ? 16.560 -3.690 11.476 1.00 95.62 294 GLU A O 1
ATOM 2424 N N . TYR A 1 295 ? 16.460 -4.981 9.642 1.00 95.12 295 TYR A N 1
ATOM 2425 C CA . TYR A 1 295 ? 16.196 -3.877 8.722 1.00 95.12 295 TYR A CA 1
ATOM 2426 C C . TYR A 1 295 ? 14.924 -3.113 9.109 1.00 95.12 295 TYR A C 1
ATOM 2428 O O . TYR A 1 295 ? 14.921 -1.879 9.140 1.00 95.12 295 TYR A O 1
ATOM 2436 N N . MET A 1 296 ? 13.842 -3.834 9.421 1.00 96.19 296 MET A N 1
ATOM 2437 C CA . MET A 1 296 ? 12.572 -3.201 9.762 1.00 96.19 296 MET A CA 1
ATOM 2438 C C . MET A 1 296 ? 12.611 -2.491 11.109 1.00 96.19 296 MET A C 1
ATOM 2440 O O . MET A 1 296 ? 12.049 -1.401 11.190 1.00 96.19 296 MET A O 1
ATOM 2444 N N . LYS A 1 297 ? 13.308 -3.021 12.119 1.00 95.38 297 LYS A N 1
ATOM 2445 C CA . LYS A 1 297 ? 13.493 -2.322 13.405 1.00 95.38 297 LYS A CA 1
ATOM 2446 C C . LYS A 1 297 ? 14.118 -0.944 13.211 1.00 95.38 297 LYS A C 1
ATOM 2448 O O . LYS A 1 297 ? 13.517 0.062 13.582 1.00 95.38 297 LYS A O 1
ATOM 2453 N N . VAL A 1 298 ? 15.259 -0.890 12.518 1.00 96.00 298 VAL A N 1
ATOM 2454 C CA . VAL A 1 298 ? 15.959 0.371 12.218 1.00 96.00 298 VAL A CA 1
ATOM 2455 C C . VAL A 1 298 ? 15.057 1.327 11.431 1.00 96.00 298 VAL A C 1
ATOM 2457 O O . VAL A 1 298 ? 14.986 2.522 11.722 1.00 96.00 298 VAL A O 1
ATOM 2460 N N . ASN A 1 299 ? 14.335 0.809 10.437 1.00 94.62 299 ASN A N 1
ATOM 2461 C CA . ASN A 1 299 ? 13.440 1.601 9.598 1.00 94.62 299 ASN A CA 1
ATOM 2462 C C . ASN A 1 299 ? 12.242 2.164 10.391 1.00 94.62 299 ASN A C 1
ATOM 2464 O O . ASN A 1 299 ? 11.865 3.317 10.195 1.00 94.62 299 ASN A O 1
ATOM 2468 N N . ILE A 1 300 ? 11.660 1.395 11.314 1.00 95.00 300 ILE A N 1
ATOM 2469 C CA . ILE A 1 300 ? 10.552 1.838 12.177 1.00 95.00 300 ILE A CA 1
ATOM 2470 C C . ILE A 1 300 ? 11.016 2.928 13.141 1.00 95.00 300 ILE A C 1
ATOM 2472 O O . ILE A 1 300 ? 10.329 3.943 13.275 1.00 95.00 300 ILE A O 1
ATOM 2476 N N . ASP A 1 301 ? 12.199 2.775 13.737 1.00 93.31 301 ASP A N 1
ATOM 2477 C CA . ASP A 1 301 ? 12.776 3.785 14.626 1.00 93.31 301 ASP A CA 1
ATOM 2478 C C . ASP A 1 301 ? 13.016 5.117 13.900 1.00 93.31 301 ASP A C 1
ATOM 2480 O O . ASP A 1 301 ? 12.730 6.197 14.427 1.00 93.31 301 ASP A O 1
ATOM 2484 N N . GLN A 1 302 ? 13.476 5.055 12.647 1.00 94.94 302 GLN A N 1
ATOM 2485 C CA . GLN A 1 302 ? 13.671 6.233 11.797 1.00 94.94 302 GLN A CA 1
ATOM 2486 C C . GLN A 1 302 ? 12.349 6.813 11.269 1.00 94.94 302 GLN A C 1
ATOM 2488 O O . GLN A 1 302 ? 12.227 8.027 11.057 1.00 94.94 302 GLN A O 1
ATOM 2493 N N . HIS A 1 303 ? 11.340 5.965 11.069 1.00 94.94 303 HIS A N 1
ATOM 2494 C CA . HIS A 1 303 ? 10.059 6.310 10.461 1.00 94.94 303 HIS A CA 1
ATOM 2495 C C . HIS A 1 303 ? 8.867 5.834 11.313 1.00 94.94 303 HIS A C 1
ATOM 2497 O O . HIS A 1 303 ? 8.040 5.048 10.837 1.00 94.94 303 HIS A O 1
ATOM 2503 N N . PRO A 1 304 ? 8.658 6.407 12.517 1.00 94.44 304 PRO A N 1
ATOM 2504 C CA . PRO A 1 304 ? 7.608 5.978 13.457 1.00 94.44 304 PRO A CA 1
ATOM 2505 C C . PRO A 1 304 ? 6.179 6.117 12.903 1.00 94.44 304 PRO A C 1
ATOM 2507 O O . PRO A 1 304 ? 5.225 5.535 13.416 1.00 94.44 304 PRO A O 1
ATOM 2510 N N . LYS A 1 305 ? 6.018 6.856 11.797 1.00 94.25 305 LYS A N 1
ATOM 2511 C CA . LYS A 1 305 ? 4.772 6.928 11.028 1.00 94.25 305 LYS A CA 1
ATOM 2512 C C . LYS A 1 305 ? 4.298 5.552 10.545 1.00 94.25 305 LYS A C 1
ATOM 2514 O O . LYS A 1 305 ? 3.088 5.367 10.436 1.00 94.25 305 LYS A O 1
ATOM 2519 N N . LEU A 1 306 ? 5.204 4.632 10.211 1.00 95.31 306 LEU A N 1
ATOM 2520 C CA . LEU A 1 306 ? 4.841 3.301 9.712 1.00 95.31 306 LEU A CA 1
ATOM 2521 C C . LEU A 1 306 ? 4.042 2.534 10.767 1.00 95.31 306 LEU A C 1
ATOM 2523 O O . LEU A 1 306 ? 2.920 2.106 10.499 1.00 95.31 306 LEU A O 1
ATOM 2527 N N . GLU A 1 307 ? 4.579 2.468 11.982 1.00 96.00 307 GLU A N 1
ATOM 2528 C CA . GLU A 1 307 ? 3.935 1.821 13.120 1.00 96.00 307 GLU A CA 1
ATOM 2529 C C . GLU A 1 307 ? 2.648 2.536 13.537 1.00 96.00 307 GLU A C 1
ATOM 2531 O O . GLU A 1 307 ? 1.620 1.886 13.714 1.00 96.00 307 GLU A O 1
ATOM 2536 N N . ALA A 1 308 ? 2.657 3.872 13.597 1.00 94.06 308 ALA A N 1
ATOM 2537 C CA . ALA A 1 308 ? 1.452 4.641 13.908 1.00 94.06 308 ALA A CA 1
ATOM 2538 C C . ALA A 1 308 ? 0.327 4.374 12.894 1.00 94.06 308 ALA A C 1
ATOM 2540 O O . ALA A 1 308 ? -0.831 4.216 13.269 1.00 94.06 308 ALA A O 1
ATOM 2541 N N . THR A 1 309 ? 0.665 4.293 11.603 1.00 94.81 309 THR A N 1
ATOM 2542 C CA . THR A 1 309 ? -0.304 3.986 10.540 1.00 94.81 309 THR A CA 1
ATOM 2543 C C . THR A 1 309 ? -0.860 2.572 10.700 1.00 94.81 309 THR A C 1
ATOM 2545 O O . THR A 1 309 ? -2.066 2.384 10.557 1.00 94.81 309 THR A O 1
ATOM 2548 N N . LEU A 1 310 ? -0.016 1.591 11.037 1.00 96.50 310 LEU A N 1
ATOM 2549 C CA . LEU A 1 310 ? -0.451 0.211 11.260 1.00 96.50 310 LEU A CA 1
ATOM 2550 C C . LEU A 1 310 ? -1.399 0.097 12.465 1.00 96.50 310 LEU A C 1
ATOM 2552 O O . LEU A 1 310 ? -2.442 -0.540 12.352 1.00 96.50 310 LEU A O 1
ATOM 2556 N N . SER A 1 311 ? -1.098 0.772 13.578 1.00 94.44 311 SER A N 1
ATOM 2557 C CA . SER A 1 311 ? -1.999 0.816 14.739 1.00 94.44 311 SER A CA 1
ATOM 2558 C C . SER A 1 311 ? -3.350 1.457 14.399 1.00 94.44 311 SER A C 1
ATOM 2560 O O . SER A 1 311 ? -4.388 0.988 14.851 1.00 94.44 311 SER A O 1
ATOM 2562 N N . ILE A 1 312 ? -3.369 2.491 13.551 1.00 92.38 312 ILE A N 1
ATOM 2563 C CA . ILE A 1 312 ? -4.625 3.102 13.088 1.00 92.38 312 ILE A CA 1
ATOM 2564 C C . ILE A 1 312 ? -5.419 2.137 12.200 1.00 92.38 312 ILE A C 1
ATOM 2566 O O . ILE A 1 312 ? -6.633 2.038 12.347 1.00 92.38 312 ILE A O 1
ATOM 2570 N N . VAL A 1 313 ? -4.762 1.412 11.289 1.00 94.75 313 VAL A N 1
ATOM 2571 C CA . VAL A 1 313 ? -5.412 0.368 10.475 1.00 94.75 313 VAL A CA 1
ATOM 2572 C C . VAL A 1 313 ? -6.090 -0.674 11.355 1.00 94.75 313 VAL A C 1
ATOM 2574 O O . VAL A 1 313 ? -7.235 -1.042 11.089 1.00 94.75 313 VAL A O 1
ATOM 2577 N N . GLU A 1 314 ? -5.380 -1.133 12.383 1.00 95.12 314 GLU A N 1
ATOM 2578 C CA . GLU A 1 314 ? -5.851 -2.132 13.337 1.00 95.12 314 GLU A CA 1
ATOM 2579 C C . GLU A 1 314 ? -7.093 -1.628 14.083 1.00 95.12 314 GLU A C 1
ATOM 2581 O O . GLU A 1 314 ? -8.130 -2.288 14.060 1.00 95.12 314 GLU A O 1
ATOM 2586 N N . LEU A 1 315 ? -7.056 -0.394 14.602 1.00 91.44 315 LEU A N 1
ATOM 2587 C CA . LEU A 1 315 ? -8.223 0.258 15.206 1.00 91.44 315 LEU A CA 1
ATOM 2588 C C . LEU A 1 315 ? -9.418 0.353 14.255 1.00 91.44 315 LEU A C 1
ATOM 2590 O O . LEU A 1 315 ? -10.551 0.112 14.669 1.00 91.44 315 LEU A O 1
ATOM 2594 N N . LEU A 1 316 ? -9.184 0.706 12.986 1.00 90.06 316 LEU A N 1
ATOM 2595 C CA . LEU A 1 316 ? -10.250 0.803 11.989 1.00 90.06 316 LEU A CA 1
ATOM 2596 C C . LEU A 1 316 ? -10.920 -0.553 11.738 1.00 90.06 316 LEU A C 1
ATOM 2598 O O . LEU A 1 316 ? -12.135 -0.580 11.554 1.00 90.06 316 LEU A O 1
ATOM 2602 N N . GLN A 1 317 ? -10.166 -1.659 11.743 1.00 93.25 317 GLN A N 1
ATOM 2603 C CA . GLN A 1 317 ? -10.758 -2.988 11.569 1.00 93.25 317 GLN A CA 1
ATOM 2604 C C . GLN A 1 317 ? -11.484 -3.454 12.826 1.00 93.25 317 GLN A C 1
ATOM 2606 O O . GLN A 1 317 ? -12.631 -3.876 12.728 1.00 93.25 317 GLN A O 1
ATOM 2611 N N . LEU A 1 318 ? -10.844 -3.340 13.994 1.00 92.75 318 LEU A N 1
ATOM 2612 C CA . LEU A 1 318 ? -11.419 -3.749 15.278 1.00 92.75 318 LEU A CA 1
ATOM 2613 C C . LEU A 1 318 ? -12.744 -3.042 15.544 1.00 92.75 318 LEU A C 1
ATOM 2615 O O . LEU A 1 318 ? -13.717 -3.672 15.938 1.00 92.75 318 LEU A O 1
ATOM 2619 N N . ARG A 1 319 ? -12.814 -1.744 15.244 1.00 87.81 319 ARG A N 1
ATOM 2620 C CA . ARG A 1 319 ? -14.056 -0.978 15.340 1.00 87.81 319 ARG A CA 1
ATOM 2621 C C . ARG A 1 319 ? -15.167 -1.598 14.491 1.00 87.81 319 ARG A C 1
ATOM 2623 O O . ARG A 1 319 ? -16.284 -1.754 14.966 1.00 87.81 319 ARG A O 1
ATOM 2630 N N . ASP A 1 320 ? -14.874 -1.924 13.238 1.00 89.56 320 ASP A N 1
ATOM 2631 C CA . ASP A 1 320 ? -15.872 -2.453 12.310 1.00 89.56 320 ASP A CA 1
ATOM 2632 C C . ASP A 1 320 ? -16.307 -3.884 12.698 1.00 89.56 320 ASP A C 1
ATOM 2634 O O . ASP A 1 320 ? -17.488 -4.209 12.585 1.00 89.56 320 ASP A O 1
ATOM 2638 N N . ILE A 1 321 ? -15.394 -4.691 13.260 1.00 93.00 321 ILE A N 1
ATOM 2639 C CA . ILE A 1 321 ? -15.702 -5.992 13.882 1.00 93.00 321 ILE A CA 1
ATOM 2640 C C . ILE A 1 321 ? -16.655 -5.808 15.069 1.00 93.00 321 ILE A C 1
ATOM 2642 O O . ILE A 1 321 ? -17.705 -6.446 15.112 1.00 93.00 321 ILE A O 1
ATOM 2646 N N . ILE A 1 322 ? -16.340 -4.896 15.993 1.00 90.44 322 ILE A N 1
ATOM 2647 C CA . ILE A 1 322 ? -17.171 -4.649 17.176 1.00 90.44 322 ILE A CA 1
ATOM 2648 C C . ILE A 1 322 ? -18.562 -4.133 16.778 1.00 90.44 322 ILE A C 1
ATOM 2650 O O . ILE A 1 322 ? -19.570 -4.590 17.314 1.00 90.44 322 ILE A O 1
ATOM 2654 N N . TYR A 1 323 ? -18.656 -3.221 15.804 1.00 87.12 323 TYR A N 1
ATOM 2655 C CA . TYR A 1 323 ? -19.957 -2.765 15.301 1.00 87.12 323 TYR A CA 1
ATOM 2656 C C . TYR A 1 323 ? -20.796 -3.908 14.736 1.00 87.12 323 TYR A C 1
ATOM 2658 O O . TYR A 1 323 ? -22.000 -3.955 14.984 1.00 87.12 323 TYR A O 1
ATOM 2666 N N . LYS A 1 324 ? -20.172 -4.834 14.000 1.00 89.94 324 LYS A N 1
ATOM 2667 C CA . LYS A 1 324 ? -20.859 -6.028 13.513 1.00 89.94 324 LYS A CA 1
ATOM 2668 C C . LYS A 1 324 ? -21.353 -6.892 14.676 1.00 89.94 324 LYS A C 1
ATOM 2670 O O . LYS A 1 324 ? -22.517 -7.266 14.665 1.00 89.94 324 LYS A O 1
ATOM 2675 N N . GLN A 1 325 ? -20.525 -7.140 15.692 1.00 91.50 325 GLN A N 1
ATOM 2676 C CA . GLN A 1 325 ? -20.929 -7.907 16.879 1.00 91.50 325 GLN A CA 1
ATOM 2677 C C . GLN A 1 325 ? -22.133 -7.281 17.599 1.00 91.50 325 GLN A C 1
ATOM 2679 O O . GLN A 1 325 ? -23.044 -7.999 18.003 1.00 91.50 325 GLN A O 1
ATOM 2684 N N . ILE A 1 326 ? -22.166 -5.948 17.726 1.00 87.94 326 ILE A N 1
ATOM 2685 C CA . ILE A 1 326 ? -23.290 -5.221 18.342 1.00 87.94 326 ILE A CA 1
ATOM 2686 C C . ILE A 1 326 ? -24.561 -5.403 17.526 1.00 87.94 326 ILE A C 1
ATOM 2688 O O . ILE A 1 326 ? -25.600 -5.745 18.083 1.00 87.94 326 ILE A O 1
ATOM 2692 N N . ARG A 1 327 ? -24.477 -5.188 16.211 1.00 87.50 327 ARG A N 1
ATOM 2693 C CA . ARG A 1 327 ? -25.616 -5.356 15.306 1.00 87.50 327 ARG A CA 1
ATOM 2694 C C . ARG A 1 327 ? -26.154 -6.786 15.341 1.00 87.50 327 ARG A C 1
ATOM 2696 O O . ARG A 1 327 ? -27.362 -6.981 15.350 1.00 87.50 327 ARG A O 1
ATOM 2703 N N . ASP A 1 328 ? -25.258 -7.764 15.367 1.00 91.44 328 ASP A N 1
ATOM 2704 C CA . ASP A 1 328 ? -25.606 -9.184 15.356 1.00 91.44 328 ASP A CA 1
ATOM 2705 C C . ASP A 1 328 ? -26.064 -9.691 16.744 1.00 91.44 328 ASP A C 1
ATOM 2707 O O . ASP A 1 328 ? -26.425 -10.856 16.877 1.00 91.44 328 ASP A O 1
ATOM 2711 N N . GLY A 1 329 ? -26.053 -8.844 17.783 1.00 90.38 329 GLY A N 1
ATOM 2712 C CA . GLY A 1 329 ? -26.503 -9.199 19.134 1.00 90.38 329 GLY A CA 1
ATOM 2713 C C . GLY A 1 329 ? -25.555 -10.123 19.908 1.00 90.38 329 GLY A C 1
ATOM 2714 O O . GLY A 1 329 ? -25.951 -10.683 20.925 1.00 90.38 329 GLY A O 1
ATOM 2715 N N . VAL A 1 330 ? -24.309 -10.274 19.450 1.00 94.56 330 VAL A N 1
ATOM 2716 C CA . VAL A 1 330 ? -23.279 -11.154 20.046 1.00 94.56 330 VAL A CA 1
ATOM 2717 C C . VAL A 1 330 ? -22.156 -10.372 20.734 1.00 94.56 330 VAL A C 1
ATOM 2719 O O . VAL A 1 330 ? -21.085 -10.907 21.003 1.00 94.56 330 VAL A O 1
ATOM 2722 N N . PHE A 1 331 ? -22.364 -9.076 20.961 1.00 90.88 331 PHE A N 1
ATOM 2723 C CA . PHE A 1 331 ? -21.364 -8.203 21.562 1.00 90.88 331 PHE A CA 1
ATOM 2724 C C . PHE A 1 331 ? -21.125 -8.526 23.038 1.00 90.88 331 PHE A C 1
ATOM 2726 O O . PHE A 1 331 ? -22.061 -8.529 23.836 1.00 90.88 331 PHE A O 1
ATOM 2733 N N . ASP A 1 332 ? -19.852 -8.687 23.394 1.00 89.19 332 ASP A N 1
ATOM 2734 C CA . ASP A 1 332 ? -19.382 -8.827 24.768 1.00 89.19 332 ASP A CA 1
ATOM 2735 C C . ASP A 1 332 ? -18.186 -7.892 25.012 1.00 89.19 332 ASP A C 1
ATOM 2737 O O . ASP A 1 332 ? -17.269 -7.775 24.199 1.00 89.19 332 ASP A O 1
ATOM 2741 N N . CYS A 1 333 ? -18.181 -7.236 26.167 1.00 86.31 333 CYS A N 1
ATOM 2742 C CA . CYS A 1 333 ? -17.083 -6.405 26.646 1.00 86.31 333 CYS A CA 1
ATOM 2743 C C . CYS A 1 333 ? -15.807 -7.204 26.935 1.00 86.31 333 CYS A C 1
ATOM 2745 O O . CYS A 1 333 ? -14.719 -6.626 26.940 1.00 86.31 333 CYS A O 1
ATOM 2747 N N . SER A 1 334 ? -15.933 -8.513 27.179 1.00 90.19 334 SER A N 1
ATOM 2748 C CA . SER A 1 334 ? -14.800 -9.421 27.368 1.00 90.19 334 SER A CA 1
ATOM 2749 C C . SER A 1 334 ? -14.162 -9.891 26.050 1.00 90.19 334 SER A C 1
ATOM 2751 O O . SER A 1 334 ? -13.102 -10.520 26.074 1.00 90.19 334 SER A O 1
ATOM 2753 N N . ASP A 1 335 ? -14.757 -9.554 24.895 1.00 91.69 335 ASP A N 1
ATOM 2754 C CA . ASP A 1 335 ? -14.254 -9.964 23.585 1.00 91.69 335 ASP A CA 1
ATOM 2755 C C . ASP A 1 335 ? -12.830 -9.443 23.333 1.00 91.69 335 ASP A C 1
ATOM 2757 O O . ASP A 1 335 ? -12.491 -8.279 23.581 1.00 91.69 335 ASP A O 1
ATOM 2761 N N . THR A 1 336 ? -11.988 -10.315 22.774 1.00 94.19 336 THR A N 1
ATOM 2762 C CA . THR A 1 336 ? -10.583 -10.002 22.467 1.00 94.19 336 THR A CA 1
ATOM 2763 C C . THR A 1 336 ? -10.423 -8.751 21.597 1.00 94.19 336 THR A C 1
ATOM 2765 O O . THR A 1 336 ? -9.464 -8.000 21.776 1.00 94.19 336 THR A O 1
ATOM 2768 N N . SER A 1 337 ? -11.378 -8.469 20.708 1.00 91.94 337 SER A N 1
ATOM 2769 C CA . SER A 1 337 ? -11.387 -7.296 19.833 1.00 91.94 337 SER A CA 1
ATOM 2770 C C . SER A 1 337 ? -11.595 -6.002 20.618 1.00 91.94 337 SER A C 1
ATOM 2772 O O . SER A 1 337 ? -10.950 -4.997 20.317 1.00 91.94 337 SER A O 1
ATOM 2774 N N . VAL A 1 338 ? -12.453 -6.021 21.646 1.00 89.38 338 VAL A N 1
ATOM 2775 C CA . VAL A 1 338 ? -12.724 -4.871 22.527 1.00 89.38 338 VAL A CA 1
ATOM 2776 C C . VAL A 1 338 ? -11.506 -4.565 23.389 1.00 89.38 338 VAL A C 1
ATOM 2778 O O . VAL A 1 338 ? -11.053 -3.417 23.441 1.00 89.38 338 VAL A O 1
ATOM 2781 N N . LEU A 1 339 ? -10.934 -5.595 24.016 1.00 90.00 339 LEU A N 1
ATOM 2782 C CA . LEU A 1 339 ? -9.729 -5.459 24.833 1.00 90.00 339 LEU A CA 1
ATOM 2783 C C . LEU A 1 339 ? -8.556 -4.941 23.996 1.00 90.00 339 LEU A C 1
ATOM 2785 O O . LEU A 1 339 ? -7.878 -3.992 24.399 1.00 90.00 339 LEU A O 1
ATOM 2789 N N . LYS A 1 340 ? -8.365 -5.496 22.792 1.00 92.44 340 LYS A N 1
ATOM 2790 C CA . LYS A 1 340 ? -7.288 -5.071 21.896 1.00 92.44 340 LYS A CA 1
ATOM 2791 C C . LYS A 1 340 ? -7.483 -3.647 21.388 1.00 92.44 340 LYS A C 1
ATOM 2793 O O . LYS A 1 340 ? -6.526 -2.877 21.319 1.00 92.44 340 LYS A O 1
ATOM 2798 N N . TYR A 1 341 ? -8.722 -3.274 21.069 1.00 89.25 341 TYR A N 1
ATO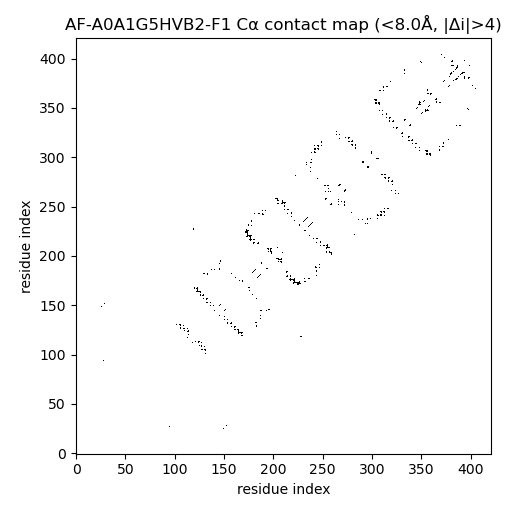M 2799 C CA . TYR A 1 341 ? -9.061 -1.910 20.676 1.00 89.25 341 TYR A CA 1
ATOM 2800 C C . TYR A 1 341 ? -8.672 -0.915 21.773 1.00 89.25 341 TYR A C 1
ATOM 2802 O O . TYR A 1 341 ? -8.008 0.084 21.494 1.00 89.25 341 TYR A O 1
ATOM 2810 N N . LYS A 1 342 ? -9.028 -1.214 23.028 1.00 85.38 342 LYS A N 1
ATOM 2811 C CA . LYS A 1 342 ? -8.681 -0.388 24.187 1.00 85.38 342 LYS A CA 1
ATOM 2812 C C . LYS A 1 342 ? -7.168 -0.251 24.358 1.00 85.38 342 LYS A C 1
ATOM 2814 O O . LYS A 1 342 ? -6.682 0.873 24.444 1.00 85.38 342 LYS A O 1
ATOM 2819 N N . GLU A 1 343 ? -6.439 -1.364 24.343 1.00 90.50 343 GLU A N 1
ATOM 2820 C CA . GLU A 1 343 ? -4.976 -1.387 24.476 1.00 90.50 343 GLU A CA 1
ATOM 2821 C C . GLU A 1 343 ? -4.301 -0.468 23.443 1.00 90.50 343 GLU A C 1
ATOM 2823 O O . GLU A 1 343 ? -3.472 0.373 23.790 1.00 90.50 343 GLU A O 1
ATOM 2828 N N . ILE A 1 344 ? -4.701 -0.570 22.171 1.00 89.44 344 ILE A N 1
ATOM 2829 C CA . ILE A 1 344 ? -4.110 0.234 21.092 1.00 89.44 344 ILE A CA 1
ATOM 2830 C C . ILE A 1 344 ? -4.475 1.715 21.234 1.00 89.44 344 ILE A C 1
ATOM 2832 O O . ILE A 1 344 ? -3.647 2.583 20.952 1.00 89.44 344 ILE A O 1
ATOM 2836 N N . MET A 1 345 ? -5.700 2.030 21.659 1.00 82.75 345 MET A N 1
ATOM 2837 C CA . MET A 1 345 ? -6.117 3.413 21.907 1.00 82.75 345 MET A CA 1
ATOM 2838 C C . MET A 1 345 ? -5.323 4.050 23.051 1.00 82.75 345 MET A C 1
ATOM 2840 O O . MET A 1 345 ? -4.861 5.189 22.922 1.00 82.75 345 MET A O 1
ATOM 2844 N N . GLU A 1 346 ? -5.160 3.325 24.158 1.00 82.69 346 GLU A N 1
ATOM 2845 C CA . GLU A 1 346 ? -4.375 3.765 25.311 1.00 82.69 346 GLU A CA 1
ATOM 2846 C C . GLU A 1 346 ? -2.910 3.973 24.922 1.00 82.69 346 GLU A C 1
ATOM 2848 O O . GLU A 1 346 ? -2.351 5.037 25.204 1.00 82.69 346 GLU A O 1
ATOM 2853 N N . ASP A 1 347 ? -2.314 3.031 24.184 1.00 86.31 347 ASP A N 1
ATOM 2854 C CA . ASP A 1 347 ? -0.956 3.194 23.673 1.00 86.31 347 ASP A CA 1
ATOM 2855 C C . ASP A 1 347 ? -0.850 4.403 22.734 1.00 86.31 347 ASP A C 1
ATOM 2857 O O . ASP A 1 347 ? -0.035 5.291 22.957 1.00 86.31 347 ASP A O 1
ATOM 2861 N N . LEU A 1 348 ? -1.706 4.538 21.721 1.00 83.69 348 LEU A N 1
ATOM 2862 C CA . LEU A 1 348 ? -1.568 5.624 20.747 1.00 83.69 348 LEU A CA 1
ATOM 2863 C C . LEU A 1 348 ? -1.732 7.023 21.358 1.00 83.69 348 LEU A C 1
ATOM 2865 O O . LEU A 1 348 ? -1.006 7.947 20.962 1.00 83.69 348 LEU A O 1
ATOM 2869 N N . ILE A 1 349 ? -2.678 7.197 22.287 1.00 76.69 349 ILE A N 1
ATOM 2870 C CA . ILE A 1 349 ? -3.070 8.515 22.809 1.00 76.69 349 ILE A CA 1
ATOM 2871 C C . ILE A 1 349 ? -2.384 8.841 24.138 1.00 76.69 349 ILE A C 1
ATOM 2873 O O . ILE A 1 349 ? -1.855 9.952 24.307 1.00 76.69 349 ILE A O 1
ATOM 2877 N N . LEU A 1 350 ? -2.425 7.908 25.091 1.00 74.88 350 LEU A N 1
ATOM 2878 C CA . LEU A 1 350 ? -2.023 8.157 26.475 1.00 74.88 350 LEU A CA 1
ATOM 2879 C C . LEU A 1 350 ? -0.528 7.929 26.677 1.00 74.88 350 LEU A C 1
ATOM 2881 O O . LEU A 1 350 ? 0.098 8.697 27.409 1.00 74.88 350 LEU A O 1
ATOM 2885 N N . ASN A 1 351 ? 0.068 6.955 25.984 1.00 81.50 351 ASN A N 1
ATOM 2886 C CA . ASN A 1 351 ? 1.492 6.676 26.123 1.00 81.50 351 ASN A CA 1
ATOM 2887 C C . ASN A 1 351 ? 2.336 7.836 25.548 1.00 81.50 351 ASN A C 1
ATOM 2889 O O . ASN A 1 351 ? 2.285 8.118 24.345 1.00 81.50 351 ASN A O 1
ATOM 2893 N N . PRO A 1 352 ? 3.174 8.515 26.357 1.00 79.94 352 PRO A N 1
ATOM 2894 C CA . PRO A 1 352 ? 4.058 9.569 25.862 1.00 79.94 352 PRO A CA 1
ATOM 2895 C C . PRO A 1 352 ? 5.093 9.049 24.854 1.00 79.94 352 PRO A C 1
ATOM 2897 O O . PRO A 1 352 ? 5.593 9.830 24.043 1.00 79.94 352 PRO A O 1
ATOM 2900 N N . LYS A 1 353 ? 5.388 7.742 24.877 1.00 88.00 353 LYS A N 1
ATOM 2901 C CA . LYS A 1 353 ? 6.330 7.063 23.980 1.00 88.00 353 LYS A CA 1
ATOM 2902 C C . LYS A 1 353 ? 5.657 6.438 22.750 1.00 88.00 353 LYS A C 1
ATOM 2904 O O . LYS A 1 353 ? 6.330 5.711 22.019 1.00 88.00 353 LYS A O 1
ATOM 2909 N N . SER A 1 354 ? 4.376 6.722 22.501 1.00 89.19 354 SER A N 1
ATOM 2910 C CA . SER A 1 354 ? 3.643 6.130 21.380 1.00 89.19 354 SER A CA 1
ATOM 2911 C C . SER A 1 354 ? 4.269 6.456 20.024 1.00 89.19 354 SER A C 1
ATOM 2913 O O . SER A 1 354 ? 4.839 7.536 19.808 1.00 89.19 354 SER A O 1
ATOM 2915 N N . SER A 1 355 ? 4.129 5.531 19.073 1.00 90.75 355 SER A N 1
ATOM 2916 C CA . SER A 1 355 ? 4.595 5.712 17.693 1.00 90.75 355 SER A CA 1
ATOM 2917 C C . SER A 1 355 ? 4.009 6.974 17.049 1.00 90.75 355 SER A C 1
ATOM 2919 O O . SER A 1 355 ? 4.717 7.716 16.367 1.00 90.75 355 SER A O 1
ATOM 2921 N N . LEU A 1 356 ? 2.748 7.304 17.349 1.00 88.00 356 LEU A N 1
ATOM 2922 C CA . LEU A 1 356 ? 2.097 8.527 16.879 1.00 88.00 356 LEU A CA 1
ATOM 2923 C C . LEU A 1 356 ? 2.766 9.796 17.426 1.00 88.00 356 LEU A C 1
ATOM 2925 O O . LEU A 1 356 ? 2.975 10.750 16.671 1.00 88.00 356 LEU A O 1
ATOM 2929 N N . ARG A 1 357 ? 3.133 9.831 18.714 1.00 86.62 357 ARG A N 1
ATOM 2930 C CA . ARG A 1 357 ? 3.818 10.991 19.312 1.00 86.62 357 ARG A CA 1
ATOM 2931 C C . ARG A 1 357 ? 5.229 11.181 18.765 1.00 86.62 357 ARG A C 1
ATOM 2933 O O . ARG A 1 357 ? 5.624 12.331 18.552 1.00 86.62 357 ARG A O 1
ATOM 2940 N N . LYS A 1 358 ? 5.930 10.081 18.462 1.00 91.00 358 LYS A N 1
ATOM 2941 C CA . LYS A 1 358 ? 7.262 10.070 17.828 1.00 91.00 358 LYS A CA 1
ATOM 2942 C C . LYS A 1 358 ? 7.267 10.644 16.400 1.00 91.00 358 LYS A C 1
ATOM 2944 O O . LYS A 1 358 ? 8.326 11.017 15.895 1.00 91.00 358 LYS A O 1
ATOM 2949 N N . VAL A 1 359 ? 6.113 10.774 15.732 1.00 89.75 359 VAL A N 1
ATOM 2950 C CA . VAL A 1 359 ? 6.023 11.426 14.412 1.00 89.75 359 VAL A CA 1
ATOM 2951 C C . VAL A 1 359 ? 6.382 12.915 14.524 1.00 89.75 359 VAL A C 1
ATOM 2953 O O . VAL A 1 359 ? 5.590 13.731 14.999 1.00 89.75 359 VAL A O 1
ATOM 2956 N N . LYS A 1 360 ? 7.572 13.278 14.023 1.00 89.81 360 LYS A N 1
ATOM 2957 C CA . LYS A 1 360 ? 8.131 14.643 14.095 1.00 89.81 360 LYS A CA 1
ATOM 2958 C C . LYS A 1 360 ? 7.266 15.698 13.392 1.00 89.81 360 LYS A C 1
ATOM 2960 O O . LYS A 1 360 ? 7.122 16.816 13.878 1.00 89.81 360 LYS A O 1
ATOM 2965 N N . ASN A 1 361 ? 6.673 15.362 12.243 1.00 87.81 361 ASN A N 1
ATOM 2966 C CA . ASN A 1 361 ? 5.855 16.305 11.479 1.00 87.81 361 ASN A CA 1
ATOM 2967 C C . ASN A 1 361 ? 4.478 16.502 12.143 1.00 87.81 361 ASN A C 1
ATOM 2969 O O . ASN A 1 361 ? 3.613 15.625 12.068 1.00 87.81 361 ASN A O 1
ATOM 2973 N N . ARG A 1 362 ? 4.258 17.679 12.751 1.00 84.50 362 ARG A N 1
ATOM 2974 C CA . ARG A 1 362 ? 3.017 18.024 13.470 1.00 84.50 362 ARG A CA 1
ATOM 2975 C C . ARG A 1 362 ? 1.765 17.888 12.599 1.00 84.50 362 ARG A C 1
ATOM 2977 O O . ARG A 1 362 ? 0.771 17.347 13.075 1.00 84.50 362 ARG A O 1
ATOM 2984 N N . THR A 1 363 ? 1.809 18.329 11.342 1.00 83.25 363 THR A N 1
ATOM 2985 C CA . THR A 1 363 ? 0.671 18.250 10.410 1.00 83.25 363 THR A CA 1
ATOM 2986 C C . THR A 1 363 ? 0.321 16.804 10.080 1.00 83.25 363 THR A C 1
ATOM 2988 O O . THR A 1 363 ? -0.850 16.432 10.105 1.00 83.25 363 THR A O 1
ATOM 2991 N N . GLN A 1 364 ? 1.319 15.958 9.816 1.00 83.31 364 GLN A N 1
ATOM 2992 C CA . GLN A 1 364 ? 1.091 14.534 9.559 1.00 83.31 364 GLN A CA 1
ATOM 2993 C C . GLN A 1 364 ? 0.564 13.813 10.796 1.00 83.31 364 GLN A C 1
ATOM 2995 O O . GLN A 1 364 ? -0.399 13.061 10.687 1.00 83.31 364 GLN A O 1
ATOM 3000 N N . ARG A 1 365 ? 1.145 14.082 11.969 1.00 85.00 365 ARG A N 1
ATOM 3001 C CA . ARG A 1 365 ? 0.667 13.551 13.249 1.00 85.00 365 ARG A CA 1
ATOM 3002 C C . ARG A 1 365 ? -0.787 13.942 13.505 1.00 85.00 365 ARG A C 1
ATOM 3004 O O . ARG A 1 365 ? -1.591 13.075 13.820 1.00 85.00 365 ARG A O 1
ATOM 3011 N N . LYS A 1 366 ? -1.146 15.214 13.288 1.00 81.00 366 LYS A N 1
ATOM 3012 C CA . LYS A 1 366 ? -2.533 15.692 13.391 1.00 81.00 366 LYS A CA 1
ATOM 3013 C C . LYS A 1 366 ? -3.447 14.987 12.391 1.00 81.00 366 LYS A C 1
ATOM 3015 O O . LYS A 1 366 ? -4.521 14.561 12.779 1.00 81.00 366 LYS A O 1
ATOM 3020 N N . ARG A 1 367 ? -3.034 14.817 11.129 1.00 80.75 367 ARG A N 1
ATOM 3021 C CA . ARG A 1 367 ? -3.828 14.087 10.122 1.00 80.75 367 ARG A CA 1
ATOM 3022 C C . ARG A 1 367 ? -4.059 12.630 10.517 1.00 80.75 367 ARG A C 1
ATOM 3024 O O . ARG A 1 367 ? -5.190 12.177 10.449 1.00 80.75 367 ARG A O 1
ATOM 3031 N N . LEU A 1 368 ? -3.019 11.918 10.950 1.00 80.62 368 LEU A N 1
ATOM 3032 C CA . LEU A 1 368 ? -3.134 10.536 11.425 1.00 80.62 368 LEU A CA 1
ATOM 3033 C C . LEU A 1 368 ? -4.049 10.445 12.646 1.00 80.62 368 LEU A C 1
ATOM 3035 O O . LEU A 1 368 ? -4.953 9.620 12.663 1.00 80.62 368 LEU A O 1
ATOM 3039 N N . PHE A 1 369 ? -3.875 11.347 13.612 1.00 76.75 369 PHE A N 1
ATOM 3040 C CA . PHE A 1 369 ? -4.748 11.445 14.774 1.00 76.75 369 PHE A CA 1
ATOM 3041 C C . PHE A 1 369 ? -6.204 11.701 14.365 1.00 76.75 369 PHE A C 1
ATOM 3043 O O . PHE A 1 369 ? -7.087 10.957 14.758 1.00 76.75 369 PHE A O 1
ATOM 3050 N N . VAL A 1 370 ? -6.468 12.693 13.513 1.00 75.50 370 VAL A N 1
ATOM 3051 C CA . VAL A 1 370 ? -7.820 12.993 13.016 1.00 75.50 370 VAL A CA 1
ATOM 3052 C C . VAL A 1 370 ? -8.396 11.824 12.220 1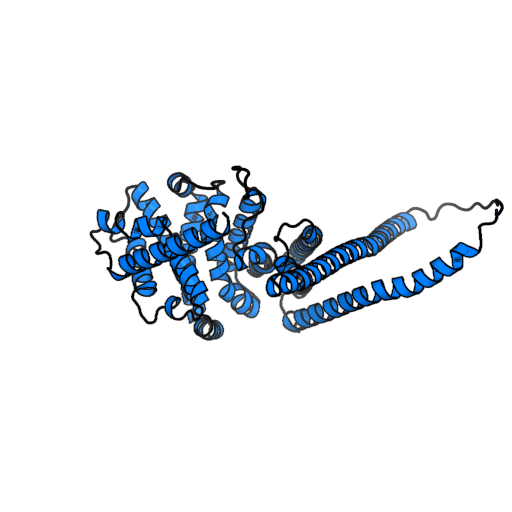.00 75.50 370 VAL A C 1
ATOM 3054 O O . VAL A 1 370 ? -9.595 11.613 12.267 1.00 75.50 370 VAL A O 1
ATOM 3057 N N . LEU A 1 371 ? -7.595 11.038 11.503 1.00 71.69 371 LEU A N 1
ATOM 3058 C CA . LEU A 1 371 ? -8.091 9.847 10.805 1.00 71.69 371 LEU A CA 1
ATOM 3059 C C . LEU A 1 371 ? -8.413 8.703 11.776 1.00 71.69 371 LEU A C 1
ATOM 3061 O O . LEU A 1 371 ? -9.399 8.003 11.563 1.00 71.69 371 LEU A O 1
ATOM 3065 N N . ALA A 1 372 ? -7.645 8.566 12.860 1.00 66.25 372 ALA A N 1
ATOM 3066 C CA . ALA A 1 372 ? -7.961 7.668 13.969 1.00 66.25 372 ALA A CA 1
ATOM 3067 C C . ALA A 1 372 ? -9.222 8.114 14.736 1.00 66.25 372 ALA A C 1
ATOM 3069 O O . ALA A 1 372 ? -9.980 7.274 15.206 1.00 66.25 372 ALA A O 1
ATOM 3070 N N . MET A 1 373 ? -9.454 9.430 14.820 1.00 64.06 373 MET A N 1
ATOM 3071 C CA . MET A 1 373 ? -10.438 10.074 15.704 1.00 64.06 373 MET A CA 1
ATOM 3072 C C . MET A 1 373 ? -11.618 10.745 14.986 1.00 64.06 373 MET A C 1
ATOM 3074 O O . MET A 1 373 ? -12.455 11.360 15.643 1.00 64.06 373 MET A O 1
ATOM 3078 N N . LYS A 1 374 ? -11.695 10.668 13.648 1.00 63.09 374 LYS A N 1
ATOM 3079 C CA . LYS A 1 374 ? -12.757 11.269 12.811 1.00 63.09 374 LYS A CA 1
ATOM 3080 C C . LYS A 1 374 ? -14.142 10.887 13.367 1.00 63.09 374 LYS A C 1
ATOM 3082 O O . LYS A 1 374 ? -14.234 9.845 14.007 1.00 63.09 374 LYS A O 1
ATOM 3087 N N . PRO A 1 375 ? -15.222 11.649 13.090 1.00 46.75 375 PRO A N 1
ATOM 3088 C CA . PRO A 1 375 ? -16.460 11.627 13.878 1.00 46.75 375 PRO A CA 1
ATOM 3089 C C . PRO A 1 375 ? -17.043 10.232 14.168 1.00 46.75 375 PRO A C 1
ATOM 3091 O O . PRO A 1 375 ? -17.481 9.989 15.278 1.00 46.75 375 PRO A O 1
ATOM 3094 N N . TYR A 1 376 ? -16.913 9.258 13.266 1.00 48.53 376 TYR A N 1
ATOM 3095 C CA . TYR A 1 376 ? -17.370 7.884 13.519 1.00 48.53 376 TYR A CA 1
ATOM 3096 C C . TYR A 1 376 ? -16.553 7.072 14.546 1.00 48.53 376 TYR A C 1
ATOM 3098 O O . TYR A 1 376 ? -17.021 6.046 15.030 1.00 48.53 376 TYR A O 1
ATOM 3106 N N . ALA A 1 377 ? -15.301 7.449 14.815 1.00 42.47 377 ALA A N 1
ATOM 3107 C CA . ALA A 1 377 ? -14.505 6.954 15.940 1.00 42.47 377 ALA A CA 1
ATOM 3108 C C . ALA A 1 377 ? -14.779 7.771 17.210 1.00 42.47 377 ALA A C 1
ATOM 3110 O O . ALA A 1 377 ? -14.722 7.220 18.305 1.00 42.47 377 ALA A O 1
ATOM 3111 N N . ALA A 1 378 ? -15.151 9.049 17.073 1.00 40.78 378 ALA A N 1
ATOM 3112 C CA . ALA A 1 378 ? -15.693 9.830 18.178 1.00 40.78 378 ALA A CA 1
ATOM 3113 C C . ALA A 1 378 ? -17.051 9.277 18.657 1.00 40.78 378 ALA A C 1
ATOM 3115 O O . ALA A 1 378 ? -17.270 9.255 19.856 1.00 40.78 378 ALA A O 1
ATOM 3116 N N . ASP A 1 379 ? -17.909 8.713 17.803 1.00 50.34 379 ASP A N 1
ATOM 3117 C CA . ASP A 1 379 ? -19.125 8.011 18.265 1.00 50.34 379 ASP A CA 1
ATOM 3118 C C . ASP A 1 379 ? -18.795 6.815 19.181 1.00 50.34 379 ASP A C 1
ATOM 3120 O O . ASP A 1 379 ? -19.513 6.511 20.138 1.00 50.34 379 ASP A O 1
ATOM 3124 N N . PHE A 1 380 ? -17.664 6.155 18.913 1.00 51.25 380 PHE A N 1
ATOM 3125 C CA . PHE A 1 380 ? -17.200 4.986 19.655 1.00 51.25 380 PHE A CA 1
ATOM 3126 C C . PHE A 1 380 ? -16.427 5.354 20.938 1.00 51.25 380 PHE A C 1
ATOM 3128 O O . PHE A 1 380 ? -16.594 4.679 21.953 1.00 51.25 380 PHE A O 1
ATOM 3135 N N . LEU A 1 381 ? -15.627 6.437 20.914 1.00 41.22 381 LEU A N 1
ATOM 3136 C CA . LEU A 1 381 ? -14.803 6.897 22.047 1.00 41.22 381 LEU A CA 1
ATOM 3137 C C . LEU A 1 381 ? -15.384 8.036 22.889 1.00 41.22 381 LEU A C 1
ATOM 3139 O O . LEU A 1 381 ? -15.096 8.090 24.080 1.00 41.22 381 LEU A O 1
ATOM 3143 N N . ASN A 1 382 ? -16.118 8.977 22.293 1.00 40.47 382 ASN A N 1
ATOM 3144 C CA . ASN A 1 382 ? -16.546 10.192 22.986 1.00 40.47 382 ASN A CA 1
ATOM 3145 C C . ASN A 1 382 ? -17.854 10.070 23.753 1.00 40.47 382 ASN A C 1
ATOM 3147 O O . ASN A 1 382 ? -18.027 10.963 24.565 1.00 40.47 382 ASN A O 1
ATOM 3151 N N . ASP A 1 383 ? -18.736 9.069 23.574 1.00 44.88 383 ASP A N 1
ATOM 3152 C CA . ASP A 1 383 ? -19.829 8.874 24.557 1.00 44.88 383 ASP A CA 1
ATOM 3153 C C . ASP A 1 383 ? -20.736 7.627 24.461 1.00 44.88 383 ASP A C 1
ATOM 3155 O O . ASP A 1 383 ? -21.377 7.338 25.469 1.00 44.88 383 ASP A O 1
ATOM 3159 N N . TYR A 1 384 ? -20.831 6.851 23.365 1.00 54.31 384 TYR A N 1
ATOM 3160 C CA . TYR A 1 384 ? -22.046 6.016 23.206 1.00 54.31 384 TYR A CA 1
ATOM 3161 C C . TYR A 1 384 ? -21.930 4.502 23.110 1.00 54.31 384 TYR A C 1
ATOM 3163 O O . TYR A 1 384 ? -22.907 3.858 23.461 1.00 54.31 384 TYR A O 1
ATOM 3171 N N . VAL A 1 385 ? -20.839 3.894 22.641 1.00 64.19 385 VAL A N 1
ATOM 3172 C CA . VAL A 1 385 ? -20.845 2.428 22.445 1.00 64.19 385 VAL A CA 1
ATOM 3173 C C . VAL A 1 385 ? -20.171 1.704 23.604 1.00 64.19 385 VAL A C 1
ATOM 3175 O O . VAL A 1 385 ? -20.856 1.094 24.420 1.00 64.19 385 VAL A O 1
ATOM 3178 N N . LEU A 1 386 ? -18.850 1.827 23.757 1.00 69.94 386 LEU A N 1
ATOM 3179 C CA . LEU A 1 386 ? -18.146 1.134 24.844 1.00 69.94 386 LEU A CA 1
ATOM 3180 C C . LEU A 1 386 ? -18.526 1.669 26.229 1.00 69.94 386 LEU A C 1
ATOM 3182 O O . LEU A 1 386 ? -18.639 0.900 27.176 1.00 69.94 386 LEU A O 1
ATOM 3186 N N . LYS A 1 387 ? -18.787 2.973 26.361 1.00 71.62 387 LYS A N 1
ATOM 3187 C CA . LYS A 1 387 ? -19.296 3.537 27.618 1.00 71.62 387 LYS A CA 1
ATOM 3188 C C . LYS A 1 387 ? -20.700 3.013 27.951 1.00 71.62 387 LYS A C 1
ATOM 3190 O O . LYS A 1 387 ? -20.934 2.633 29.090 1.00 71.62 387 LYS A O 1
ATOM 3195 N N . LYS A 1 388 ? -21.616 2.951 26.975 1.00 72.12 388 LYS A N 1
ATOM 3196 C CA . LYS A 1 388 ? -22.999 2.470 27.175 1.00 72.12 388 LYS A CA 1
ATOM 3197 C C . LYS A 1 388 ? -23.068 0.975 27.459 1.00 72.12 388 LYS A C 1
ATOM 3199 O O . LYS A 1 388 ? -23.837 0.568 28.316 1.00 72.12 388 LYS A O 1
ATOM 3204 N N . HIS A 1 389 ? -22.300 0.176 26.724 1.00 72.94 389 HIS A N 1
ATOM 3205 C CA . HIS A 1 389 ? -22.376 -1.278 26.819 1.00 72.94 389 HIS A CA 1
ATOM 3206 C C . HIS A 1 389 ? -21.415 -1.863 27.864 1.00 72.94 389 HIS A C 1
ATOM 3208 O O . HIS A 1 389 ? -21.736 -2.893 28.442 1.00 72.94 389 HIS A O 1
ATOM 3214 N N . CYS A 1 390 ? -20.280 -1.208 28.144 1.00 79.75 390 CYS A N 1
ATOM 3215 C CA . CYS A 1 390 ? -19.235 -1.735 29.037 1.00 79.75 390 CYS A CA 1
ATOM 3216 C C . CYS A 1 390 ? -18.901 -0.846 30.241 1.00 79.75 390 CYS A C 1
ATOM 3218 O O . CYS A 1 390 ? -18.080 -1.233 31.068 1.00 79.75 390 CYS A O 1
ATOM 3220 N N . GLY A 1 391 ? -19.465 0.362 30.344 1.00 72.50 391 GLY A N 1
ATOM 3221 C CA . GLY A 1 391 ? -19.179 1.279 31.454 1.00 72.50 391 GLY A CA 1
ATOM 3222 C C . GLY A 1 391 ? -17.751 1.837 31.472 1.00 72.50 391 GLY A C 1
ATOM 3223 O O . GLY A 1 391 ? -17.325 2.388 32.487 1.00 72.50 391 GLY A O 1
ATOM 3224 N N . TYR A 1 392 ? -16.985 1.707 30.382 1.00 70.19 392 TYR A N 1
ATOM 3225 C CA . TYR A 1 392 ? -15.593 2.154 30.382 1.00 70.19 392 TYR A CA 1
ATOM 3226 C C . TYR A 1 392 ? -15.477 3.684 30.487 1.00 70.19 392 TYR A C 1
ATOM 3228 O O . TYR A 1 392 ? -16.145 4.409 29.739 1.00 70.19 392 TYR A O 1
ATOM 3236 N N . PRO A 1 393 ? -14.622 4.197 31.397 1.00 61.44 393 PRO A N 1
ATOM 3237 C CA . PRO A 1 393 ? -14.452 5.626 31.590 1.00 61.44 393 PRO A CA 1
ATOM 3238 C C . PRO A 1 393 ? -13.756 6.247 30.379 1.00 61.44 393 PRO A C 1
ATOM 3240 O O . PRO A 1 393 ? -12.739 5.754 29.892 1.00 61.44 393 PRO A O 1
ATOM 3243 N N . ILE A 1 394 ? -14.290 7.373 29.911 1.00 59.00 394 ILE A N 1
ATOM 3244 C CA . ILE A 1 394 ? -13.673 8.137 28.830 1.00 59.00 394 ILE A CA 1
ATOM 3245 C C . ILE A 1 394 ? -12.533 8.949 29.426 1.00 59.00 394 ILE A C 1
ATOM 3247 O O . ILE A 1 394 ? -12.745 9.802 30.292 1.00 59.00 394 ILE A O 1
ATOM 3251 N N . HIS A 1 395 ? -11.313 8.709 28.956 1.00 57.06 395 HIS A N 1
ATOM 3252 C CA . HIS A 1 395 ? -10.168 9.470 29.427 1.00 57.06 395 HIS A CA 1
ATOM 3253 C C . HIS A 1 395 ? -10.315 10.946 29.011 1.00 57.06 395 HIS A C 1
ATOM 3255 O O . HIS A 1 395 ? -10.443 11.246 27.823 1.00 57.06 395 HIS A O 1
ATOM 3261 N N . ARG A 1 396 ? -10.273 11.889 29.969 1.00 53.69 396 ARG A N 1
ATOM 3262 C CA . ARG A 1 396 ? -10.461 13.339 29.712 1.00 53.69 396 ARG A CA 1
ATOM 3263 C C . ARG A 1 396 ? -9.571 13.876 28.592 1.00 53.69 396 ARG A C 1
ATOM 3265 O O . ARG A 1 396 ? -10.039 14.651 27.773 1.00 53.69 396 ARG A O 1
ATOM 3272 N N . SER A 1 397 ? -8.330 13.399 28.493 1.00 47.47 397 SER A N 1
ATOM 3273 C CA . SER A 1 397 ? -7.412 13.791 27.413 1.00 47.47 397 SER A CA 1
ATOM 3274 C C . SER A 1 397 ? -7.964 13.506 26.012 1.00 47.47 397 SER A C 1
ATOM 3276 O O . SER A 1 397 ? -7.696 14.273 25.098 1.00 47.47 397 SER A O 1
ATOM 3278 N N . ILE A 1 398 ? -8.767 12.459 25.821 1.00 53.38 398 ILE A N 1
ATOM 3279 C CA . ILE A 1 398 ? -9.413 12.160 24.538 1.00 53.38 398 ILE A CA 1
ATOM 3280 C C . ILE A 1 398 ? -10.489 13.205 24.236 1.00 53.38 398 ILE A C 1
ATOM 3282 O O . ILE A 1 398 ? -10.534 13.736 23.125 1.00 53.38 398 ILE A O 1
ATOM 3286 N N . LEU A 1 399 ? -11.315 13.535 25.232 1.00 54.78 399 LEU A N 1
ATOM 3287 C CA . LEU A 1 399 ? -12.349 14.568 25.128 1.00 54.78 399 LEU A CA 1
ATOM 3288 C C . LEU A 1 399 ? -11.733 15.947 24.873 1.00 54.78 399 LEU A C 1
ATOM 3290 O O . LEU A 1 399 ? -12.224 16.696 24.030 1.00 54.78 399 LEU A O 1
ATOM 3294 N N . ASP A 1 400 ? -10.633 16.267 25.551 1.00 52.03 400 ASP A N 1
ATOM 3295 C CA . ASP A 1 400 ? -9.933 17.544 25.429 1.00 52.03 400 ASP A CA 1
ATOM 3296 C C . ASP A 1 400 ? -9.213 17.664 24.086 1.00 52.03 400 ASP A C 1
ATOM 3298 O O . ASP A 1 400 ? -9.318 18.698 23.425 1.00 52.03 400 ASP A O 1
ATOM 3302 N N . ILE A 1 401 ? -8.550 16.601 23.616 1.00 51.84 401 ILE A N 1
ATOM 3303 C CA . ILE A 1 401 ? -7.933 16.601 22.286 1.00 51.84 401 ILE A CA 1
ATOM 3304 C C . ILE A 1 401 ? -9.011 16.664 21.202 1.00 51.84 401 ILE A C 1
ATOM 3306 O O . ILE A 1 401 ? -8.816 17.374 20.216 1.00 51.84 401 ILE A O 1
ATOM 3310 N N . ASN A 1 402 ? -10.156 15.996 21.371 1.00 51.84 402 ASN A N 1
ATOM 3311 C CA . ASN A 1 402 ? -11.273 16.125 20.440 1.00 51.84 402 ASN A CA 1
ATOM 3312 C C . ASN A 1 402 ? -11.845 17.541 20.450 1.00 51.84 402 ASN A C 1
ATOM 3314 O O . ASN A 1 402 ? -11.981 18.121 19.382 1.00 51.84 402 ASN A O 1
ATOM 3318 N N . ARG A 1 403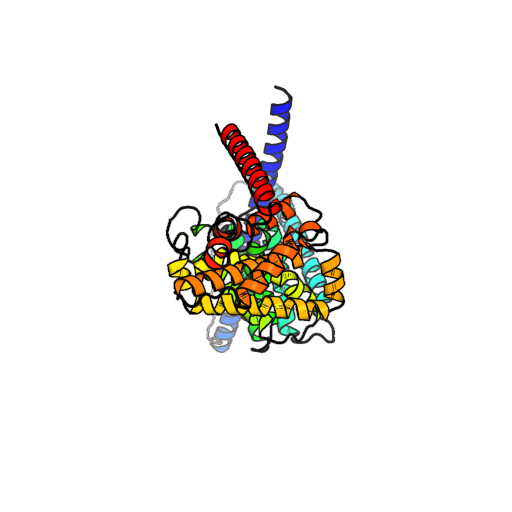 ? -12.079 18.158 21.612 1.00 55.97 403 ARG A N 1
ATOM 3319 C CA . ARG A 1 403 ? -12.534 19.556 21.704 1.00 55.97 403 ARG A CA 1
ATOM 3320 C C . ARG A 1 403 ? -11.549 20.534 21.072 1.00 55.97 403 ARG A C 1
ATOM 3322 O O . ARG A 1 403 ? -11.974 21.412 20.328 1.00 55.97 403 ARG A O 1
ATOM 3329 N N . LEU A 1 404 ? -10.251 20.387 21.331 1.00 52.56 404 LEU A N 1
ATOM 3330 C CA . LEU A 1 404 ? -9.210 21.237 20.748 1.00 52.56 404 LEU A CA 1
ATOM 3331 C C . LEU A 1 404 ? -9.080 21.015 19.239 1.00 52.56 404 LEU A C 1
ATOM 3333 O O . LEU A 1 404 ? -9.051 21.978 18.481 1.00 52.56 404 LEU A O 1
ATOM 3337 N N . SER A 1 405 ? -9.073 19.759 18.790 1.00 49.69 405 SER A N 1
ATOM 3338 C CA . SER A 1 405 ? -8.990 19.412 17.368 1.00 49.69 405 SER A CA 1
ATOM 3339 C C . SER A 1 405 ? -10.224 19.876 16.602 1.00 49.69 405 SER A C 1
ATOM 3341 O O . SER A 1 405 ? -10.075 20.365 15.486 1.00 49.69 405 SER A O 1
ATOM 3343 N N . LEU A 1 406 ? -11.418 19.764 17.196 1.00 50.41 406 LEU A N 1
ATOM 3344 C CA . LEU A 1 406 ? -12.685 20.212 16.618 1.00 50.41 406 LEU A CA 1
ATOM 3345 C C . LEU A 1 406 ? -12.753 21.741 16.562 1.00 50.41 406 LEU A C 1
ATOM 3347 O O . LEU A 1 406 ? -13.060 22.278 15.505 1.00 50.41 406 LEU A O 1
ATOM 3351 N N . LYS A 1 407 ? -12.377 22.443 17.644 1.00 55.03 407 LYS A N 1
ATOM 3352 C CA . LYS A 1 407 ? -12.280 23.914 17.664 1.00 55.03 407 LYS A CA 1
ATOM 3353 C C . LYS A 1 407 ? -11.286 24.429 16.625 1.00 55.03 407 LYS A C 1
ATOM 3355 O O . LYS A 1 407 ? -11.583 25.373 15.905 1.00 55.03 407 LYS A O 1
ATOM 3360 N N . GLU A 1 408 ? -10.122 23.796 16.509 1.00 51.47 408 GLU A N 1
ATOM 3361 C CA . GLU A 1 408 ? -9.090 24.196 15.549 1.00 51.47 408 GLU A CA 1
ATOM 3362 C C . GLU A 1 408 ? -9.480 23.829 14.100 1.00 51.47 408 GLU A C 1
ATOM 3364 O O . GLU A 1 408 ? -9.143 24.557 13.171 1.00 51.47 408 GLU A O 1
ATOM 3369 N N . LEU A 1 409 ? -10.213 22.727 13.880 1.00 42.34 409 LEU A N 1
ATOM 3370 C CA . LEU A 1 409 ? -10.808 22.385 12.577 1.00 42.34 409 LEU A CA 1
ATOM 3371 C C . LEU A 1 409 ? -11.894 23.384 12.171 1.00 42.34 409 LEU A C 1
ATOM 3373 O O . LEU A 1 409 ? -11.870 23.861 11.043 1.00 42.34 409 LEU A O 1
ATOM 3377 N N . GLN A 1 410 ? -12.801 23.732 13.085 1.00 45.94 410 GLN A N 1
ATOM 3378 C CA . GLN A 1 410 ? -13.846 24.732 12.858 1.00 45.94 410 GLN A CA 1
ATOM 3379 C C . GLN A 1 410 ? -13.250 26.113 12.581 1.00 45.94 410 GLN A C 1
ATOM 3381 O O . GLN A 1 410 ? -13.698 26.794 11.663 1.00 45.94 410 GLN A O 1
ATOM 3386 N N . TYR A 1 411 ? -12.205 26.501 13.317 1.00 52.22 411 TYR A N 1
ATOM 3387 C CA . TYR A 1 411 ? -11.485 27.751 13.088 1.00 52.22 411 TYR A CA 1
ATOM 3388 C C . TYR A 1 411 ? -10.845 27.796 11.694 1.00 52.22 411 TYR A C 1
ATOM 3390 O O . TYR A 1 411 ? -11.043 28.756 10.956 1.00 52.22 411 TYR A O 1
ATOM 3398 N N . ASN A 1 412 ? -10.132 26.736 11.296 1.00 40.94 412 ASN A N 1
ATOM 3399 C CA . ASN A 1 412 ? -9.497 26.675 9.977 1.00 40.94 412 ASN A CA 1
ATOM 3400 C C . ASN A 1 412 ? -10.519 26.627 8.834 1.00 40.94 412 ASN A C 1
ATOM 3402 O O . ASN A 1 412 ? -10.310 27.272 7.815 1.00 40.94 412 ASN A O 1
ATOM 3406 N N . PHE A 1 413 ? -11.628 25.905 9.012 1.00 35.78 413 PHE A N 1
ATOM 3407 C CA . PHE A 1 413 ? -12.699 25.827 8.019 1.00 35.78 413 PHE A CA 1
ATOM 3408 C C . PHE A 1 413 ? -13.404 27.177 7.839 1.00 35.78 413 PHE A C 1
ATOM 3410 O O . PHE A 1 413 ? -13.648 27.605 6.715 1.00 35.78 413 PHE A O 1
ATOM 3417 N N . LYS A 1 414 ? -13.659 27.898 8.939 1.00 43.50 414 LYS A N 1
ATOM 3418 C CA . LYS A 1 414 ? -14.206 29.259 8.895 1.00 43.50 414 LYS A CA 1
ATOM 3419 C C . LYS A 1 414 ? -13.248 30.226 8.191 1.00 43.50 414 LYS A C 1
ATOM 3421 O O . LYS A 1 414 ? -13.677 30.956 7.307 1.00 43.50 414 LYS A O 1
ATOM 3426 N N . ALA A 1 415 ? -11.954 30.153 8.501 1.00 45.56 415 ALA A N 1
ATOM 3427 C CA . ALA A 1 415 ? -10.924 30.960 7.848 1.00 45.56 415 ALA A CA 1
ATOM 3428 C C . ALA A 1 415 ? -10.715 30.614 6.358 1.00 45.56 415 ALA A C 1
ATOM 3430 O O . ALA A 1 415 ? -10.233 31.453 5.602 1.00 45.56 415 ALA A O 1
ATOM 3431 N N . GLU A 1 416 ? -11.030 29.390 5.922 1.00 37.28 416 GLU A N 1
ATOM 3432 C CA . GLU A 1 416 ? -11.054 29.019 4.500 1.00 37.28 416 GLU A CA 1
ATOM 3433 C C . GLU A 1 416 ? -12.307 29.549 3.792 1.00 37.28 416 GLU A C 1
ATOM 3435 O O . GLU A 1 416 ? -12.182 30.083 2.695 1.00 37.28 416 GLU A O 1
ATOM 3440 N N . ILE A 1 417 ? -13.488 29.482 4.417 1.00 38.16 417 ILE A N 1
ATOM 3441 C CA . ILE A 1 417 ? -14.730 30.054 3.865 1.00 38.16 417 ILE A CA 1
ATOM 3442 C C . ILE A 1 417 ? -14.632 31.579 3.737 1.00 38.16 417 ILE A C 1
ATOM 3444 O O . ILE A 1 417 ? -15.006 32.133 2.710 1.00 38.16 417 ILE A O 1
ATOM 3448 N N . GLU A 1 418 ? -14.073 32.259 4.737 1.00 51.62 418 GLU A N 1
ATOM 3449 C CA . GLU A 1 418 ? -13.857 33.715 4.719 1.00 51.62 418 GLU A CA 1
ATOM 3450 C C . GLU A 1 418 ? -12.821 34.170 3.679 1.00 51.62 418 GLU A C 1
ATOM 3452 O O . GLU A 1 418 ? -12.739 35.354 3.387 1.00 51.62 418 GLU A O 1
ATOM 3457 N N . LYS A 1 419 ? -12.018 33.255 3.124 1.00 46.22 419 LYS A N 1
ATOM 3458 C CA . LYS A 1 419 ? -11.108 33.544 2.002 1.00 46.22 419 LYS A CA 1
ATOM 3459 C C . LYS A 1 419 ? -11.736 33.289 0.632 1.00 46.22 419 LYS A C 1
ATOM 3461 O O . LYS A 1 419 ? -11.128 33.643 -0.376 1.00 46.22 419 LYS A O 1
ATOM 3466 N N . LEU A 1 420 ? -12.868 32.588 0.596 1.00 36.22 420 LEU A N 1
ATOM 3467 C CA . LEU A 1 420 ? -13.583 32.216 -0.626 1.00 36.22 420 LEU A CA 1
ATOM 3468 C C . LEU A 1 420 ? -14.761 33.152 -0.928 1.00 36.22 420 LEU A C 1
ATOM 3470 O O . LEU A 1 420 ? -15.208 33.186 -2.073 1.00 36.22 420 LEU A O 1
ATOM 3474 N N . ASN A 1 421 ? -15.222 33.895 0.078 1.00 44.97 421 ASN A N 1
ATOM 3475 C CA . ASN A 1 421 ? -16.119 35.044 -0.051 1.00 44.97 421 ASN A CA 1
ATOM 3476 C C . ASN A 1 421 ? -15.300 36.335 -0.067 1.00 44.97 421 ASN A C 1
ATOM 3478 O O . ASN A 1 421 ? -15.750 37.294 -0.731 1.00 44.97 421 ASN A O 1
#

Mean predicted aligned error: 12.85 Å

Nearest PDB structures (foldseek):
  6sgz-assembly1_E  TM=1.898E-01  e=1.276E+00  Mycolicibacterium smegmatis MC2 155
  7ytb-assembly1_A  TM=2.228E-01  e=6.639E+00  Bdellovibrio
  7zi0-assembly1_A  TM=1.940E-01  e=7.225E+00  Homo sapiens
  4tql-assembly2_B  TM=1.293E-01  e=6.101E+00  synthetic construct

Sequence (421 aa):
MHLLCGMFCVVSVIFIQWIYLLVMGLLVGLLCVAIFMPFYARIKRSISCALINNGVARRSEYQDINKPSYGRPIILKQGLIFLSKNKIKMVFWPLCVVCVVNVIIYNSQRNEWIRKDAHHTIAREYFVAGQVVNAFRSMTVRFVHPENKLLYPYNLLQEIIFNRGVRYLPANDGEAGVWVDLWFVGTYSRSFYLTRDESGTGKTPHDMIRLIDLSWYSINKCMTNSFESKKMEEVHFMRNIPRMLFYYSLYKNYSIGIIFGSRESALSDEVLNYRINKIAKWTGQIRIAWNNSEYMKVNIDQHPKLEATLSIVELLQLRDIIYKQIRDGVFDCSDTSVLKYKEIMEDLILNPKSSLRKVKNRTQRKRLFVLAMKPYAADFLNDYVLKKHCGYPIHRSILDINRLSLKELQYNFKAEIEKLN

Radius of gyration: 28.58 Å; Cα contacts (8 Å, |Δi|>4): 335; chains: 1; bounding box: 51×66×99 Å

Solvent-accessible surface area (backbone atoms only — not comparable to full-atom values): 23393 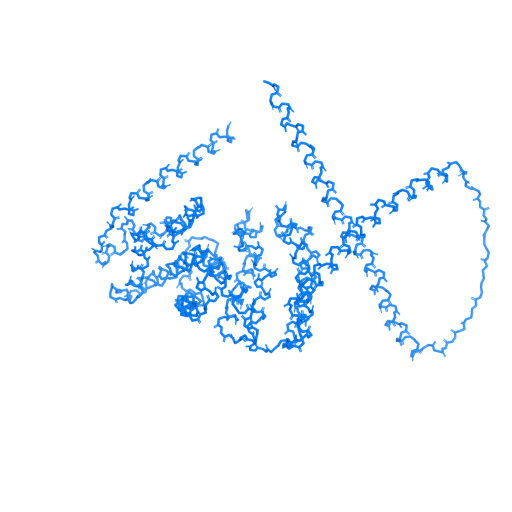Å² total; per-residue (Å²): 117,73,70,63,58,56,52,52,54,53,52,49,55,52,50,52,53,50,51,50,53,50,52,49,50,50,51,49,51,51,44,51,50,62,54,47,48,59,50,50,49,46,50,51,45,51,53,50,46,56,57,38,66,74,68,54,93,67,82,85,91,90,81,88,85,89,86,88,90,79,91,73,77,74,78,64,53,60,61,54,54,56,56,45,62,55,51,49,53,66,53,47,51,58,50,51,51,50,51,52,53,50,51,52,47,34,50,54,41,36,67,72,62,57,52,101,83,41,77,51,53,71,21,42,53,31,49,27,55,37,50,46,51,42,52,54,49,60,55,51,43,78,80,39,63,87,81,37,76,88,41,46,67,53,52,54,51,44,50,54,36,45,70,56,21,54,73,53,47,63,91,62,42,10,60,62,15,46,52,41,34,68,66,62,41,39,74,31,45,75,72,68,57,76,53,76,58,65,77,77,65,92,52,67,34,64,66,44,24,52,49,40,49,49,40,47,51,17,51,50,34,45,73,75,29,54,61,91,46,63,63,55,41,53,67,55,35,67,62,43,43,33,48,52,51,36,45,39,68,77,48,51,50,33,66,78,57,45,85,76,93,50,69,68,66,51,62,64,37,64,69,57,46,50,52,38,55,50,50,44,54,44,51,56,52,49,51,53,53,34,75,73,30,72,70,44,48,58,48,38,74,77,36,25,54,47,56,31,39,36,53,41,40,36,44,58,29,34,51,54,52,51,52,40,28,52,74,72,71,69,60,55,73,84,35,69,55,51,51,49,40,49,53,53,50,44,39,50,70,69,37,84,84,15,41,42,63,63,31,82,53,62,69,60,35,49,50,53,48,45,68,58,48,37,68,80,41,32,48,48,60,71,66,56,45,49,35,66,78,58,64,52,80,68,58,62,69,59,54,49,50,48,52,51,52,48,53,53,48,53,51,52,51,50,58,50,51,67,72,76,108

pLDDT: mean 77.94, std 19.53, range [35.28, 98.38]